Protein AF-0000000072900099 (afdb_homodimer)

Secondary structure (DSSP, 8-state):
--HHHHHHHHHHHHHHHHHHHHHHHHHHHHHHHHHHHHHHHHHHHHHHTS-SSHHHHHHHHHHHHHHHS-HHHHHHHHHHHH-SSHHHHHHHHHHHHHHHHHHHHHHHHHTS-HHHHHHHHHTT--HHHHIIIIIHHHHHHHHHHHHHHHHHHHHHHHGGGGGGT--STHHHHHHHHHHT-HHHHHHHHHHHHHHHHHHHHHHHHHHHHHHH-/--HHHHHHHHHHHHHHHHHHHHHHHHHHHHHHHHHHHHHHHHHHHHHHTS-SSHHHHHHHHHHHHHHHS-HHHHHHHHHHHH-SSHHHHHHHHHHHHHHHHHHHHHHHHHTS-HHHHHHHHHTT--HHHHIIIIIHHHHHHHHHHHHHHHHHHHHHHHGGGGGGT--STHHHHHHHHHHT-HHHHHHHHHHHHHHHHHHHHHHHHHHHHHHH-

Structure (mmCIF, N/CA/C/O backbone):
data_AF-0000000072900099-model_v1
#
loop_
_entity.id
_entity.type
_entity.pdbx_description
1 polymer 'Choline ABC transporter permease'
#
loop_
_atom_site.group_PDB
_atom_site.id
_atom_site.type_symbol
_atom_site.label_atom_id
_atom_site.label_alt_id
_atom_site.label_comp_id
_atom_site.label_asym_id
_atom_site.label_entity_id
_atom_site.label_seq_id
_atom_site.pdbx_PDB_ins_code
_atom_site.Cartn_x
_atom_site.Cartn_y
_atom_site.Cartn_z
_atom_site.occupancy
_atom_site.B_iso_or_equiv
_atom_site.auth_seq_id
_atom_site.auth_comp_id
_atom_site.auth_asym_id
_atom_site.auth_atom_id
_atom_site.pdbx_PDB_model_num
ATOM 1 N N . MET A 1 1 ? -17.188 -33.875 11.633 1 54.88 1 MET A N 1
ATOM 2 C CA . MET A 1 1 ? -15.938 -33.688 12.359 1 54.88 1 MET A CA 1
ATOM 3 C C . MET A 1 1 ? -15.609 -32.188 12.453 1 54.88 1 MET A C 1
ATOM 5 O O . MET A 1 1 ? -15.828 -31.438 11.5 1 54.88 1 MET A O 1
ATOM 9 N N . ASP A 1 2 ? -15.453 -31.594 13.648 1 81.62 2 ASP A N 1
ATOM 10 C CA . ASP A 1 2 ? -15.43 -30.203 14.094 1 81.62 2 ASP A CA 1
ATOM 11 C C . ASP A 1 2 ? -14.273 -29.438 13.461 1 81.62 2 ASP A C 1
ATOM 13 O O . ASP A 1 2 ? -13.109 -29.812 13.609 1 81.62 2 ASP A O 1
ATOM 17 N N . THR A 1 3 ? -14.523 -28.734 12.344 1 89.56 3 THR A N 1
ATOM 18 C CA . THR A 1 3 ? -13.586 -27.922 11.57 1 89.56 3 THR A CA 1
ATOM 19 C C . THR A 1 3 ? -12.5 -27.344 12.469 1 89.56 3 THR A C 1
ATOM 21 O O . THR A 1 3 ? -11.328 -27.312 12.094 1 89.56 3 THR A O 1
ATOM 24 N N . LEU A 1 4 ? -12.82 -27.031 13.586 1 91.44 4 LEU A N 1
ATOM 25 C CA . LEU A 1 4 ? -11.867 -26.469 14.523 1 91.44 4 LEU A CA 1
ATOM 26 C C . LEU A 1 4 ? -10.914 -27.531 15.055 1 91.44 4 LEU A C 1
ATOM 28 O O . LEU A 1 4 ? -9.727 -27.266 15.25 1 91.44 4 LEU A O 1
ATOM 32 N N . LYS A 1 5 ? -11.492 -28.688 15.422 1 90.94 5 LYS A N 1
ATOM 33 C CA . LYS A 1 5 ? -10.656 -29.781 15.898 1 90.94 5 LYS A CA 1
ATOM 34 C C . LYS A 1 5 ? -9.695 -30.25 14.805 1 90.94 5 LYS A C 1
ATOM 36 O O . LYS A 1 5 ? -8.531 -30.531 15.078 1 90.94 5 LYS A O 1
ATOM 41 N N . GLU A 1 6 ? -10.156 -30.266 13.648 1 95.06 6 GLU A N 1
ATOM 42 C CA . GLU A 1 6 ? -9.344 -30.656 12.5 1 95.06 6 GLU A CA 1
ATOM 43 C C . GLU A 1 6 ? -8.227 -29.641 12.25 1 95.06 6 GLU A C 1
ATOM 45 O O . GLU A 1 6 ? -7.102 -30.031 11.93 1 95.06 6 GLU A O 1
ATOM 50 N N . TYR A 1 7 ? -8.602 -28.438 12.328 1 94.81 7 TYR A N 1
ATOM 51 C CA . TYR A 1 7 ? -7.613 -27.391 12.148 1 94.81 7 TYR A CA 1
ATOM 52 C C . TYR A 1 7 ? -6.551 -27.438 13.242 1 94.81 7 TYR A C 1
ATOM 54 O O . TYR A 1 7 ? -5.367 -27.203 12.977 1 94.81 7 TYR A O 1
ATOM 62 N N . GLY A 1 8 ? -6.969 -27.766 14.438 1 94.81 8 GLY A N 1
ATOM 63 C CA . GLY A 1 8 ? -6.023 -27.953 15.531 1 94.81 8 GLY A CA 1
ATOM 64 C C . GLY A 1 8 ? -5 -29.031 15.258 1 94.81 8 GLY A C 1
ATOM 65 O O . GLY A 1 8 ? -3.809 -28.859 15.508 1 94.81 8 GLY A O 1
ATOM 66 N N . VAL A 1 9 ? -5.461 -30.109 14.836 1 94.88 9 VAL A N 1
ATOM 67 C CA . VAL A 1 9 ? -4.586 -31.234 14.484 1 94.88 9 VAL A CA 1
ATOM 68 C C . VAL A 1 9 ? -3.643 -30.812 13.359 1 94.88 9 VAL A C 1
ATOM 70 O O . VAL A 1 9 ? -2.449 -31.125 13.391 1 94.88 9 VAL A O 1
ATOM 73 N N . PHE A 1 10 ? -4.191 -30.125 12.406 1 96 10 PHE A N 1
ATOM 74 C CA . PHE A 1 10 ? -3.402 -29.609 11.297 1 96 10 PHE A CA 1
ATOM 75 C C . PHE A 1 10 ? -2.256 -28.75 11.805 1 96 10 PHE A C 1
ATOM 77 O O . PHE A 1 10 ? -1.109 -28.906 11.391 1 96 10 PHE A O 1
ATOM 84 N N . LEU A 1 11 ? -2.566 -27.891 12.734 1 96 11 LEU A N 1
ATOM 85 C CA . LEU A 1 11 ? -1.563 -26.969 13.266 1 96 11 LEU A CA 1
ATOM 86 C C . LEU A 1 11 ? -0.496 -27.719 14.047 1 96 11 LEU A C 1
ATOM 88 O O . LEU A 1 11 ? 0.685 -27.375 13.992 1 96 11 LEU A O 1
ATOM 92 N N . GLN A 1 12 ? -0.949 -28.703 14.742 1 95.5 12 GLN A N 1
ATOM 93 C CA . GLN A 1 12 ? -0.013 -29.5 15.531 1 95.5 12 GLN A CA 1
ATOM 94 C C . GLN A 1 12 ? 0.975 -30.234 14.633 1 95.5 12 GLN A C 1
ATOM 96 O O . GLN A 1 12 ? 2.141 -30.406 14.992 1 95.5 12 GLN A O 1
ATOM 101 N N . THR A 1 13 ? 0.552 -30.547 13.539 1 94.88 13 THR A N 1
ATOM 102 C CA . THR A 1 13 ? 1.377 -31.328 12.617 1 94.88 13 THR A CA 1
ATOM 103 C C . THR A 1 13 ? 2.254 -30.406 11.773 1 94.88 13 THR A C 1
ATOM 105 O O . THR A 1 13 ? 3.383 -30.766 11.43 1 94.88 13 THR A O 1
ATOM 108 N N . ARG A 1 14 ? 1.835 -29.219 11.453 1 96 14 ARG A N 1
ATOM 109 C CA . ARG A 1 14 ? 2.486 -28.391 10.445 1 96 14 ARG A CA 1
ATOM 110 C C . ARG A 1 14 ? 3.227 -27.219 11.094 1 96 14 ARG A C 1
ATOM 112 O O . ARG A 1 14 ? 3.848 -26.406 10.398 1 96 14 ARG A O 1
ATOM 119 N N . TYR A 1 15 ? 3.293 -27.156 12.422 1 96.06 15 TYR A N 1
ATOM 120 C CA . TYR A 1 15 ? 3.842 -25.969 13.07 1 96.06 15 TYR A CA 1
ATOM 121 C C . TYR A 1 15 ? 5.328 -25.828 12.773 1 96.06 15 TYR A C 1
ATOM 123 O O . TYR A 1 15 ? 5.836 -24.703 12.641 1 96.06 15 TYR A O 1
ATOM 131 N N . PRO A 1 16 ? 6.074 -26.906 12.602 1 97.19 16 PRO A N 1
ATOM 132 C CA . PRO A 1 16 ? 7.473 -26.688 12.219 1 97.19 16 PRO A CA 1
ATOM 133 C C . PRO A 1 16 ? 7.613 -25.984 10.875 1 97.19 16 PRO A C 1
ATOM 135 O O . PRO A 1 16 ? 8.492 -25.125 10.711 1 97.19 16 PRO A O 1
ATOM 138 N N . GLU A 1 17 ? 6.793 -26.328 9.969 1 97.56 17 GLU A N 1
ATOM 139 C CA . GLU A 1 17 ? 6.781 -25.672 8.664 1 97.56 17 GLU A CA 1
ATOM 140 C C . GLU A 1 17 ? 6.395 -24.203 8.789 1 97.56 17 GLU A C 1
ATOM 142 O O . GLU A 1 17 ? 6.996 -23.344 8.156 1 97.56 17 GLU A O 1
ATOM 147 N N . VAL A 1 18 ? 5.406 -23.969 9.617 1 98.25 18 VAL A N 1
ATOM 148 C CA . VAL A 1 18 ? 4.938 -22.609 9.828 1 98.25 18 VAL A CA 1
ATOM 149 C C . VAL A 1 18 ? 6.059 -21.75 10.422 1 98.25 18 VAL A C 1
ATOM 151 O O . VAL A 1 18 ? 6.285 -20.625 9.984 1 98.25 18 VAL A O 1
ATOM 154 N N . LEU A 1 19 ? 6.809 -22.328 11.328 1 98.31 19 LEU A N 1
ATOM 155 C CA . LEU A 1 19 ? 7.906 -21.609 11.969 1 98.31 19 LEU A CA 1
ATOM 156 C C . LEU A 1 19 ? 9.039 -21.359 10.977 1 98.31 19 LEU A C 1
ATOM 158 O O . LEU A 1 19 ? 9.672 -20.297 11.008 1 98.31 19 LEU A O 1
ATOM 162 N N . SER A 1 20 ? 9.281 -22.312 10.18 1 98.31 20 SER A N 1
ATOM 163 C CA . SER A 1 20 ? 10.305 -22.156 9.156 1 98.31 20 SER A CA 1
ATOM 164 C C . SER A 1 20 ? 9.938 -21.047 8.164 1 98.31 20 SER A C 1
ATOM 166 O O . SER A 1 20 ? 10.773 -20.203 7.832 1 98.31 20 SER A O 1
ATOM 168 N N . ARG A 1 21 ? 8.688 -21.016 7.68 1 98.69 21 ARG A N 1
ATOM 169 C CA . ARG A 1 21 ? 8.203 -20 6.762 1 98.69 21 ARG A CA 1
ATOM 170 C C . ARG A 1 21 ? 8.227 -18.609 7.418 1 98.69 21 ARG A C 1
ATOM 172 O O . ARG A 1 21 ? 8.523 -17.609 6.762 1 98.69 21 ARG A O 1
ATOM 179 N N . LEU A 1 22 ? 7.891 -18.625 8.703 1 98.81 22 LEU A N 1
ATOM 180 C CA . LEU A 1 22 ? 7.938 -17.375 9.461 1 98.81 22 LEU A CA 1
ATOM 181 C C . LEU A 1 22 ? 9.359 -16.828 9.516 1 98.81 22 LEU A C 1
ATOM 183 O O . LEU A 1 22 ? 9.57 -15.625 9.359 1 98.81 22 LEU A O 1
ATOM 187 N N . GLY A 1 23 ? 10.289 -17.672 9.742 1 98.69 23 GLY A N 1
ATOM 188 C CA . GLY A 1 23 ? 11.688 -17.266 9.758 1 98.69 23 GLY A CA 1
ATOM 189 C C . GLY A 1 23 ? 12.156 -16.703 8.43 1 98.69 23 GLY A C 1
ATOM 190 O O . GLY A 1 23 ? 12.836 -15.672 8.391 1 98.69 23 GLY A O 1
ATOM 191 N N . GLU A 1 24 ? 11.812 -17.359 7.363 1 98.69 24 GLU A N 1
ATOM 192 C CA . GLU A 1 24 ? 12.133 -16.875 6.023 1 98.69 24 GLU A CA 1
ATOM 193 C C . GLU A 1 24 ? 11.492 -15.516 5.762 1 98.69 24 GLU A C 1
ATOM 195 O O . GLU A 1 24 ? 12.133 -14.617 5.207 1 98.69 24 GLU A O 1
ATOM 200 N N . HIS A 1 25 ? 10.25 -15.453 6.168 1 98.88 25 HIS A N 1
ATOM 201 C CA . HIS A 1 25 ? 9.5 -14.219 5.996 1 98.88 25 HIS A CA 1
ATOM 202 C C . HIS A 1 25 ? 10.172 -13.055 6.715 1 98.88 25 HIS A C 1
ATOM 204 O O . HIS A 1 25 ? 10.391 -12 6.117 1 98.88 25 HIS A O 1
ATOM 210 N N . LEU A 1 26 ? 10.578 -13.273 7.906 1 98.88 26 LEU A N 1
ATOM 211 C CA . LEU A 1 26 ? 11.219 -12.242 8.719 1 98.88 26 LEU A CA 1
ATOM 212 C C . LEU A 1 26 ? 12.57 -11.859 8.133 1 98.88 26 LEU A C 1
ATOM 214 O O . LEU A 1 26 ? 12.938 -10.68 8.133 1 98.88 26 LEU A O 1
ATOM 218 N N . LEU A 1 27 ? 13.242 -12.82 7.664 1 98.88 27 LEU A N 1
ATOM 219 C CA . LEU A 1 27 ? 14.555 -12.555 7.078 1 98.88 27 LEU A CA 1
ATOM 220 C C . LEU A 1 27 ? 14.422 -11.633 5.867 1 98.88 27 LEU A C 1
ATOM 222 O O . LEU A 1 27 ? 15.188 -10.672 5.727 1 98.88 27 LEU A O 1
ATOM 226 N N . ILE A 1 28 ? 13.5 -11.914 4.996 1 98.88 28 ILE A N 1
ATOM 227 C CA . ILE A 1 28 ? 13.273 -11.117 3.797 1 98.88 28 ILE A CA 1
ATOM 228 C C . ILE A 1 28 ? 12.898 -9.688 4.191 1 98.88 28 ILE A C 1
ATOM 230 O O . ILE A 1 28 ? 13.438 -8.727 3.648 1 98.88 28 ILE A O 1
ATOM 234 N N . VAL A 1 29 ? 12.023 -9.562 5.172 1 98.94 29 VAL A N 1
ATOM 235 C CA . VAL A 1 29 ? 11.531 -8.266 5.629 1 98.94 29 VAL A CA 1
ATOM 236 C C . VAL A 1 29 ? 12.695 -7.457 6.207 1 98.94 29 VAL A C 1
ATOM 238 O O . VAL A 1 29 ? 12.898 -6.301 5.836 1 98.94 29 VAL A O 1
ATOM 241 N N . VAL A 1 30 ? 13.477 -8.102 7.055 1 98.88 30 VAL A N 1
ATOM 242 C CA . VAL A 1 30 ? 14.555 -7.41 7.762 1 98.88 30 VAL A CA 1
ATOM 243 C C . VAL A 1 30 ? 15.609 -6.941 6.766 1 98.88 30 VAL A C 1
ATOM 245 O O . VAL A 1 30 ? 16.062 -5.801 6.832 1 98.88 30 VAL A O 1
ATOM 248 N N . LEU A 1 31 ? 15.922 -7.742 5.84 1 98.94 31 LEU A N 1
ATOM 249 C CA . LEU A 1 31 ? 16.938 -7.387 4.859 1 98.94 31 LEU A CA 1
ATOM 250 C C . LEU A 1 31 ? 16.469 -6.23 3.98 1 98.94 31 LEU A C 1
ATOM 252 O O . LEU A 1 31 ? 17.234 -5.293 3.727 1 98.94 31 LEU A O 1
ATOM 256 N N . ALA A 1 32 ? 15.25 -6.289 3.504 1 98.94 32 ALA A N 1
ATOM 257 C CA . ALA A 1 32 ? 14.719 -5.242 2.637 1 98.94 32 ALA A CA 1
ATOM 258 C C . ALA A 1 32 ? 14.609 -3.914 3.379 1 98.94 32 ALA A C 1
ATOM 260 O O . ALA A 1 32 ? 15 -2.869 2.854 1 98.94 32 ALA A O 1
ATOM 261 N N . VAL A 1 33 ? 14.125 -3.965 4.617 1 98.94 33 VAL A N 1
ATOM 262 C CA . VAL A 1 33 ? 13.875 -2.75 5.387 1 98.94 33 VAL A CA 1
ATOM 263 C C . VAL A 1 33 ? 15.211 -2.129 5.812 1 98.94 33 VAL A C 1
ATOM 265 O O . VAL A 1 33 ? 15.375 -0.908 5.758 1 98.94 33 VAL A O 1
ATOM 268 N N . ILE A 1 34 ? 16.172 -2.939 6.23 1 98.88 34 ILE A N 1
ATOM 269 C CA . ILE A 1 34 ? 17.469 -2.43 6.645 1 98.88 34 ILE A CA 1
ATOM 270 C C . ILE A 1 34 ? 18.156 -1.766 5.461 1 98.88 34 ILE A C 1
ATOM 272 O O . ILE A 1 34 ? 18.703 -0.665 5.586 1 98.88 34 ILE A O 1
ATOM 276 N N . ALA A 1 35 ? 18.141 -2.422 4.344 1 98.94 35 ALA A N 1
ATOM 277 C CA . ALA A 1 35 ? 18.719 -1.83 3.145 1 98.94 35 ALA A CA 1
ATOM 278 C C . ALA A 1 35 ? 18.031 -0.518 2.783 1 98.94 35 ALA A C 1
ATOM 280 O O . ALA A 1 35 ? 18.688 0.462 2.432 1 98.94 35 ALA A O 1
ATOM 281 N N . GLY A 1 36 ? 16.688 -0.515 2.848 1 98.88 36 GLY A N 1
ATOM 282 C CA . GLY A 1 36 ? 15.922 0.699 2.6 1 98.88 36 GLY A CA 1
ATOM 283 C C . GLY A 1 36 ? 16.266 1.821 3.562 1 98.88 36 GLY A C 1
ATOM 284 O O . GLY A 1 36 ? 16.391 2.977 3.156 1 98.88 36 GLY A O 1
ATOM 285 N N . CYS A 1 37 ? 16.406 1.471 4.812 1 98.88 37 CYS A N 1
ATOM 286 C CA . CYS A 1 37 ? 16.766 2.455 5.828 1 98.88 37 CYS A CA 1
ATOM 287 C C . CYS A 1 37 ? 18.109 3.08 5.527 1 98.88 37 CYS A C 1
ATOM 289 O O . CYS A 1 37 ? 18.266 4.305 5.559 1 98.88 37 CYS A O 1
ATOM 291 N N . ILE A 1 38 ? 19.062 2.264 5.246 1 98.81 38 ILE A N 1
ATOM 292 C CA . ILE A 1 38 ? 20.406 2.742 4.996 1 98.81 38 ILE A CA 1
ATOM 293 C C . ILE A 1 38 ? 20.406 3.717 3.822 1 98.81 38 ILE A C 1
ATOM 295 O O . ILE A 1 38 ? 20.906 4.84 3.938 1 98.81 38 ILE A O 1
ATOM 299 N N . LEU A 1 39 ? 19.766 3.363 2.785 1 98.88 39 LEU A N 1
ATOM 300 C CA . LEU A 1 39 ? 19.781 4.195 1.586 1 98.88 39 LEU A CA 1
ATOM 301 C C . LEU A 1 39 ? 18.922 5.434 1.771 1 98.88 39 LEU A C 1
ATOM 303 O O . LEU A 1 39 ? 19.359 6.555 1.52 1 98.88 39 LEU A O 1
ATOM 307 N N . SER A 1 40 ? 17.719 5.266 2.193 1 98.94 40 SER A N 1
ATOM 308 C CA . SER A 1 40 ? 16.719 6.34 2.193 1 98.94 40 SER A CA 1
ATOM 309 C C . SER A 1 40 ? 17.047 7.391 3.248 1 98.94 40 SER A C 1
ATOM 311 O O . SER A 1 40 ? 16.891 8.586 3.01 1 98.94 40 SER A O 1
ATOM 313 N N . ILE A 1 41 ? 17.5 6.93 4.422 1 98.69 41 ILE A N 1
ATOM 314 C CA . ILE A 1 41 ? 17.828 7.875 5.48 1 98.69 41 ILE A CA 1
ATOM 315 C C . ILE A 1 41 ? 19.062 8.695 5.082 1 98.69 41 ILE A C 1
ATOM 317 O O . ILE A 1 41 ? 19.078 9.914 5.238 1 98.69 41 ILE A O 1
ATOM 321 N N . THR A 1 42 ? 20.062 8.047 4.477 1 98.81 42 THR A N 1
ATOM 322 C CA . THR A 1 42 ? 21.266 8.742 4.012 1 98.81 42 THR A CA 1
ATOM 323 C C . THR A 1 42 ? 20.906 9.766 2.938 1 98.81 42 THR A C 1
ATOM 325 O O . THR A 1 42 ? 21.312 10.93 3.023 1 98.81 42 THR A O 1
ATOM 328 N N . VAL A 1 43 ? 20.078 9.359 1.977 1 98.81 43 VAL A N 1
ATOM 329 C CA . VAL A 1 43 ? 19.719 10.234 0.867 1 98.81 43 VAL A CA 1
ATOM 330 C C . VAL A 1 43 ? 18.859 11.391 1.382 1 98.81 43 VAL A C 1
ATOM 332 O O . VAL A 1 43 ? 19.016 12.531 0.953 1 98.81 43 VAL A O 1
ATOM 335 N N . ALA A 1 44 ? 17.969 11.062 2.318 1 98.88 44 ALA A N 1
ATOM 336 C CA . ALA A 1 44 ? 17.125 12.102 2.891 1 98.88 44 ALA A CA 1
ATOM 337 C C . ALA A 1 44 ? 17.953 13.164 3.605 1 98.88 44 ALA A C 1
ATOM 339 O O . ALA A 1 44 ? 17.719 14.367 3.441 1 98.88 44 ALA A O 1
ATOM 340 N N . ILE A 1 45 ? 18.906 12.75 4.383 1 98.25 45 ILE A N 1
ATOM 341 C CA . ILE A 1 45 ? 19.781 13.664 5.098 1 98.25 45 ILE A CA 1
ATOM 342 C C . ILE A 1 45 ? 20.516 14.555 4.102 1 98.25 45 ILE A C 1
ATOM 344 O O . ILE A 1 45 ? 20.562 15.781 4.258 1 98.25 45 ILE A O 1
ATOM 348 N N . LEU A 1 46 ? 21.078 13.945 3.029 1 98.12 46 LEU A N 1
ATOM 349 C CA . LEU A 1 46 ? 21.812 14.703 2.027 1 98.12 46 LEU A CA 1
ATOM 350 C C . LEU A 1 46 ? 20.906 15.703 1.323 1 98.12 46 LEU A C 1
ATOM 352 O O . LEU A 1 46 ? 21.328 16.828 1.024 1 98.12 46 LEU A O 1
ATOM 356 N N . LEU A 1 47 ? 19.672 15.352 1.109 1 98.38 47 LEU A N 1
ATOM 357 C CA . LEU A 1 47 ? 18.734 16.219 0.412 1 98.38 47 LEU A CA 1
ATOM 358 C C . LEU A 1 47 ? 18.375 17.438 1.264 1 98.38 47 LEU A C 1
ATOM 360 O O . LEU A 1 47 ? 18.078 18.5 0.73 1 98.38 47 LEU A O 1
ATOM 364 N N . THR A 1 48 ? 18.438 17.25 2.584 1 96.62 48 THR A N 1
ATOM 365 C CA . THR A 1 48 ? 18.109 18.375 3.453 1 96.62 48 THR A CA 1
ATOM 366 C C . THR A 1 48 ? 19.25 19.391 3.486 1 96.62 48 THR A C 1
ATOM 368 O O . THR A 1 48 ? 19.062 20.516 3.969 1 96.62 48 THR A O 1
ATOM 371 N N . ARG A 1 49 ? 20.391 18.984 2.957 1 94.69 49 ARG A N 1
ATOM 372 C CA . ARG A 1 49 ? 21.562 19.859 3.01 1 94.69 49 ARG A CA 1
ATOM 373 C C . ARG A 1 49 ? 21.688 20.688 1.732 1 94.69 49 ARG A C 1
ATOM 375 O O . ARG A 1 49 ? 22.578 21.531 1.617 1 94.69 49 ARG A O 1
ATOM 382 N N . ILE A 1 50 ? 20.828 20.422 0.777 1 95.06 50 ILE A N 1
ATOM 383 C CA . ILE A 1 50 ? 20.875 21.188 -0.459 1 95.06 50 ILE A CA 1
ATOM 384 C C . ILE A 1 50 ? 19.578 21.969 -0.632 1 95.06 50 ILE A C 1
ATOM 386 O O . ILE A 1 50 ? 18.547 21.625 -0.034 1 95.06 50 ILE A O 1
ATOM 390 N N . LYS A 1 51 ? 19.688 23.062 -1.429 1 93.31 51 LYS A N 1
ATOM 391 C CA . LYS A 1 51 ? 18.5 23.875 -1.69 1 93.31 51 LYS A CA 1
ATOM 392 C C . LYS A 1 51 ? 17.438 23.078 -2.416 1 93.31 51 LYS A C 1
ATOM 394 O O . LYS A 1 51 ? 17.734 22.312 -3.34 1 93.31 51 LYS A O 1
ATOM 399 N N . GLU A 1 52 ? 16.172 23.266 -1.886 1 94 52 GLU A N 1
ATOM 400 C CA . GLU A 1 52 ? 15.062 22.594 -2.535 1 94 52 GLU A CA 1
ATOM 401 C C . GLU A 1 52 ? 14.961 22.969 -4.012 1 94 52 GLU A C 1
ATOM 403 O O . GLU A 1 52 ? 15.047 24.156 -4.359 1 94 52 GLU A O 1
ATOM 408 N N . GLY A 1 53 ? 14.969 22.016 -4.914 1 94.56 53 GLY A N 1
ATOM 409 C CA . GLY A 1 53 ? 14.938 22.266 -6.344 1 94.56 53 GLY A CA 1
ATOM 410 C C . GLY A 1 53 ? 14.789 21.016 -7.176 1 94.56 53 GLY A C 1
ATOM 411 O O . GLY A 1 53 ? 14.062 20.094 -6.793 1 94.56 53 GLY A O 1
ATOM 412 N N . VAL A 1 54 ? 15.438 20.953 -8.219 1 96.19 54 VAL A N 1
ATOM 413 C CA . VAL A 1 54 ? 15.281 19.922 -9.234 1 96.19 54 VAL A CA 1
ATOM 414 C C . VAL A 1 54 ? 15.812 18.594 -8.703 1 96.19 54 VAL A C 1
ATOM 416 O O . VAL A 1 54 ? 15.25 17.531 -8.984 1 96.19 54 VAL A O 1
ATOM 419 N N . ILE A 1 55 ? 16.812 18.656 -7.887 1 97.38 55 ILE A N 1
ATOM 420 C CA . ILE A 1 55 ? 17.438 17.438 -7.371 1 97.38 55 ILE A CA 1
ATOM 421 C C . ILE A 1 55 ? 16.469 16.75 -6.414 1 97.38 55 ILE A C 1
ATOM 423 O O . ILE A 1 55 ? 16.312 15.523 -6.457 1 97.38 55 ILE A O 1
ATOM 427 N N . ASN A 1 56 ? 15.789 17.516 -5.551 1 96.88 56 ASN A N 1
ATOM 428 C CA . ASN A 1 56 ? 14.781 16.953 -4.648 1 96.88 56 ASN A CA 1
ATOM 429 C C . ASN A 1 56 ? 13.633 16.312 -5.418 1 96.88 56 ASN A C 1
ATOM 431 O O . ASN A 1 56 ? 13.273 15.164 -5.148 1 96.88 56 ASN A O 1
ATOM 435 N N . SER A 1 57 ? 13.227 17.047 -6.391 1 96.12 57 SER A N 1
ATOM 436 C CA . SER A 1 57 ? 12.094 16.562 -7.172 1 96.12 57 SER A CA 1
ATOM 437 C C . SER A 1 57 ? 12.445 15.297 -7.938 1 96.12 57 SER A C 1
ATOM 439 O O . SER A 1 57 ? 11.641 14.367 -8.016 1 96.12 57 SER A O 1
ATOM 441 N N . LEU A 1 58 ? 13.602 15.258 -8.453 1 97.12 58 LEU A N 1
ATOM 442 C CA . LEU A 1 58 ? 14.055 14.094 -9.211 1 97.12 58 LEU A CA 1
ATOM 443 C C . LEU A 1 58 ? 14.219 12.891 -8.297 1 97.12 58 LEU A C 1
ATOM 445 O O . LEU A 1 58 ? 13.867 11.766 -8.672 1 97.12 58 LEU A O 1
ATOM 449 N N . THR A 1 59 ? 14.75 13.148 -7.09 1 98.12 59 THR A N 1
ATOM 450 C CA . THR A 1 59 ? 14.977 12.055 -6.152 1 98.12 59 THR A CA 1
ATOM 451 C C . THR A 1 59 ? 13.656 11.453 -5.695 1 98.12 59 THR A C 1
ATOM 453 O O . THR A 1 59 ? 13.484 10.227 -5.723 1 98.12 59 THR A O 1
ATOM 456 N N . PHE A 1 60 ? 12.719 12.258 -5.355 1 97.31 60 PHE A N 1
ATOM 457 C CA . PHE A 1 60 ? 11.414 11.773 -4.926 1 97.31 60 PHE A CA 1
ATOM 458 C C . PHE A 1 60 ? 10.664 11.141 -6.094 1 97.31 60 PHE A C 1
ATOM 460 O O . PHE A 1 60 ? 9.953 10.141 -5.914 1 97.31 60 PHE A O 1
ATOM 467 N N . GLY A 1 61 ? 10.844 11.711 -7.277 1 95.38 61 GLY A N 1
ATOM 468 C CA . GLY A 1 61 ? 10.242 11.148 -8.477 1 95.38 61 GLY A CA 1
ATOM 469 C C . GLY A 1 61 ? 10.734 9.75 -8.789 1 95.38 61 GLY A C 1
ATOM 470 O O . GLY A 1 61 ? 9.938 8.859 -9.102 1 95.38 61 GLY A O 1
ATOM 471 N N . LEU A 1 62 ? 11.992 9.555 -8.672 1 96.25 62 LEU A N 1
ATOM 472 C CA . LEU A 1 62 ? 12.586 8.242 -8.914 1 96.25 62 LEU A CA 1
ATOM 473 C C . LEU A 1 62 ? 12.102 7.23 -7.883 1 96.25 62 LEU A C 1
ATOM 475 O O . LEU A 1 62 ? 11.781 6.09 -8.234 1 96.25 62 LEU A O 1
ATOM 479 N N . ALA A 1 63 ? 12.062 7.672 -6.648 1 96.56 63 ALA A N 1
ATOM 480 C CA . ALA A 1 63 ? 11.562 6.797 -5.594 1 96.56 63 ALA A CA 1
ATOM 481 C C . ALA A 1 63 ? 10.102 6.43 -5.84 1 96.56 63 ALA A C 1
ATOM 483 O O . ALA A 1 63 ? 9.688 5.297 -5.582 1 96.56 63 ALA A O 1
ATOM 484 N N . ASN A 1 64 ? 9.375 7.312 -6.426 1 93.56 64 ASN A N 1
ATOM 485 C CA . ASN A 1 64 ? 7.949 7.117 -6.668 1 93.56 64 ASN A CA 1
ATOM 486 C C . ASN A 1 64 ? 7.703 6.121 -7.801 1 93.56 64 ASN A C 1
ATOM 488 O O . ASN A 1 64 ? 6.68 5.434 -7.816 1 93.56 64 ASN A O 1
ATOM 492 N N . ILE A 1 65 ? 8.586 6.055 -8.672 1 91.88 65 ILE A N 1
ATOM 493 C CA . ILE A 1 65 ? 8.461 5.117 -9.781 1 91.88 65 ILE A CA 1
ATOM 494 C C . ILE A 1 65 ? 8.312 3.697 -9.25 1 91.88 65 ILE A C 1
ATOM 496 O O . ILE A 1 65 ? 7.453 2.941 -9.711 1 91.88 65 ILE A O 1
ATOM 500 N N . PHE A 1 66 ? 9.039 3.346 -8.258 1 93.38 66 PHE A N 1
ATOM 501 C CA . PHE A 1 66 ? 9.039 1.987 -7.723 1 93.38 66 PHE A CA 1
ATOM 502 C C . PHE A 1 66 ? 7.738 1.695 -6.988 1 93.38 66 PHE A C 1
ATOM 504 O O . PHE A 1 66 ? 7.297 0.544 -6.922 1 93.38 66 PHE A O 1
ATOM 511 N N . GLN A 1 67 ? 7.129 2.705 -6.539 1 91.38 67 GLN A N 1
ATOM 512 C CA . GLN A 1 67 ? 5.875 2.523 -5.816 1 91.38 67 GLN A CA 1
ATOM 513 C C . GLN A 1 67 ? 4.691 2.459 -6.773 1 91.38 67 GLN A C 1
ATOM 515 O O . GLN A 1 67 ? 3.611 1.991 -6.402 1 91.38 67 GLN A O 1
ATOM 520 N N . THR A 1 68 ? 4.941 2.945 -7.984 1 92.94 68 THR A N 1
ATOM 521 C CA . THR A 1 68 ? 3.863 2.975 -8.969 1 92.94 68 THR A CA 1
ATOM 522 C C . THR A 1 68 ? 3.742 1.631 -9.68 1 92.94 68 THR A C 1
ATOM 524 O O . THR A 1 68 ? 2.65 1.241 -10.094 1 92.94 68 THR A O 1
ATOM 527 N N . VAL A 1 69 ? 4.836 0.928 -9.75 1 97.12 69 VAL A N 1
ATOM 528 C CA . VAL A 1 69 ? 4.832 -0.396 -10.359 1 97.12 69 VAL A CA 1
ATOM 529 C C . VAL A 1 69 ? 4.137 -1.394 -9.438 1 97.12 69 VAL A C 1
ATOM 531 O O . VAL A 1 69 ? 4.504 -1.525 -8.266 1 97.12 69 VAL A O 1
ATOM 534 N N . PRO A 1 70 ? 3.117 -2.09 -9.945 1 97.44 70 PRO A N 1
ATOM 535 C CA . PRO A 1 70 ? 2.539 -3.113 -9.078 1 97.44 70 PRO A CA 1
ATOM 536 C C . PRO A 1 70 ? 3.58 -4.102 -8.555 1 97.44 70 PRO A C 1
ATOM 538 O O . PRO A 1 70 ? 4.5 -4.473 -9.289 1 97.44 70 PRO A O 1
ATOM 541 N N . THR A 1 71 ? 3.404 -4.473 -7.289 1 97.44 71 THR A N 1
ATOM 542 C CA . THR A 1 71 ? 4.422 -5.254 -6.602 1 97.44 71 THR A CA 1
ATOM 543 C C . THR A 1 71 ? 4.648 -6.59 -7.309 1 97.44 71 THR A C 1
ATOM 545 O O . THR A 1 71 ? 5.793 -6.98 -7.555 1 97.44 71 THR A O 1
ATOM 548 N N . ILE A 1 72 ? 3.588 -7.27 -7.688 1 97.44 72 ILE A N 1
ATOM 549 C CA . ILE A 1 72 ? 3.736 -8.562 -8.344 1 97.44 72 ILE A CA 1
ATOM 550 C C . ILE A 1 72 ? 4.43 -8.383 -9.688 1 97.44 72 ILE A C 1
ATOM 552 O O . ILE A 1 72 ? 5.199 -9.25 -10.117 1 97.44 72 ILE A O 1
ATOM 556 N N . ALA A 1 73 ? 4.16 -7.277 -10.367 1 98.12 73 ALA A N 1
ATOM 557 C CA . ALA A 1 73 ? 4.781 -6.98 -11.656 1 98.12 73 ALA A CA 1
ATOM 558 C C . ALA A 1 73 ? 6.277 -6.738 -11.5 1 98.12 73 ALA A C 1
ATOM 560 O O . ALA A 1 73 ? 7.078 -7.23 -12.305 1 98.12 73 ALA A O 1
ATOM 561 N N . LEU A 1 74 ? 6.582 -5.984 -10.492 1 97.94 74 LEU A N 1
ATOM 562 C CA . LEU A 1 74 ? 7.992 -5.723 -10.234 1 97.94 74 LEU A CA 1
ATOM 563 C C . LEU A 1 74 ? 8.734 -7.02 -9.914 1 97.94 74 LEU A C 1
ATOM 565 O O . LEU A 1 74 ? 9.828 -7.254 -10.438 1 97.94 74 LEU A O 1
ATOM 569 N N . LEU A 1 75 ? 8.164 -7.844 -9.094 1 98.25 75 LEU A N 1
ATOM 570 C CA . LEU A 1 75 ? 8.75 -9.133 -8.766 1 98.25 75 LEU A CA 1
ATOM 571 C C . LEU A 1 75 ? 8.945 -9.977 -10.023 1 98.25 75 LEU A C 1
ATOM 573 O O . LEU A 1 75 ? 10.023 -10.531 -10.25 1 98.25 75 LEU A O 1
ATOM 577 N N . ALA A 1 76 ? 7.922 -10.031 -10.828 1 98.06 76 ALA A N 1
ATOM 578 C CA . ALA A 1 76 ? 7.969 -10.82 -12.055 1 98.06 76 ALA A CA 1
ATOM 579 C C . ALA A 1 76 ? 9.039 -10.289 -13.008 1 98.06 76 ALA A C 1
ATOM 581 O O . ALA A 1 76 ? 9.742 -11.07 -13.648 1 98.06 76 ALA A O 1
ATOM 582 N N . MET A 1 77 ? 9.117 -9.008 -13.078 1 96.94 77 MET A N 1
ATOM 583 C CA . MET A 1 77 ? 10.062 -8.367 -14 1 96.94 77 MET A CA 1
ATOM 584 C C . MET A 1 77 ? 11.5 -8.68 -13.602 1 96.94 77 MET A C 1
ATOM 586 O O . MET A 1 77 ? 12.406 -8.617 -14.445 1 96.94 77 MET A O 1
ATOM 590 N N . LEU A 1 78 ? 11.742 -9.016 -12.406 1 97.38 78 LEU A N 1
ATOM 591 C CA . LEU A 1 78 ? 13.094 -9.266 -11.922 1 97.38 78 LEU A CA 1
ATOM 592 C C . LEU A 1 78 ? 13.516 -10.711 -12.203 1 97.38 78 LEU A C 1
ATOM 594 O O . LEU A 1 78 ? 14.703 -11.039 -12.133 1 97.38 78 LEU A O 1
ATOM 598 N N . ILE A 1 79 ? 12.531 -11.523 -12.547 1 95.75 79 ILE A N 1
ATOM 599 C CA . ILE A 1 79 ? 12.828 -12.922 -12.805 1 95.75 79 ILE A CA 1
ATOM 600 C C . ILE A 1 79 ? 13.82 -13.047 -13.961 1 95.75 79 ILE A C 1
ATOM 602 O O . ILE A 1 79 ? 14.867 -13.688 -13.828 1 95.75 79 ILE A O 1
ATOM 606 N N . PRO A 1 80 ? 13.562 -12.438 -15.094 1 93.44 80 PRO A N 1
ATOM 607 C CA . PRO A 1 80 ? 14.5 -12.586 -16.219 1 93.44 80 PRO A CA 1
ATOM 608 C C . PRO A 1 80 ? 15.859 -11.953 -15.93 1 93.44 80 PRO A C 1
ATOM 610 O O . PRO A 1 80 ? 16.859 -12.305 -16.562 1 93.44 80 PRO A O 1
ATOM 613 N N . LEU A 1 81 ? 15.93 -11.078 -14.969 1 94 81 LEU A N 1
ATOM 614 C CA . LEU A 1 81 ? 17.172 -10.352 -14.68 1 94 81 LEU A CA 1
ATOM 615 C C . LEU A 1 81 ? 17.984 -11.078 -13.617 1 94 81 LEU A C 1
ATOM 617 O O . LEU A 1 81 ? 19.219 -11.133 -13.703 1 94 81 LEU A O 1
ATOM 621 N N . PHE A 1 82 ? 17.297 -11.641 -12.594 1 96.81 82 PHE A N 1
ATOM 622 C CA . PHE A 1 82 ? 18.016 -12.102 -11.414 1 96.81 82 PHE A CA 1
ATOM 623 C C . PHE A 1 82 ? 17.609 -13.523 -11.055 1 96.81 82 PHE A C 1
ATOM 625 O O . PHE A 1 82 ? 18.125 -14.094 -10.094 1 96.81 82 PHE A O 1
ATOM 632 N N . GLY A 1 83 ? 16.75 -14.133 -11.828 1 95.88 83 GLY A N 1
ATOM 633 C CA . GLY A 1 83 ? 16.234 -15.445 -11.477 1 95.88 83 GLY A CA 1
ATOM 634 C C . GLY A 1 83 ? 15.156 -15.391 -10.406 1 95.88 83 GLY A C 1
ATOM 635 O O . GLY A 1 83 ? 14.5 -14.359 -10.227 1 95.88 83 GLY A O 1
ATOM 636 N N . VAL A 1 84 ? 14.906 -16.594 -9.789 1 96.44 84 VAL A N 1
ATOM 637 C CA . VAL A 1 84 ? 13.875 -16.703 -8.766 1 96.44 84 VAL A CA 1
ATOM 638 C C . VAL A 1 84 ? 14.531 -16.859 -7.391 1 96.44 84 VAL A C 1
ATOM 640 O O . VAL A 1 84 ? 15.734 -17.109 -7.293 1 96.44 84 VAL A O 1
ATOM 643 N N . GLY A 1 85 ? 13.805 -16.5 -6.383 1 97.81 85 GLY A N 1
ATOM 644 C CA . GLY A 1 85 ? 14.328 -16.734 -5.047 1 97.81 85 GLY A CA 1
ATOM 645 C C . GLY A 1 85 ? 14.352 -15.492 -4.188 1 97.81 85 GLY A C 1
ATOM 646 O O . GLY A 1 85 ? 13.656 -14.516 -4.48 1 97.81 85 GLY A O 1
ATOM 647 N N . MET A 1 86 ? 15.156 -15.57 -3.143 1 97.69 86 MET A N 1
ATOM 648 C CA . MET A 1 86 ? 15.148 -14.547 -2.104 1 97.69 86 MET A CA 1
ATOM 649 C C . MET A 1 86 ? 15.828 -13.266 -2.596 1 97.69 86 MET A C 1
ATOM 651 O O . MET A 1 86 ? 15.391 -12.164 -2.264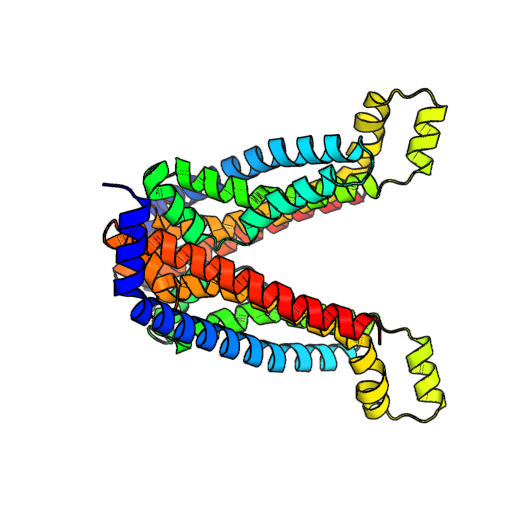 1 97.69 86 MET A O 1
ATOM 655 N N . TYR A 1 87 ? 16.797 -13.391 -3.432 1 97.81 87 TYR A N 1
ATOM 656 C CA . TYR A 1 87 ? 17.578 -12.227 -3.824 1 97.81 87 TYR A CA 1
ATOM 657 C C . TYR A 1 87 ? 16.734 -11.227 -4.59 1 97.81 87 TYR A C 1
ATOM 659 O O . TYR A 1 87 ? 16.656 -10.055 -4.207 1 97.81 87 TYR A O 1
ATOM 667 N N . PRO A 1 88 ? 16.047 -11.672 -5.68 1 98.25 88 PRO A N 1
ATOM 668 C CA . PRO A 1 88 ? 15.211 -10.703 -6.383 1 98.25 88 PRO A CA 1
ATOM 669 C C . PRO A 1 88 ? 14.047 -10.203 -5.531 1 98.25 88 PRO A C 1
ATOM 671 O O . PRO A 1 88 ? 13.609 -9.062 -5.676 1 98.25 88 PRO A O 1
ATOM 674 N N . ALA A 1 89 ? 13.531 -11.062 -4.621 1 98.75 89 ALA A N 1
ATOM 675 C CA . ALA A 1 89 ? 12.445 -10.648 -3.734 1 98.75 89 ALA A CA 1
ATOM 676 C C . ALA A 1 89 ? 12.883 -9.523 -2.809 1 98.75 89 ALA A C 1
ATOM 678 O O . ALA A 1 89 ? 12.211 -8.492 -2.705 1 98.75 89 ALA A O 1
ATOM 679 N N . VAL A 1 90 ? 14.062 -9.703 -2.189 1 98.88 90 VAL A N 1
ATOM 680 C CA . VAL A 1 90 ? 14.602 -8.703 -1.279 1 98.88 90 VAL A CA 1
ATOM 681 C C . VAL A 1 90 ? 14.875 -7.406 -2.041 1 98.88 90 VAL A C 1
ATOM 683 O O . VAL A 1 90 ? 14.602 -6.312 -1.543 1 98.88 90 VAL A O 1
ATOM 686 N N . PHE A 1 91 ? 15.352 -7.527 -3.223 1 98.81 91 PHE A N 1
ATOM 687 C CA . PHE A 1 91 ? 15.68 -6.355 -4.027 1 98.81 91 PHE A CA 1
ATOM 688 C C . PHE A 1 91 ? 14.422 -5.566 -4.371 1 98.81 91 PHE A C 1
ATOM 690 O O . PHE A 1 91 ? 14.406 -4.34 -4.254 1 98.81 91 PHE A O 1
ATOM 697 N N . ALA A 1 92 ? 13.391 -6.277 -4.836 1 98.62 92 ALA A N 1
ATOM 698 C CA . ALA A 1 92 ? 12.133 -5.605 -5.164 1 98.62 92 ALA A CA 1
ATOM 699 C C . ALA A 1 92 ? 11.562 -4.895 -3.943 1 98.62 92 ALA A C 1
ATOM 701 O O . ALA A 1 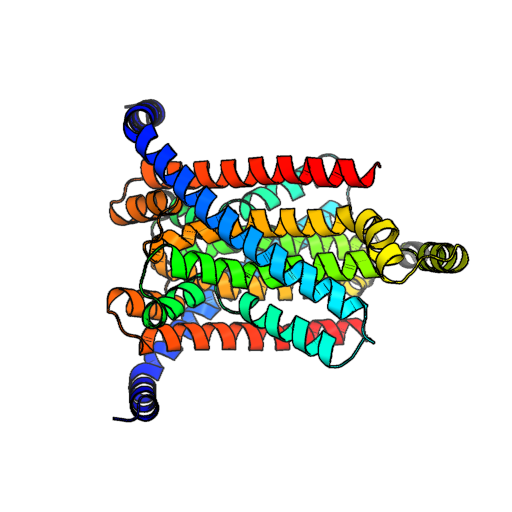92 ? 11.141 -3.738 -4.031 1 98.62 92 ALA A O 1
ATOM 702 N N . LEU A 1 93 ? 11.539 -5.574 -2.809 1 98.88 93 LEU A N 1
ATOM 703 C CA . LEU A 1 93 ? 10.945 -5.031 -1.588 1 98.88 93 LEU A CA 1
ATOM 704 C C . LEU A 1 93 ? 11.797 -3.898 -1.028 1 98.88 93 LEU A C 1
ATOM 706 O O . LEU A 1 93 ? 11.273 -2.949 -0.444 1 98.88 93 LEU A O 1
ATOM 710 N N . PHE A 1 94 ? 13.133 -3.963 -1.277 1 98.88 94 PHE A N 1
ATOM 711 C CA . PHE A 1 94 ? 14.023 -2.852 -0.979 1 98.88 94 PHE A CA 1
ATOM 712 C C . PHE A 1 94 ? 13.641 -1.613 -1.779 1 98.88 94 PHE A C 1
ATOM 714 O O . PHE A 1 94 ? 13.523 -0.519 -1.224 1 98.88 94 PHE A O 1
ATOM 721 N N . LEU A 1 95 ? 13.375 -1.766 -3.025 1 98.69 95 LEU A N 1
ATOM 722 C CA . LEU A 1 95 ? 12.984 -0.642 -3.869 1 98.69 95 LEU A CA 1
ATOM 723 C C . LEU A 1 95 ? 11.688 -0.013 -3.369 1 98.69 95 LEU A C 1
ATOM 725 O O . LEU A 1 95 ? 11.562 1.213 -3.334 1 98.69 95 LEU A O 1
ATOM 729 N N . TYR A 1 96 ? 10.758 -0.875 -2.898 1 98.06 96 TYR A N 1
ATOM 730 C CA . TYR A 1 96 ? 9.469 -0.401 -2.406 1 98.06 96 TYR A CA 1
ATOM 731 C C . TYR A 1 96 ? 9.625 0.341 -1.085 1 98.06 96 TYR A C 1
ATOM 733 O O . TYR A 1 96 ? 8.805 1.197 -0.744 1 98.06 96 TYR A O 1
ATOM 741 N N . SER A 1 97 ? 10.664 0.047 -0.372 1 98.5 97 SER A N 1
ATOM 742 C CA . SER A 1 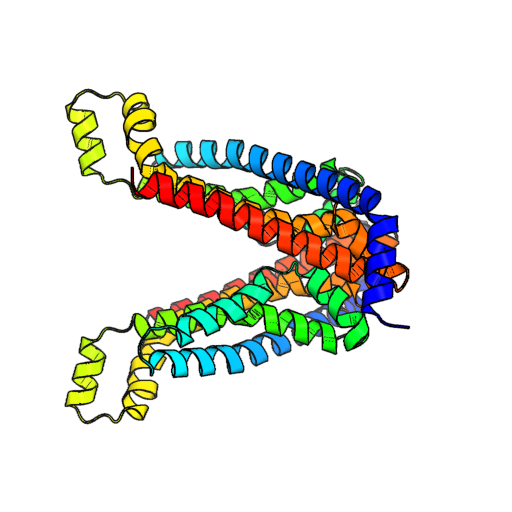97 ? 10.859 0.628 0.953 1 98.5 97 SER A CA 1
ATOM 743 C C . SER A 1 97 ? 11.398 2.053 0.858 1 98.5 97 SER A C 1
ATOM 745 O O . SER A 1 97 ? 11.352 2.805 1.833 1 98.5 97 SER A O 1
ATOM 747 N N . ILE A 1 98 ? 11.836 2.43 -0.281 1 98.69 98 ILE A N 1
ATOM 748 C CA . ILE A 1 98 ? 12.625 3.645 -0.427 1 98.69 98 ILE A CA 1
ATOM 749 C C . ILE A 1 98 ? 11.75 4.867 -0.17 1 98.69 98 ILE A C 1
ATOM 751 O O . ILE A 1 98 ? 12.062 5.695 0.692 1 98.69 98 ILE A O 1
ATOM 755 N N . LEU A 1 99 ? 10.648 4.945 -0.796 1 98.25 99 LEU A N 1
ATOM 756 C CA . LEU A 1 99 ? 9.914 6.207 -0.812 1 98.25 99 LEU A CA 1
ATOM 757 C C . LEU A 1 99 ? 9.383 6.543 0.577 1 98.25 99 LEU A C 1
ATOM 759 O O . LEU A 1 99 ? 9.578 7.656 1.069 1 98.25 99 LEU A O 1
ATOM 763 N N . PRO A 1 100 ? 8.695 5.598 1.257 1 98 100 PRO A N 1
ATOM 764 C CA . PRO A 1 100 ? 8.172 5.992 2.568 1 98 100 PRO A CA 1
ATOM 765 C C . PRO A 1 100 ? 9.273 6.328 3.568 1 98 100 PRO A C 1
ATOM 767 O O . PRO A 1 100 ? 9.133 7.266 4.355 1 98 100 PRO A O 1
ATOM 770 N N . LEU A 1 101 ? 10.352 5.66 3.525 1 98.88 101 LEU A N 1
ATOM 771 C CA . LEU A 1 101 ? 11.477 5.953 4.406 1 98.88 101 LEU A CA 1
ATOM 772 C C . LEU A 1 101 ? 12.086 7.312 4.074 1 98.88 101 LEU A C 1
ATOM 774 O O . LEU A 1 101 ? 12.406 8.086 4.977 1 98.88 101 LEU A O 1
ATOM 778 N N . LEU A 1 102 ? 12.211 7.578 2.791 1 98.81 102 LEU A N 1
ATOM 779 C CA . LEU A 1 102 ? 12.766 8.836 2.307 1 98.81 102 LEU A CA 1
ATOM 780 C C . LEU A 1 102 ? 11.875 10.008 2.709 1 98.81 102 LEU A C 1
ATOM 782 O O . LEU A 1 102 ? 12.359 11.016 3.234 1 98.81 102 LEU A O 1
ATOM 786 N N . ARG A 1 103 ? 10.625 9.828 2.471 1 98.44 103 ARG A N 1
ATOM 787 C CA . ARG A 1 103 ? 9.664 10.898 2.725 1 98.44 103 ARG A CA 1
ATOM 788 C C . ARG A 1 103 ? 9.586 11.219 4.211 1 98.44 103 ARG A C 1
ATOM 790 O O . ARG A 1 103 ? 9.641 12.383 4.605 1 98.44 103 ARG A O 1
ATOM 797 N N . ASN A 1 104 ? 9.492 10.25 5.086 1 98.56 104 ASN A N 1
ATOM 798 C CA . ASN A 1 104 ? 9.352 10.469 6.52 1 98.56 104 ASN A CA 1
ATOM 799 C C . ASN A 1 104 ? 10.625 11.039 7.129 1 98.56 104 ASN A C 1
ATOM 801 O O . ASN A 1 104 ? 10.57 11.93 7.973 1 98.56 104 ASN A O 1
ATOM 805 N N . THR A 1 105 ? 11.719 10.539 6.613 1 98.75 105 THR A N 1
ATOM 806 C CA . THR A 1 105 ? 12.984 11.047 7.121 1 98.75 105 THR A CA 1
ATOM 807 C C . THR A 1 105 ? 13.188 12.5 6.703 1 98.75 105 THR A C 1
ATOM 809 O O . THR A 1 105 ? 13.5 13.359 7.535 1 98.75 105 THR A O 1
ATOM 812 N N . TYR A 1 106 ? 13 12.805 5.43 1 98.69 106 TYR A N 1
ATOM 813 C CA . TYR A 1 106 ? 13.18 14.148 4.895 1 98.69 106 TYR A CA 1
ATOM 814 C C . TYR A 1 106 ? 12.234 15.141 5.574 1 98.69 106 TYR A C 1
ATOM 816 O O . TYR A 1 106 ? 12.664 16.203 6.039 1 98.69 106 TYR A O 1
ATOM 824 N N . SER A 1 107 ? 10.969 14.758 5.645 1 97.88 107 SER A N 1
ATOM 825 C CA . SER A 1 107 ? 9.984 15.633 6.27 1 97.88 107 SER A CA 1
ATOM 826 C C . SER A 1 107 ? 10.281 15.82 7.754 1 97.88 107 SER A C 1
ATOM 828 O O . SER A 1 107 ? 10.094 16.922 8.297 1 97.88 107 SER A O 1
ATOM 830 N N . GLY A 1 108 ? 10.727 14.734 8.406 1 98.12 108 GLY A N 1
ATOM 831 C CA . GLY A 1 108 ? 11.062 14.82 9.812 1 98.12 108 GLY A CA 1
ATOM 832 C C . GLY A 1 108 ? 12.18 15.805 10.109 1 98.12 108 GLY A C 1
ATOM 833 O O . GLY A 1 108 ? 12.078 16.609 11.039 1 98.12 108 GLY A O 1
ATOM 834 N N . ILE A 1 109 ? 13.133 15.836 9.312 1 98 109 ILE A N 1
ATOM 835 C CA . ILE A 1 109 ? 14.258 16.734 9.508 1 98 109 ILE A CA 1
ATOM 836 C C . ILE A 1 109 ? 13.844 18.172 9.195 1 98 109 ILE A C 1
ATOM 838 O O . ILE A 1 109 ? 14.188 19.094 9.93 1 98 109 ILE A O 1
ATOM 842 N N . LYS A 1 110 ? 13.047 18.312 8.164 1 97.25 110 LYS A N 1
ATOM 843 C CA . LYS A 1 110 ? 12.617 19.641 7.746 1 97.25 110 LYS A CA 1
ATOM 844 C C . LYS A 1 110 ? 11.641 20.25 8.75 1 97.25 110 LYS A C 1
ATOM 846 O O . LYS A 1 110 ? 11.516 21.469 8.844 1 97.25 110 LYS A O 1
ATOM 851 N N . GLU A 1 111 ? 11.047 19.375 9.5 1 96.69 111 GLU A N 1
ATOM 852 C CA . GLU A 1 111 ? 10.039 19.828 10.445 1 96.69 111 GLU A CA 1
ATOM 853 C C . GLU A 1 111 ? 10.68 20.328 11.742 1 96.69 111 GLU A C 1
ATOM 855 O O . GLU A 1 111 ? 10.023 20.984 12.547 1 96.69 111 GLU A O 1
ATOM 860 N N . VAL A 1 112 ? 11.945 20.141 11.945 1 97.19 112 VAL A N 1
ATOM 861 C CA . VAL A 1 112 ? 12.625 20.594 13.148 1 97.19 112 VAL A CA 1
ATOM 862 C C . VAL A 1 112 ? 12.609 22.125 13.219 1 97.19 112 VAL A C 1
ATOM 864 O O . VAL A 1 112 ? 12.875 22.797 12.219 1 97.19 112 VAL A O 1
ATOM 867 N N . ASP A 1 113 ? 12.328 22.656 14.344 1 97.19 113 ASP A N 1
ATOM 868 C CA . ASP A 1 113 ? 12.242 24.094 14.57 1 97.19 113 ASP A CA 1
ATOM 869 C C . ASP A 1 113 ? 13.562 24.797 14.211 1 97.19 113 ASP A C 1
ATOM 871 O O . ASP A 1 113 ? 14.602 24.5 14.797 1 97.19 113 ASP A O 1
ATOM 875 N N . GLN A 1 114 ? 13.422 25.734 13.383 1 96.06 114 GLN A N 1
ATOM 876 C CA . GLN A 1 114 ? 14.609 26.438 12.898 1 96.06 114 GLN A CA 1
ATOM 877 C C . GLN A 1 114 ? 15.281 27.219 14.023 1 96.06 114 GLN A C 1
ATOM 879 O O . GLN A 1 114 ? 16.5 27.391 14.016 1 96.06 114 GLN A O 1
ATOM 884 N N . SER A 1 115 ? 14.492 27.594 14.922 1 97.62 115 SER A N 1
ATOM 885 C CA . SER A 1 115 ? 15.055 28.344 16.047 1 97.62 115 SER A CA 1
ATOM 886 C C . SER A 1 115 ? 16.031 27.484 16.844 1 97.62 115 SER A C 1
ATOM 888 O O . SER A 1 115 ? 17.016 27.984 17.375 1 97.62 115 SER A O 1
ATOM 890 N N . LEU A 1 116 ? 15.719 26.172 16.938 1 97.38 116 LEU A N 1
ATOM 891 C CA . LEU A 1 116 ? 16.609 25.25 17.656 1 97.38 116 LEU A CA 1
ATOM 892 C C . LEU A 1 116 ? 17.906 25.062 16.891 1 97.38 116 LEU A C 1
ATOM 894 O O . LEU A 1 116 ? 18.984 25 17.5 1 97.38 116 LEU A O 1
ATOM 898 N N . ILE A 1 117 ? 17.781 25.078 15.625 1 96.19 117 ILE A N 1
ATOM 899 C CA . ILE A 1 117 ? 18.969 24.906 14.773 1 96.19 117 ILE A CA 1
ATOM 900 C C . ILE A 1 117 ? 19.844 26.156 14.852 1 96.19 117 ILE A C 1
ATOM 902 O O . ILE A 1 117 ? 21.062 26.062 14.961 1 96.19 117 ILE A O 1
ATOM 906 N N . GLU A 1 118 ? 19.188 27.297 14.836 1 96.62 118 GLU A N 1
ATOM 907 C CA . GLU A 1 118 ? 19.906 28.562 14.922 1 96.62 118 GLU A CA 1
ATOM 908 C C . GLU A 1 118 ? 20.562 28.734 16.281 1 96.62 118 GLU A C 1
ATOM 910 O O . GLU A 1 118 ? 21.672 29.266 16.391 1 96.62 118 GLU A O 1
ATOM 915 N N . SER A 1 119 ? 19.828 28.297 17.25 1 97.88 119 SER A N 1
ATOM 916 C CA . SER A 1 119 ? 20.406 28.359 18.594 1 97.88 119 SER A CA 1
ATOM 917 C C . SER A 1 119 ? 21.656 27.484 18.688 1 97.88 119 SER A C 1
ATOM 919 O O . SER A 1 119 ? 22.656 27.891 19.266 1 97.88 119 SER A O 1
ATOM 921 N N . ALA A 1 120 ? 21.578 26.312 18.141 1 97.62 120 ALA A N 1
ATOM 922 C CA . ALA A 1 120 ? 22.734 25.422 18.141 1 97.62 120 ALA A CA 1
ATOM 923 C C . ALA A 1 120 ? 23.891 26.047 17.375 1 97.62 120 ALA A C 1
ATOM 925 O O . ALA A 1 120 ? 25.047 25.906 17.781 1 97.62 120 ALA A O 1
ATOM 926 N N . ARG A 1 121 ? 23.578 26.703 16.281 1 96.75 121 ARG A N 1
ATOM 927 C CA . ARG A 1 121 ? 24.594 27.406 15.523 1 96.75 121 ARG A CA 1
ATOM 928 C C . ARG A 1 121 ? 25.234 28.516 16.359 1 96.75 121 ARG A C 1
ATOM 930 O O . ARG A 1 121 ? 26.453 28.688 16.328 1 96.75 121 ARG A O 1
ATOM 937 N N . GLY A 1 122 ? 24.375 29.203 17.078 1 97.62 122 GLY A N 1
ATOM 938 C CA . GLY A 1 122 ? 24.859 30.25 17.969 1 97.62 122 GLY A CA 1
ATOM 939 C C . GLY A 1 122 ? 25.75 29.719 19.078 1 97.62 122 GLY A C 1
ATOM 940 O O . GLY A 1 122 ? 26.641 30.422 19.547 1 97.62 122 GLY A O 1
ATOM 941 N N . MET A 1 123 ? 25.5 28.531 19.438 1 97.94 123 MET A N 1
ATOM 942 C CA . MET A 1 123 ? 26.266 27.875 20.484 1 97.94 123 MET A CA 1
ATOM 943 C C . MET A 1 123 ? 27.594 27.359 19.938 1 97.94 123 MET A C 1
ATOM 945 O O . MET A 1 123 ? 28.422 26.844 20.703 1 97.94 123 MET A O 1
ATOM 949 N N . GLY A 1 124 ? 27.75 27.422 18.594 1 97.5 124 GLY A N 1
ATOM 950 C CA . GLY A 1 124 ? 29.031 27.047 18 1 97.5 124 GLY A CA 1
ATOM 951 C C . GLY A 1 124 ? 29.016 25.656 17.406 1 97.5 124 GLY A C 1
ATOM 952 O O . GLY A 1 124 ? 30.078 25.141 17.016 1 97.5 124 GLY A O 1
ATOM 953 N N . PHE A 1 125 ? 27.859 25.047 17.328 1 97.56 125 PHE A N 1
ATOM 954 C CA . PHE A 1 125 ? 27.781 23.719 16.734 1 97.56 125 PHE A CA 1
ATOM 955 C C . PHE A 1 125 ? 28.172 23.766 15.266 1 97.56 125 PHE A C 1
ATOM 957 O O . PHE A 1 125 ? 27.75 24.656 14.539 1 97.56 125 PHE A O 1
ATOM 964 N N . SER A 1 126 ? 29 22.781 14.922 1 97.44 126 SER A N 1
ATOM 965 C CA . SER A 1 126 ? 29.25 22.578 13.5 1 97.44 126 SER A CA 1
ATOM 966 C C . SER A 1 126 ? 28.047 21.984 12.797 1 97.44 126 SER A C 1
ATOM 968 O O . SER A 1 126 ? 27.078 21.578 13.445 1 97.44 126 SER A O 1
ATOM 970 N N . SER A 1 127 ? 28.094 21.938 11.484 1 95.75 127 SER A N 1
ATOM 971 C CA . SER A 1 127 ? 27 21.375 10.711 1 95.75 127 SER A CA 1
ATOM 972 C C . SER A 1 127 ? 26.75 19.906 11.094 1 95.75 127 SER A C 1
ATOM 974 O O . SER A 1 127 ? 25.594 19.484 11.211 1 95.75 127 SER A O 1
ATOM 976 N N . MET A 1 128 ? 27.797 19.234 11.32 1 96.81 128 MET A N 1
ATOM 977 C CA . MET A 1 128 ? 27.688 17.828 11.672 1 96.81 128 MET A CA 1
ATOM 978 C C . MET A 1 128 ? 27.172 17.672 13.102 1 96.81 128 MET A C 1
ATOM 980 O O . MET A 1 128 ? 26.406 16.75 13.383 1 96.81 128 MET A O 1
ATOM 984 N N . GLN A 1 129 ? 27.531 18.562 13.922 1 97.5 129 GLN A N 1
ATOM 985 C CA . GLN A 1 129 ? 27.031 18.531 15.297 1 97.5 129 GLN A CA 1
ATOM 986 C C . GLN A 1 129 ? 25.547 18.844 15.352 1 97.5 129 GLN A C 1
ATOM 988 O O . GLN A 1 129 ? 24.797 18.188 16.094 1 97.5 129 GLN A O 1
ATOM 993 N N . ARG A 1 130 ? 25.188 19.797 14.57 1 97.81 130 ARG A N 1
ATOM 994 C C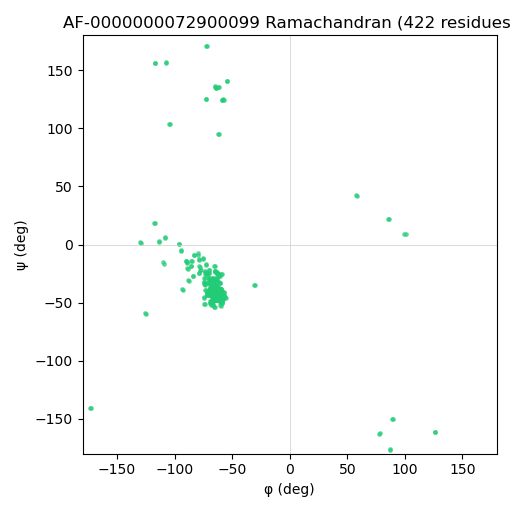A . ARG A 1 130 ? 23.766 20.141 14.516 1 97.81 130 ARG A CA 1
ATOM 995 C C . ARG A 1 130 ? 22.938 18.984 13.984 1 97.81 130 ARG A C 1
ATOM 997 O O . ARG A 1 130 ? 21.844 18.703 14.484 1 97.81 130 ARG A O 1
ATOM 1004 N N . LEU A 1 131 ? 23.484 18.266 13.023 1 97.31 131 LEU A N 1
ATOM 1005 C CA . LEU A 1 131 ? 22.797 17.125 12.445 1 97.31 131 LEU A CA 1
ATOM 1006 C C . LEU A 1 131 ? 22.625 16 13.469 1 97.31 131 LEU A C 1
ATOM 1008 O O . LEU A 1 131 ? 21.516 15.547 13.727 1 97.31 131 LEU A O 1
ATOM 1012 N N . PHE A 1 132 ? 23.656 15.656 14.156 1 97.31 132 PHE A N 1
ATOM 1013 C CA . PHE A 1 132 ? 23.672 14.438 14.961 1 97.31 132 PHE A CA 1
ATOM 1014 C C . PHE A 1 132 ? 23.141 14.719 16.375 1 97.31 132 PHE A C 1
ATOM 1016 O O . PHE A 1 132 ? 22.578 13.836 17.016 1 97.31 132 PHE A O 1
ATOM 1023 N N . LYS A 1 133 ? 23.188 15.977 16.766 1 97.69 133 LYS A N 1
ATOM 1024 C CA . LYS A 1 133 ? 22.844 16.281 18.141 1 97.69 133 LYS A CA 1
ATOM 1025 C C . LYS A 1 133 ? 21.516 17 18.234 1 97.69 133 LYS A C 1
ATOM 1027 O O . LYS A 1 133 ? 20.906 17.078 19.312 1 97.69 133 LYS A O 1
ATOM 1032 N N . VAL A 1 134 ? 21.031 17.547 17.156 1 97.75 134 VAL A N 1
ATOM 1033 C CA . VAL A 1 134 ? 19.812 18.344 17.219 1 97.75 134 VAL A CA 1
ATOM 1034 C C . VAL A 1 134 ? 18.797 17.781 16.219 1 97.75 134 VAL A C 1
ATOM 1036 O O . VAL A 1 134 ? 17.781 17.203 16.609 1 97.75 134 VAL A O 1
ATOM 1039 N N . GLU A 1 135 ? 19.125 17.75 14.961 1 98.19 135 GLU A N 1
ATOM 1040 C CA . GLU A 1 135 ? 18.172 17.438 13.898 1 98.19 135 GLU A CA 1
ATOM 1041 C C . GLU A 1 135 ? 17.734 15.977 13.961 1 98.19 135 GLU A C 1
ATOM 1043 O O . GLU A 1 135 ? 16.531 15.68 13.977 1 98.19 135 GLU A O 1
ATOM 1048 N N . LEU A 1 136 ? 18.688 15.086 14.031 1 98.06 136 LEU A N 1
ATOM 1049 C CA . LEU A 1 136 ? 18.359 13.664 13.969 1 98.06 136 LEU A CA 1
ATOM 1050 C C . LEU A 1 136 ? 17.641 13.211 15.234 1 98.06 136 LEU A C 1
ATOM 1052 O O . LEU A 1 136 ? 16.625 12.516 15.164 1 98.06 136 LEU A O 1
ATOM 1056 N N . PRO A 1 137 ? 18.109 13.641 16.375 1 97.75 137 PRO A N 1
ATOM 1057 C CA . PRO A 1 137 ? 17.375 13.266 17.594 1 97.75 137 PRO A CA 1
ATOM 1058 C C . PRO A 1 137 ? 15.953 13.805 17.609 1 97.75 137 PRO A C 1
ATOM 1060 O O . PRO A 1 137 ? 15.031 13.102 18.031 1 97.75 137 PRO A O 1
ATOM 1063 N N . LEU A 1 138 ? 15.75 14.992 17.109 1 97.69 138 LEU A N 1
ATOM 1064 C CA . LEU A 1 138 ? 14.43 15.609 17.141 1 97.69 138 LEU A CA 1
ATOM 1065 C C . LEU A 1 138 ? 13.539 15.023 16.047 1 97.69 138 LEU A C 1
ATOM 1067 O O . LEU A 1 138 ? 12.312 15.078 16.141 1 97.69 138 LEU A O 1
ATOM 1071 N N . SER A 1 139 ? 14.141 14.438 14.992 1 98.19 139 SER A N 1
ATOM 1072 C CA . SER A 1 139 ? 13.375 13.883 13.875 1 98.19 139 SER A CA 1
ATOM 1073 C C . SER A 1 139 ? 13.156 12.383 14.055 1 98.19 139 SER A C 1
ATOM 1075 O O . SER A 1 139 ? 12.508 11.742 13.227 1 98.19 139 SER A O 1
ATOM 1077 N N . LEU A 1 140 ? 13.648 11.82 15.133 1 98.25 140 LEU A N 1
ATOM 1078 C CA . LEU A 1 140 ? 13.656 10.375 15.336 1 98.25 140 LEU A CA 1
ATOM 1079 C C . LEU A 1 140 ? 12.234 9.812 15.297 1 98.25 140 LEU A C 1
ATOM 1081 O O . LEU A 1 140 ? 11.992 8.773 14.688 1 98.25 140 LEU A O 1
ATOM 1085 N N . PRO A 1 141 ? 11.227 10.523 15.914 1 98.19 141 PRO A N 1
ATOM 1086 C CA . PRO A 1 141 ? 9.859 9.992 15.82 1 98.19 141 PRO A CA 1
ATOM 1087 C C . PRO A 1 141 ? 9.367 9.883 14.375 1 98.19 141 PRO A C 1
ATOM 1089 O O . PRO A 1 141 ? 8.664 8.93 14.031 1 98.19 141 PRO A O 1
ATOM 1092 N N . TYR A 1 142 ? 9.781 10.766 13.547 1 98.19 142 TYR A N 1
ATOM 1093 C CA . TYR A 1 142 ? 9.398 10.75 12.141 1 98.19 142 TYR A CA 1
ATOM 1094 C C . TYR A 1 142 ? 10.086 9.609 11.398 1 98.19 142 TYR A C 1
ATOM 1096 O O . TYR A 1 142 ? 9.461 8.906 10.609 1 98.19 142 TYR A O 1
ATOM 1104 N N . ILE A 1 143 ? 11.344 9.477 11.703 1 98.75 143 ILE A N 1
ATOM 1105 C CA . ILE A 1 143 ? 12.125 8.422 11.07 1 98.75 143 ILE A CA 1
ATOM 1106 C C . ILE A 1 143 ? 11.547 7.055 11.453 1 98.75 143 ILE A C 1
ATOM 1108 O O . ILE A 1 143 ? 11.328 6.207 10.586 1 98.75 143 ILE A O 1
ATOM 1112 N N . LEU A 1 144 ? 11.234 6.91 12.742 1 98.75 144 LEU A N 1
ATOM 1113 C CA . LEU A 1 144 ? 10.695 5.648 13.234 1 98.75 144 LEU A CA 1
ATOM 1114 C C . LEU A 1 144 ? 9.297 5.402 12.688 1 98.75 144 LEU A C 1
ATOM 1116 O O . LEU A 1 144 ? 8.914 4.258 12.445 1 98.75 144 LEU A O 1
ATOM 1120 N N . SER A 1 145 ? 8.531 6.461 12.453 1 98.5 145 SER A N 1
ATOM 1121 C CA . SER A 1 145 ? 7.227 6.32 11.82 1 98.5 145 SER A CA 1
ATOM 1122 C C . SER A 1 145 ? 7.363 5.793 10.391 1 98.5 145 SER A C 1
ATOM 1124 O O . SER A 1 145 ? 6.543 4.992 9.945 1 98.5 145 SER A O 1
ATOM 1126 N N . GLY A 1 146 ? 8.43 6.281 9.719 1 98.62 146 GLY A N 1
ATOM 1127 C CA . GLY A 1 146 ? 8.727 5.762 8.391 1 98.62 146 GLY A CA 1
ATOM 1128 C C . GLY A 1 146 ? 9.117 4.297 8.398 1 98.62 146 GLY A C 1
ATOM 1129 O O . GLY A 1 146 ? 8.672 3.523 7.551 1 98.62 146 GLY A O 1
ATOM 1130 N N . VAL A 1 147 ? 9.844 3.951 9.367 1 98.88 147 VAL A N 1
ATOM 1131 C CA . VAL A 1 147 ? 10.266 2.562 9.508 1 98.88 147 VAL A CA 1
ATOM 1132 C C . VAL A 1 147 ? 9.062 1.681 9.82 1 98.88 147 VAL A C 1
ATOM 1134 O O . VAL A 1 147 ? 8.898 0.606 9.234 1 98.88 147 VAL A O 1
ATOM 1137 N N . ARG A 1 148 ? 8.227 2.133 10.727 1 98.69 148 ARG A N 1
ATOM 1138 C CA . ARG A 1 148 ? 7.023 1.394 11.102 1 98.69 148 ARG A CA 1
ATOM 1139 C C . ARG A 1 148 ? 6.117 1.181 9.891 1 98.69 148 ARG A C 1
ATOM 1141 O O . ARG A 1 148 ? 5.738 0.049 9.586 1 98.69 148 ARG A O 1
ATOM 1148 N N . LEU A 1 149 ? 5.852 2.26 9.195 1 97.44 149 LEU A N 1
ATOM 1149 C CA . LEU A 1 149 ? 4.977 2.203 8.031 1 97.44 149 LEU A CA 1
ATOM 1150 C C . LEU A 1 149 ? 5.543 1.267 6.973 1 97.44 149 LEU A C 1
ATOM 1152 O O . LEU A 1 149 ? 4.84 0.383 6.477 1 97.44 149 LEU A O 1
ATOM 1156 N N . THR A 1 150 ? 6.766 1.447 6.688 1 98.56 150 THR A N 1
ATOM 1157 C CA . THR A 1 150 ? 7.438 0.662 5.656 1 98.56 150 THR A CA 1
ATOM 1158 C C . THR A 1 150 ? 7.461 -0.817 6.035 1 98.56 150 THR A C 1
ATOM 1160 O O . THR A 1 150 ? 7.195 -1.681 5.195 1 98.56 150 THR A O 1
ATOM 1163 N N . THR A 1 151 ? 7.785 -1.064 7.262 1 98.75 151 THR A N 1
ATOM 1164 C CA . THR A 1 151 ? 7.91 -2.451 7.699 1 98.75 151 THR A CA 1
ATOM 1165 C C . THR A 1 151 ? 6.562 -3.168 7.613 1 98.75 151 THR A C 1
ATOM 1167 O O . THR A 1 151 ? 6.492 -4.316 7.176 1 98.75 151 THR A O 1
ATOM 1170 N N . VAL A 1 152 ? 5.559 -2.529 8.016 1 97.62 152 VAL A N 1
ATOM 1171 C CA . VAL A 1 152 ? 4.23 -3.133 7.965 1 97.62 152 VAL A CA 1
ATOM 1172 C C . VAL A 1 152 ? 3.84 -3.4 6.512 1 97.62 152 VAL A C 1
ATOM 1174 O O . VAL A 1 152 ? 3.334 -4.477 6.188 1 97.62 152 VAL A O 1
ATOM 1177 N N . TYR A 1 153 ? 4.125 -2.475 5.594 1 97 153 TYR A N 1
ATOM 1178 C CA . TYR A 1 153 ? 3.861 -2.672 4.176 1 97 153 TYR A CA 1
ATOM 1179 C C . TYR A 1 153 ? 4.668 -3.846 3.629 1 97 153 TYR A C 1
ATOM 1181 O O . TYR A 1 153 ? 4.121 -4.711 2.936 1 97 153 TYR A O 1
ATOM 1189 N N . ILE A 1 154 ? 5.906 -3.865 4 1 98.69 154 ILE A N 1
ATOM 1190 C CA . ILE A 1 154 ? 6.812 -4.871 3.453 1 98.69 154 ILE A CA 1
ATOM 1191 C C . ILE A 1 154 ? 6.414 -6.254 3.965 1 98.69 154 ILE A C 1
ATOM 1193 O O . ILE A 1 154 ? 6.52 -7.246 3.24 1 98.69 154 ILE A O 1
ATOM 1197 N N . ILE A 1 155 ? 5.973 -6.324 5.207 1 98.69 155 ILE A N 1
ATOM 1198 C CA . ILE A 1 155 ? 5.477 -7.594 5.723 1 98.69 155 ILE A CA 1
ATOM 1199 C C . ILE A 1 155 ? 4.336 -8.102 4.84 1 98.69 155 ILE A C 1
ATOM 1201 O O . ILE A 1 155 ? 4.324 -9.266 4.438 1 98.69 155 ILE A O 1
ATOM 1205 N N . SER A 1 156 ? 3.471 -7.297 4.488 1 98.06 156 SER A N 1
ATOM 1206 C CA . SER A 1 156 ? 2.344 -7.672 3.639 1 98.06 156 SER A CA 1
ATOM 1207 C C . SER A 1 156 ? 2.812 -8.062 2.242 1 98.06 156 SER A C 1
ATOM 1209 O O . SER A 1 156 ? 2.41 -9.109 1.716 1 98.06 156 SER A O 1
ATOM 1211 N N . TRP A 1 157 ? 3.697 -7.262 1.67 1 98.31 157 TRP A N 1
ATOM 1212 C CA . TRP A 1 157 ? 4.129 -7.469 0.291 1 98.31 157 TRP A CA 1
ATOM 1213 C C . TRP A 1 157 ? 5.055 -8.672 0.185 1 98.31 157 TRP A C 1
ATOM 1215 O O . TRP A 1 157 ? 5.164 -9.289 -0.879 1 98.31 157 TRP A O 1
ATOM 1225 N N . THR A 1 158 ? 5.691 -9.023 1.293 1 98.81 158 THR A N 1
ATOM 1226 C CA . THR A 1 158 ? 6.566 -10.195 1.312 1 98.81 158 THR A CA 1
ATOM 1227 C C . THR A 1 158 ? 5.777 -11.469 1.025 1 98.81 158 THR A C 1
ATOM 1229 O O . THR A 1 158 ? 6.332 -12.453 0.54 1 98.81 158 THR A O 1
ATOM 1232 N N . THR A 1 159 ? 4.484 -11.469 1.3 1 98.81 159 THR A N 1
ATOM 1233 C CA . THR A 1 159 ? 3.678 -12.633 0.974 1 98.81 159 THR A CA 1
ATOM 1234 C C . THR A 1 159 ? 3.725 -12.93 -0.524 1 98.81 159 THR A C 1
ATOM 1236 O O . THR A 1 159 ? 3.611 -14.078 -0.941 1 98.81 159 THR A O 1
ATOM 1239 N N . LEU A 1 160 ? 3.988 -11.914 -1.338 1 98.5 160 LEU A N 1
ATOM 1240 C CA . LEU A 1 160 ? 4.031 -12.062 -2.789 1 98.5 160 LEU A CA 1
ATOM 1241 C C . LEU A 1 160 ? 5.34 -12.703 -3.234 1 98.5 160 LEU A C 1
ATOM 1243 O O . LEU A 1 160 ? 5.441 -13.203 -4.355 1 98.5 160 LEU A O 1
ATOM 1247 N N . ALA A 1 161 ? 6.336 -12.648 -2.352 1 98.31 161 ALA A N 1
ATOM 1248 C CA . ALA A 1 161 ? 7.656 -13.195 -2.668 1 98.31 161 ALA A CA 1
ATOM 1249 C C . ALA A 1 161 ? 7.574 -14.695 -2.938 1 98.31 161 ALA A C 1
ATOM 1251 O O . ALA A 1 161 ? 8.398 -15.242 -3.672 1 98.31 161 ALA A O 1
ATOM 1252 N N . ALA A 1 162 ? 6.586 -15.352 -2.389 1 98.44 162 ALA A N 1
ATOM 1253 C CA . ALA A 1 162 ? 6.383 -16.781 -2.607 1 98.44 162 ALA A CA 1
ATOM 1254 C C . ALA A 1 162 ? 6.148 -17.094 -4.082 1 98.44 162 ALA A C 1
ATOM 1256 O O . ALA A 1 162 ? 6.512 -18.156 -4.57 1 98.44 162 ALA A O 1
ATOM 1257 N N . LEU A 1 163 ? 5.621 -16.141 -4.809 1 97.31 163 LEU A N 1
ATOM 1258 C CA . LEU A 1 163 ? 5.254 -16.344 -6.207 1 97.31 163 LEU A CA 1
ATOM 1259 C C . LEU A 1 163 ? 6.496 -16.422 -7.086 1 97.31 163 LEU A C 1
ATOM 1261 O O . LEU A 1 163 ? 6.422 -16.891 -8.227 1 97.31 163 LEU A O 1
ATOM 1265 N N . ILE A 1 164 ? 7.586 -15.961 -6.531 1 97.5 164 ILE A N 1
ATOM 1266 C CA . ILE A 1 164 ? 8.82 -16.078 -7.301 1 97.5 164 ILE A CA 1
ATOM 1267 C C . ILE A 1 164 ? 9.812 -16.969 -6.559 1 97.5 164 ILE A C 1
ATOM 1269 O O . ILE A 1 164 ? 11.023 -16.859 -6.754 1 97.5 164 ILE A O 1
ATOM 1273 N N . GLY A 1 165 ? 9.328 -17.734 -5.656 1 97.56 165 GLY A N 1
ATOM 1274 C CA . GLY A 1 165 ? 10.117 -18.797 -5.055 1 97.56 165 GLY A CA 1
ATOM 1275 C C . GLY A 1 165 ? 10.961 -18.328 -3.883 1 97.56 165 GLY A C 1
ATOM 1276 O O . GLY A 1 165 ? 11.953 -18.969 -3.529 1 97.56 165 GLY A O 1
ATOM 1277 N N . ALA A 1 166 ? 10.609 -17.266 -3.279 1 98.31 166 ALA A N 1
ATOM 1278 C CA . ALA A 1 166 ? 11.438 -16.734 -2.201 1 98.31 166 ALA A CA 1
ATOM 1279 C C . ALA A 1 166 ? 11.031 -17.312 -0.853 1 98.31 166 ALA A C 1
ATOM 1281 O O . ALA A 1 166 ? 11.742 -17.156 0.142 1 98.31 166 ALA A O 1
ATOM 1282 N N . GLY A 1 167 ? 9.875 -17.938 -0.802 1 98.31 167 GLY A N 1
ATOM 1283 C CA . GLY A 1 167 ? 9.406 -18.516 0.448 1 98.31 167 GLY A CA 1
ATOM 1284 C C . GLY A 1 167 ? 8.602 -17.547 1.29 1 98.31 167 GLY A C 1
ATOM 1285 O O . GLY A 1 167 ? 7.812 -16.766 0.758 1 98.31 167 GLY A O 1
ATOM 1286 N N . GLY A 1 168 ? 8.68 -17.734 2.604 1 98.81 168 GLY A N 1
ATOM 1287 C CA . GLY A 1 168 ? 7.914 -16.906 3.52 1 98.81 168 GLY A CA 1
ATOM 1288 C C . GLY A 1 168 ? 6.516 -17.453 3.775 1 98.81 168 GLY A C 1
ATOM 1289 O O . GLY A 1 168 ? 6.164 -18.531 3.297 1 98.81 168 GLY A O 1
ATOM 1290 N N . LEU A 1 169 ? 5.777 -16.719 4.512 1 98.88 169 LEU A N 1
ATOM 1291 C CA . LEU A 1 169 ? 4.434 -17.125 4.902 1 98.88 169 LEU A CA 1
ATOM 1292 C C . LEU A 1 169 ? 3.518 -17.219 3.688 1 98.88 169 LEU A C 1
ATOM 1294 O O . LEU A 1 169 ? 2.523 -17.953 3.711 1 98.88 169 LEU A O 1
ATOM 1298 N N . GLY A 1 170 ? 3.924 -16.5 2.646 1 98.75 170 GLY A N 1
ATOM 1299 C CA . GLY A 1 170 ? 3.16 -16.562 1.41 1 98.75 170 GLY A CA 1
ATOM 1300 C C . GLY A 1 170 ? 3.16 -17.953 0.79 1 98.75 170 GLY A C 1
ATOM 1301 O O . GLY A 1 170 ? 2.258 -18.297 0.024 1 98.75 170 GLY A O 1
ATOM 1302 N N . ASP A 1 171 ? 4.141 -18.766 1.08 1 98.62 171 ASP A N 1
ATOM 1303 C CA . ASP A 1 171 ? 4.223 -20.125 0.563 1 98.62 171 ASP A CA 1
ATOM 1304 C C . ASP A 1 171 ? 3.037 -20.969 1.039 1 98.62 171 ASP A C 1
ATOM 1306 O O . ASP A 1 171 ? 2.561 -21.844 0.315 1 98.62 171 ASP A O 1
ATOM 1310 N N . LEU A 1 172 ? 2.646 -20.719 2.275 1 98.62 172 LEU A N 1
ATOM 1311 C CA . LEU A 1 172 ? 1.491 -21.438 2.801 1 98.62 172 LEU A CA 1
ATOM 1312 C C . LEU A 1 172 ? 0.229 -21.078 2.023 1 98.62 172 LEU A C 1
ATOM 1314 O O . LEU A 1 172 ? -0.562 -21.953 1.673 1 98.62 172 LEU A O 1
ATOM 1318 N N . ILE A 1 173 ? 0.124 -19.797 1.699 1 98.56 173 ILE A N 1
ATOM 1319 C CA . ILE A 1 173 ? -1.059 -19.297 1.006 1 98.56 173 ILE A CA 1
ATOM 1320 C C . ILE A 1 173 ? -1.091 -19.859 -0.419 1 98.56 173 ILE A C 1
ATOM 1322 O O . ILE A 1 173 ? -2.096 -20.422 -0.849 1 98.56 173 ILE A O 1
ATOM 1326 N N . VAL A 1 174 ? 0.008 -19.75 -1.086 1 97.5 174 VAL A N 1
ATOM 1327 C CA . VAL A 1 174 ? 0.103 -20.172 -2.477 1 97.5 174 VAL A CA 1
ATOM 1328 C C . VAL A 1 174 ? -0.057 -21.688 -2.562 1 97.5 174 VAL A C 1
ATOM 1330 O O . VAL A 1 174 ? -0.733 -22.203 -3.459 1 97.5 174 VAL A O 1
ATOM 1333 N N . SER A 1 175 ? 0.542 -22.438 -1.668 1 97.62 175 SER A N 1
ATOM 1334 C CA . SER A 1 175 ? 0.376 -23.891 -1.617 1 97.62 175 SER A CA 1
ATOM 1335 C C . SER A 1 175 ? -1.079 -24.266 -1.367 1 97.62 175 SER A C 1
ATOM 1337 O O . SER A 1 175 ? -1.59 -25.219 -1.967 1 97.62 175 SER A O 1
ATOM 1339 N N . GLY A 1 176 ? -1.69 -23.547 -0.408 1 97.81 176 GLY A N 1
ATOM 1340 C CA . GLY A 1 176 ? -3.098 -23.797 -0.141 1 97.81 176 GLY A CA 1
ATOM 1341 C C . GLY A 1 176 ? -3.986 -23.578 -1.349 1 97.81 176 GLY A C 1
ATOM 1342 O O . GLY A 1 176 ? -4.898 -24.359 -1.615 1 97.81 176 GLY A O 1
ATOM 1343 N N . MET A 1 177 ? -3.695 -22.531 -2.111 1 96.19 177 MET A N 1
ATOM 1344 C CA . MET A 1 177 ? -4.457 -22.234 -3.32 1 96.19 177 MET A CA 1
ATOM 1345 C C . MET A 1 177 ? -4.273 -23.328 -4.363 1 96.19 177 MET A C 1
ATOM 1347 O O . MET A 1 177 ? -5.238 -23.766 -4.996 1 96.19 177 MET A O 1
ATOM 1351 N N . SER A 1 178 ? -3.072 -23.781 -4.512 1 95.25 178 SER A N 1
ATOM 1352 C CA . SER A 1 178 ? -2.742 -24.75 -5.547 1 95.25 178 SER A CA 1
ATOM 1353 C C . SER A 1 178 ? -3.291 -26.141 -5.199 1 95.25 178 SER A C 1
ATOM 1355 O O . SER A 1 178 ? -3.602 -26.922 -6.094 1 95.25 178 SER A O 1
ATOM 1357 N N . THR A 1 179 ? -3.496 -26.406 -3.938 1 96.25 179 THR A N 1
ATOM 1358 C CA . THR A 1 179 ? -3.918 -27.734 -3.527 1 96.25 179 THR A CA 1
ATOM 1359 C C . THR A 1 179 ? -5.336 -27.703 -2.959 1 96.25 179 THR A C 1
ATOM 1361 O O . THR A 1 179 ? -5.812 -28.703 -2.406 1 96.25 179 THR A O 1
ATOM 1364 N N . ASN A 1 180 ? -5.934 -26.578 -2.975 1 95.56 180 ASN A N 1
ATOM 1365 C CA . ASN A 1 180 ? -7.273 -26.391 -2.428 1 95.56 180 ASN A CA 1
ATOM 1366 C C . ASN A 1 180 ? -7.336 -26.781 -0.955 1 95.56 180 ASN A C 1
ATOM 1368 O O . ASN A 1 180 ? -8.234 -27.516 -0.546 1 95.56 180 ASN A O 1
ATOM 1372 N N . ASN A 1 181 ? -6.332 -26.391 -0.217 1 97.12 181 ASN A N 1
ATOM 1373 C CA . ASN A 1 181 ? -6.238 -26.625 1.221 1 97.12 181 ASN A CA 1
ATOM 1374 C C . ASN A 1 181 ? -6.516 -25.359 2.014 1 97.12 181 ASN A C 1
ATOM 1376 O O . ASN A 1 181 ? -5.617 -24.531 2.217 1 97.12 181 ASN A O 1
ATOM 1380 N N . ASN A 1 182 ? -7.723 -25.344 2.564 1 96.62 182 ASN A N 1
ATOM 1381 C CA . ASN A 1 182 ? -8.164 -24.141 3.262 1 96.62 182 ASN A CA 1
ATOM 1382 C C . ASN A 1 182 ? -7.367 -23.906 4.539 1 96.62 182 ASN A C 1
ATOM 1384 O O . ASN A 1 182 ? -7.137 -22.766 4.93 1 96.62 182 ASN A O 1
ATOM 1388 N N . PHE A 1 183 ? -6.93 -24.922 5.098 1 97.56 183 PHE A N 1
ATOM 1389 C CA . PHE A 1 183 ? -6.164 -24.781 6.332 1 97.56 183 PHE A CA 1
ATOM 1390 C C . PHE A 1 183 ? -4.84 -24.078 6.074 1 97.56 183 PHE A C 1
ATOM 1392 O O . PHE A 1 183 ? -4.402 -23.25 6.875 1 97.56 183 PHE A O 1
ATOM 1399 N N . LEU A 1 184 ? -4.23 -24.391 4.938 1 98 184 LEU A N 1
ATOM 1400 C CA . LEU A 1 184 ? -2.984 -23.734 4.562 1 98 184 LEU A CA 1
ATOM 1401 C C . LEU A 1 184 ? -3.213 -22.266 4.285 1 98 184 LEU A C 1
ATOM 1403 O O . LEU A 1 184 ? -2.455 -21.406 4.754 1 98 184 LEU A O 1
ATOM 1407 N N . ILE A 1 185 ? -4.25 -21.938 3.57 1 98.06 185 ILE A N 1
ATOM 1408 C CA . ILE A 1 185 ? -4.578 -20.562 3.24 1 98.06 185 ILE A CA 1
ATOM 1409 C C . ILE A 1 185 ? -4.809 -19.766 4.523 1 98.06 185 ILE A C 1
ATOM 1411 O O . ILE A 1 185 ? -4.211 -18.703 4.719 1 98.06 185 ILE A O 1
ATOM 1415 N N . PHE A 1 186 ? -5.609 -20.344 5.41 1 97.62 186 PHE A N 1
ATOM 1416 C CA . PHE A 1 186 ? -5.965 -19.672 6.652 1 97.62 186 PHE A CA 1
ATOM 1417 C C . PHE A 1 186 ? -4.742 -19.484 7.543 1 97.62 186 PHE A C 1
ATOM 1419 O O . PHE A 1 186 ? -4.559 -18.438 8.156 1 97.62 186 PHE A O 1
ATOM 1426 N N . THR A 1 187 ? -3.924 -20.484 7.59 1 98.25 187 THR A N 1
ATOM 1427 C CA . THR A 1 187 ? -2.74 -20.438 8.438 1 98.25 187 THR A CA 1
ATOM 1428 C C . THR A 1 187 ? -1.766 -19.375 7.938 1 98.25 187 THR A C 1
ATOM 1430 O O . THR A 1 187 ? -1.224 -18.594 8.727 1 98.25 187 THR A O 1
ATOM 1433 N N . GLY A 1 188 ? -1.508 -19.359 6.598 1 98.38 188 GLY A N 1
ATOM 1434 C CA . GLY A 1 188 ? -0.651 -18.328 6.031 1 98.38 188 GLY A CA 1
ATOM 1435 C C . GLY A 1 188 ? -1.181 -16.922 6.258 1 98.38 188 GLY A C 1
ATOM 1436 O O . GLY A 1 188 ? -0.42 -16.016 6.602 1 98.38 188 GLY A O 1
ATOM 1437 N N . THR A 1 189 ? -2.467 -16.766 6.113 1 98.06 189 THR A N 1
ATOM 1438 C CA . THR A 1 189 ? -3.125 -15.477 6.27 1 98.06 189 THR A CA 1
ATOM 1439 C C . THR A 1 189 ? -3.049 -15.008 7.719 1 98.06 189 THR A C 1
ATOM 1441 O O . THR A 1 189 ? -2.58 -13.898 7.992 1 98.06 189 THR A O 1
ATOM 1444 N N . ILE A 1 190 ? -3.432 -15.82 8.609 1 97.75 190 ILE A N 1
ATOM 1445 C CA . ILE A 1 190 ? -3.482 -15.469 10.023 1 97.75 190 ILE A CA 1
ATOM 1446 C C . ILE A 1 190 ? -2.07 -15.188 10.531 1 97.75 190 ILE A C 1
ATOM 1448 O O . ILE A 1 190 ? -1.849 -14.211 11.25 1 97.75 190 ILE A O 1
ATOM 1452 N N . SER A 1 191 ? -1.139 -16.016 10.156 1 98.5 191 SER A N 1
ATOM 1453 C CA . SER A 1 191 ? 0.243 -15.812 10.578 1 98.5 191 SER A CA 1
ATOM 1454 C C . SER A 1 191 ? 0.788 -14.484 10.07 1 98.5 191 SER A C 1
ATOM 1456 O O . SER A 1 191 ? 1.483 -13.773 10.797 1 98.5 191 SER A O 1
ATOM 1458 N N . SER A 1 192 ? 0.471 -14.156 8.844 1 98.5 192 SER A N 1
ATOM 1459 C CA . SER A 1 192 ? 0.942 -12.898 8.266 1 98.5 192 SER A CA 1
ATOM 1460 C C . SER A 1 192 ? 0.308 -11.703 8.961 1 98.5 192 SER A C 1
ATOM 1462 O O . SER A 1 192 ? 0.979 -10.695 9.211 1 98.5 192 SER A O 1
ATOM 1464 N N . VAL A 1 193 ? -0.973 -11.812 9.258 1 98.25 193 VAL A N 1
ATOM 1465 C CA . VAL A 1 193 ? -1.69 -10.734 9.938 1 98.25 193 VAL A CA 1
ATOM 1466 C C . VAL A 1 193 ? -1.13 -10.547 11.344 1 98.25 193 VAL A C 1
ATOM 1468 O O . VAL A 1 193 ? -0.877 -9.414 11.773 1 98.25 193 VAL A O 1
ATOM 1471 N N . ILE A 1 194 ? -0.94 -11.609 12.023 1 98.31 194 ILE A N 1
ATOM 1472 C CA . ILE A 1 194 ? -0.399 -11.555 13.375 1 98.31 194 ILE A CA 1
ATOM 1473 C C . ILE A 1 194 ? 0.986 -10.914 13.352 1 98.31 194 ILE A C 1
ATOM 1475 O O . ILE A 1 194 ? 1.29 -10.055 14.18 1 98.31 194 ILE A O 1
ATOM 1479 N N . LEU A 1 195 ? 1.777 -11.352 12.406 1 98.62 195 LEU A N 1
ATOM 1480 C CA . LEU A 1 195 ? 3.115 -10.773 12.289 1 98.62 195 LEU A CA 1
ATOM 1481 C C . LEU A 1 195 ? 3.045 -9.273 12.07 1 98.62 195 LEU A C 1
ATOM 1483 O O . LEU A 1 195 ? 3.758 -8.508 12.727 1 98.62 195 LEU A O 1
ATOM 1487 N N . ALA A 1 196 ? 2.205 -8.867 11.133 1 98.25 196 ALA A N 1
ATOM 1488 C CA . ALA A 1 196 ? 2.062 -7.445 10.82 1 98.25 196 ALA A CA 1
ATOM 1489 C C . ALA A 1 196 ? 1.612 -6.656 12.047 1 98.25 196 ALA A C 1
ATOM 1491 O O . ALA A 1 196 ? 2.16 -5.59 12.344 1 98.25 196 ALA A O 1
ATOM 1492 N N . LEU A 1 197 ? 0.646 -7.148 12.805 1 97.31 197 LEU A N 1
ATOM 1493 C CA . LEU A 1 197 ? 0.087 -6.457 13.961 1 97.31 197 LEU A CA 1
ATOM 1494 C C . LEU A 1 197 ? 1.103 -6.387 15.102 1 97.31 197 LEU A C 1
ATOM 1496 O O . LEU A 1 197 ? 1.213 -5.363 15.773 1 97.31 197 LEU A O 1
ATOM 1500 N N . VAL A 1 198 ? 1.814 -7.434 15.289 1 98.38 198 VAL A N 1
ATOM 1501 C CA . VAL A 1 198 ? 2.805 -7.484 16.359 1 98.38 198 VAL A CA 1
ATOM 1502 C C . VAL A 1 198 ? 3.928 -6.492 16.078 1 98.38 198 VAL A C 1
ATOM 1504 O O . VAL A 1 198 ? 4.324 -5.719 16.953 1 98.38 198 VAL A O 1
ATOM 1507 N N . VAL A 1 199 ? 4.43 -6.516 14.867 1 98.44 199 VAL A N 1
ATOM 1508 C CA . VAL A 1 199 ? 5.52 -5.625 14.5 1 98.44 199 VAL A CA 1
ATOM 1509 C C . VAL A 1 199 ? 5.039 -4.176 14.523 1 98.44 199 VAL A C 1
ATOM 1511 O O . VAL A 1 199 ? 5.754 -3.283 14.977 1 98.44 199 VAL A O 1
ATOM 1514 N N . ASP A 1 200 ? 3.824 -3.969 14.008 1 97.5 200 ASP A N 1
ATOM 1515 C CA . ASP A 1 200 ? 3.236 -2.635 14.062 1 97.5 200 ASP A CA 1
ATOM 1516 C C . ASP A 1 200 ? 3.154 -2.125 15.5 1 97.5 200 ASP A C 1
ATOM 1518 O O . ASP A 1 200 ? 3.498 -0.974 15.773 1 97.5 200 ASP A O 1
ATOM 1522 N N . PHE A 1 201 ? 2.721 -2.949 16.391 1 97.62 201 PHE A N 1
ATOM 1523 C CA . PHE A 1 201 ? 2.562 -2.6 17.797 1 97.62 201 PHE A CA 1
ATOM 1524 C C . PHE A 1 201 ? 3.912 -2.285 18.438 1 97.62 201 PHE A C 1
ATOM 1526 O O . PHE A 1 201 ? 4.055 -1.281 19.141 1 97.62 201 PHE A O 1
ATOM 1533 N N . LEU A 1 202 ? 4.867 -3.068 18.141 1 98.38 202 LEU A N 1
ATOM 1534 C CA . LEU A 1 202 ? 6.191 -2.9 18.734 1 98.38 202 LEU A CA 1
ATOM 1535 C C . LEU A 1 202 ? 6.852 -1.618 18.234 1 98.38 202 LEU A C 1
ATOM 1537 O O . LEU A 1 202 ? 7.414 -0.854 19.016 1 98.38 202 LEU A O 1
ATOM 1541 N N . LEU A 1 203 ? 6.742 -1.372 16.953 1 98.38 203 LEU A N 1
ATOM 1542 C CA . LEU A 1 203 ? 7.387 -0.194 16.391 1 98.38 203 LEU A CA 1
ATOM 1543 C C . LEU A 1 203 ? 6.633 1.075 16.766 1 98.38 203 LEU A C 1
ATOM 1545 O O . LEU A 1 203 ? 7.238 2.133 16.953 1 98.38 203 LEU A O 1
ATOM 1549 N N . ASN A 1 204 ? 5.305 0.9 16.844 1 97.5 204 ASN A N 1
ATOM 1550 C CA . ASN A 1 204 ? 4.535 2.043 17.328 1 97.5 204 ASN A CA 1
ATOM 1551 C C . ASN A 1 204 ? 4.918 2.424 18.75 1 97.5 204 ASN A C 1
ATOM 1553 O O . ASN A 1 204 ? 4.922 3.604 19.109 1 97.5 204 ASN A O 1
ATOM 1557 N N . PHE A 1 205 ? 5.156 1.444 19.547 1 97.88 205 PHE A N 1
ATOM 1558 C CA . PHE A 1 205 ? 5.617 1.674 20.922 1 97.88 205 PHE A CA 1
ATOM 1559 C C . PHE A 1 205 ? 6.93 2.445 20.922 1 97.88 205 PHE A C 1
ATOM 1561 O O . PHE A 1 205 ? 7.117 3.359 21.734 1 97.88 205 PHE A O 1
ATOM 1568 N N . LEU A 1 206 ? 7.781 2.156 20.016 1 97.81 206 LEU A N 1
ATOM 1569 C CA . LEU A 1 206 ? 9.062 2.846 19.906 1 97.81 206 LEU A CA 1
ATOM 1570 C C . LEU A 1 206 ? 8.867 4.285 19.453 1 97.81 206 LEU A C 1
ATOM 1572 O O . LEU A 1 206 ? 9.539 5.195 19.938 1 97.81 206 LEU A O 1
ATOM 1576 N N . VAL A 1 207 ? 8 4.449 18.531 1 98.19 207 VAL A N 1
ATOM 1577 C CA . VAL A 1 207 ? 7.699 5.793 18.047 1 98.19 207 VAL A CA 1
ATOM 1578 C C . VAL A 1 207 ? 7.195 6.656 19.188 1 98.19 207 VAL A C 1
ATOM 1580 O O . VAL A 1 207 ? 7.684 7.77 19.406 1 98.19 207 VAL A O 1
ATOM 1583 N N . LYS A 1 208 ? 6.312 6.137 20.031 1 97.19 208 LYS A N 1
ATOM 1584 C CA . LYS A 1 208 ? 5.707 6.879 21.125 1 97.19 208 LYS A CA 1
ATOM 1585 C C . LYS A 1 208 ? 6.734 7.184 22.219 1 97.19 208 LYS A C 1
ATOM 1587 O O . LYS A 1 208 ? 6.699 8.25 22.828 1 97.19 208 LYS A O 1
ATOM 1592 N N . LYS A 1 209 ? 7.543 6.332 22.438 1 96.69 209 LYS A N 1
ATOM 1593 C CA . LYS A 1 209 ? 8.586 6.531 23.438 1 96.69 209 LYS A CA 1
ATOM 1594 C C . LYS A 1 209 ? 9.516 7.676 23.047 1 96.69 209 LYS A C 1
ATOM 1596 O O . LYS A 1 209 ? 9.961 8.438 23.906 1 96.69 209 LYS A O 1
ATOM 1601 N N . THR A 1 210 ? 9.805 7.781 21.766 1 95 210 THR A N 1
AT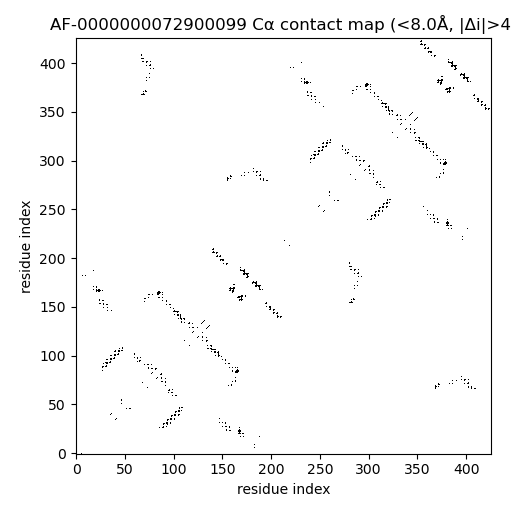OM 1602 C CA . THR A 1 210 ? 10.727 8.812 21.297 1 95 210 THR A CA 1
ATOM 1603 C C . THR A 1 210 ? 10.023 10.164 21.219 1 95 210 THR A C 1
ATOM 1605 O O . THR A 1 210 ? 10.672 11.211 21.188 1 95 210 THR A O 1
ATOM 1608 N N . GLN A 1 211 ? 8.727 10.156 21.078 1 91.62 211 GLN A N 1
ATOM 1609 C CA . GLN A 1 211 ? 7.965 11.398 21.094 1 91.62 211 GLN A CA 1
ATOM 1610 C C . GLN A 1 211 ? 7.906 12 22.484 1 91.62 211 GLN A C 1
ATOM 1612 O O . GLN A 1 211 ? 7.781 13.219 22.641 1 91.62 211 GLN A O 1
ATOM 1617 N N . ARG A 1 212 ? 8.008 11.273 23.594 1 85.44 212 ARG A N 1
ATOM 1618 C CA . ARG A 1 212 ? 7.91 11.711 24.984 1 85.44 212 ARG A CA 1
ATOM 1619 C C . ARG A 1 212 ? 9.273 12.133 25.531 1 85.44 212 ARG A C 1
ATOM 1621 O O . ARG A 1 212 ? 9.359 12.797 26.562 1 85.44 212 ARG A O 1
ATOM 1628 N N . ALA A 1 213 ? 10.25 11.789 24.891 1 72.25 213 ALA A N 1
ATOM 1629 C CA . ALA A 1 213 ? 11.578 12.164 25.359 1 72.25 213 ALA A CA 1
ATOM 1630 C C . ALA A 1 213 ? 11.969 13.547 24.859 1 72.25 213 ALA A C 1
ATOM 1632 O O . ALA A 1 213 ? 11.477 14 23.812 1 72.25 213 ALA A O 1
ATOM 1633 N N . MET B 1 1 ? 18.547 -11.406 -33.562 1 55.47 1 MET B N 1
ATOM 1634 C CA . MET B 1 1 ? 17.266 -10.773 -33.844 1 55.47 1 MET B CA 1
ATOM 1635 C C . MET B 1 1 ? 16.891 -9.773 -32.781 1 55.47 1 MET B C 1
ATOM 1637 O O . MET B 1 1 ? 17.125 -10.016 -31.578 1 55.47 1 MET B O 1
ATOM 1641 N N . ASP B 1 2 ? 16.688 -8.461 -33.062 1 81.69 2 ASP B N 1
ATOM 1642 C CA . ASP B 1 2 ? 16.594 -7.242 -32.281 1 81.69 2 ASP B CA 1
ATOM 1643 C C . ASP B 1 2 ? 15.422 -7.305 -31.297 1 81.69 2 ASP B C 1
ATOM 1645 O O . ASP B 1 2 ? 14.273 -7.477 -31.719 1 81.69 2 ASP B O 1
ATOM 1649 N N . THR B 1 3 ? 15.664 -7.703 -30.047 1 89.62 3 THR B N 1
ATOM 1650 C CA . THR B 1 3 ? 14.703 -7.844 -28.953 1 89.62 3 THR B CA 1
ATOM 1651 C C . THR B 1 3 ? 13.57 -6.836 -29.094 1 89.62 3 THR B C 1
ATOM 1653 O O . THR B 1 3 ? 12.406 -7.164 -28.875 1 89.62 3 THR B O 1
ATOM 1656 N N . LEU B 1 4 ? 13.852 -5.758 -29.547 1 91.44 4 LEU B N 1
ATOM 1657 C CA . LEU B 1 4 ? 12.852 -4.715 -29.719 1 91.44 4 LEU B CA 1
ATOM 1658 C C . LEU B 1 4 ? 11.938 -5.023 -30.906 1 91.44 4 LEU B C 1
ATOM 1660 O O . LEU B 1 4 ? 10.734 -4.777 -30.844 1 91.44 4 LEU B O 1
ATOM 1664 N N . LYS B 1 5 ? 12.562 -5.426 -32.031 1 90.62 5 LYS B N 1
ATOM 1665 C CA . LYS B 1 5 ? 11.773 -5.801 -33.188 1 90.62 5 LYS B CA 1
ATOM 1666 C C . LYS B 1 5 ? 10.867 -6.988 -32.875 1 90.62 5 LYS B C 1
ATOM 1668 O O . LYS B 1 5 ? 9.703 -7.012 -33.312 1 90.62 5 LYS B O 1
ATOM 1673 N N . GLU B 1 6 ? 11.344 -7.871 -32.156 1 95.06 6 GLU B N 1
ATOM 1674 C CA . GLU B 1 6 ? 10.578 -9.047 -31.75 1 95.06 6 GLU B CA 1
ATOM 1675 C C . GLU B 1 6 ? 9.422 -8.656 -30.828 1 95.06 6 GLU B C 1
ATOM 1677 O O . GLU B 1 6 ? 8.328 -9.211 -30.938 1 95.06 6 GLU B O 1
ATOM 1682 N N . TYR B 1 7 ? 9.734 -7.828 -29.938 1 94.88 7 TYR B N 1
ATOM 1683 C CA . TYR B 1 7 ? 8.703 -7.355 -29.031 1 94.88 7 TYR B CA 1
ATOM 1684 C C . TYR B 1 7 ? 7.613 -6.598 -29.781 1 94.88 7 TYR B C 1
ATOM 1686 O O . TYR B 1 7 ? 6.43 -6.715 -29.453 1 94.88 7 TYR B O 1
ATOM 1694 N N . GLY B 1 8 ? 8.008 -5.855 -30.797 1 94.69 8 GLY B N 1
ATOM 1695 C CA . GLY B 1 8 ? 7.039 -5.172 -31.641 1 94.69 8 GLY B CA 1
ATOM 1696 C C . GLY B 1 8 ? 6.082 -6.117 -32.344 1 94.69 8 GLY B C 1
ATOM 1697 O O . GLY B 1 8 ? 4.875 -5.871 -32.375 1 94.69 8 GLY B O 1
ATOM 1698 N N . VAL B 1 9 ? 6.605 -7.105 -32.875 1 94.94 9 VAL B N 1
ATOM 1699 C CA . VAL B 1 9 ? 5.797 -8.125 -33.562 1 94.94 9 VAL B CA 1
ATOM 1700 C C . VAL B 1 9 ? 4.863 -8.781 -32.531 1 94.94 9 VAL B C 1
ATOM 1702 O O . VAL B 1 9 ? 3.686 -9.008 -32.812 1 94.94 9 VAL B O 1
ATOM 1705 N N . PHE B 1 10 ? 5.41 -9.07 -31.406 1 96.06 10 PHE B N 1
ATOM 1706 C CA . PHE B 1 10 ? 4.629 -9.648 -30.312 1 96.06 10 PHE B CA 1
ATOM 1707 C C . PHE B 1 10 ? 3.426 -8.766 -29.984 1 96.06 10 PHE B C 1
ATOM 1709 O O . PHE B 1 10 ? 2.301 -9.258 -29.875 1 96.06 10 PHE B O 1
ATOM 1716 N N . LEU B 1 11 ? 3.668 -7.484 -29.891 1 96 11 LEU B N 1
ATOM 1717 C CA . LEU B 1 11 ? 2.605 -6.551 -29.547 1 96 11 LEU B CA 1
ATOM 1718 C C . LEU B 1 11 ? 1.556 -6.477 -30.641 1 96 11 LEU B C 1
ATOM 1720 O O . LEU B 1 11 ? 0.361 -6.355 -30.359 1 96 11 LEU B O 1
ATOM 1724 N N . GLN B 1 12 ? 2.027 -6.535 -31.844 1 95.44 12 GLN B N 1
ATOM 1725 C CA . GLN B 1 12 ? 1.111 -6.469 -32.969 1 95.44 12 GLN B CA 1
ATOM 1726 C C . GLN B 1 12 ? 0.187 -7.684 -33 1 95.44 12 GLN B C 1
ATOM 1728 O O . GLN B 1 12 ? -0.978 -7.574 -33.375 1 95.44 12 GLN B O 1
ATOM 1733 N N . THR B 1 13 ? 0.659 -8.711 -32.531 1 94.88 13 THR B N 1
ATOM 1734 C CA . THR B 1 13 ? -0.102 -9.953 -32.594 1 94.88 13 THR B CA 1
ATOM 1735 C C . THR B 1 13 ? -1.004 -10.078 -31.359 1 94.88 13 THR B C 1
ATOM 1737 O O . THR B 1 13 ? -2.1 -10.633 -31.438 1 94.88 13 THR B O 1
ATOM 1740 N N . ARG B 1 14 ? -0.631 -9.539 -30.219 1 96 14 ARG B N 1
ATOM 1741 C CA . ARG B 1 14 ? -1.302 -9.82 -28.969 1 96 14 ARG B CA 1
ATOM 1742 C C . ARG B 1 14 ? -2.117 -8.617 -28.484 1 96 14 ARG B C 1
ATOM 1744 O O . ARG B 1 14 ? -2.768 -8.68 -27.453 1 96 14 ARG B O 1
ATOM 1751 N N . TYR B 1 15 ? -2.217 -7.559 -29.281 1 96.06 15 TYR B N 1
ATOM 1752 C CA . TYR B 1 15 ? -2.844 -6.336 -28.797 1 96.06 15 TYR B CA 1
ATOM 1753 C C . TYR B 1 15 ? -4.328 -6.555 -28.531 1 96.06 15 TYR B C 1
ATOM 1755 O O . TYR B 1 15 ? -4.887 -5.973 -27.594 1 96.06 15 TYR B O 1
ATOM 1763 N N . PRO B 1 16 ? -5.012 -7.406 -29.281 1 97.19 16 PRO B N 1
ATOM 1764 C CA . PRO B 1 16 ? -6.41 -7.633 -28.891 1 97.19 16 PRO B CA 1
ATOM 1765 C C . PRO B 1 16 ? -6.551 -8.234 -27.5 1 97.19 16 PRO B C 1
ATOM 1767 O O . PRO B 1 16 ? -7.461 -7.867 -26.75 1 97.19 16 PRO B O 1
ATOM 1770 N N . GLU B 1 17 ? -5.691 -9.117 -27.172 1 97.62 17 GLU B N 1
ATOM 1771 C CA . GLU B 1 17 ? -5.68 -9.703 -25.844 1 97.62 17 GLU B CA 1
ATOM 1772 C C . GLU B 1 17 ? -5.367 -8.656 -24.781 1 97.62 17 GLU B C 1
ATOM 1774 O O . GLU B 1 17 ? -6 -8.633 -23.719 1 97.62 17 GLU B O 1
ATOM 1779 N N . VAL B 1 18 ? -4.414 -7.82 -25.094 1 98.25 18 VAL B N 1
ATOM 1780 C CA . VAL B 1 18 ? -4.02 -6.77 -24.156 1 98.25 18 VAL B CA 1
ATOM 1781 C C . VAL B 1 18 ? -5.199 -5.832 -23.906 1 98.25 18 VAL B C 1
ATOM 1783 O O . VAL B 1 18 ? -5.473 -5.469 -22.766 1 98.25 18 VAL B O 1
ATOM 1786 N N . LEU B 1 19 ? -5.945 -5.527 -24.938 1 98.31 19 LEU B N 1
ATOM 1787 C CA . LEU B 1 19 ? -7.094 -4.633 -24.812 1 98.31 19 LEU B CA 1
ATOM 1788 C C . LEU B 1 19 ? -8.211 -5.297 -24.016 1 98.31 19 LEU B C 1
ATOM 1790 O O . LEU B 1 19 ? -8.898 -4.633 -23.234 1 98.31 19 LEU B O 1
ATOM 1794 N N . SER B 1 20 ? -8.383 -6.535 -24.25 1 98.31 20 SER B N 1
ATOM 1795 C CA . SER B 1 20 ? -9.398 -7.277 -23.5 1 98.31 20 SER B CA 1
ATOM 1796 C C . SER B 1 20 ? -9.062 -7.328 -22.016 1 98.31 20 SER B C 1
ATOM 1798 O O . SER B 1 20 ? -9.93 -7.094 -21.172 1 98.31 20 SER B O 1
ATOM 1800 N N . ARG B 1 21 ? -7.801 -7.621 -21.656 1 98.75 21 ARG B N 1
ATOM 1801 C CA . ARG B 1 21 ? -7.344 -7.656 -20.266 1 98.75 21 ARG B CA 1
ATOM 1802 C C . ARG B 1 21 ? -7.449 -6.281 -19.625 1 98.75 21 ARG B C 1
ATOM 1804 O O . ARG B 1 21 ? -7.781 -6.168 -18.438 1 98.75 21 ARG B O 1
ATOM 1811 N N . LEU B 1 22 ? -7.141 -5.273 -20.438 1 98.81 22 LEU B N 1
ATOM 1812 C CA . LEU B 1 22 ? -7.27 -3.9 -19.953 1 98.81 22 LEU B CA 1
ATOM 1813 C C . LEU B 1 22 ? -8.719 -3.582 -19.594 1 98.81 22 LEU B C 1
ATOM 1815 O O . LEU B 1 22 ? -8.984 -2.953 -18.578 1 98.81 22 LEU B O 1
ATOM 1819 N N . GLY B 1 23 ? -9.609 -3.986 -20.422 1 98.69 23 GLY B N 1
ATOM 1820 C CA . GLY B 1 23 ? -11.023 -3.789 -20.141 1 98.69 23 GLY B CA 1
ATOM 1821 C C . GLY B 1 23 ? -11.484 -4.48 -18.875 1 98.69 23 GLY B C 1
ATOM 1822 O O . GLY B 1 23 ? -12.211 -3.891 -18.062 1 98.69 23 GLY B O 1
ATOM 1823 N N . GLU B 1 24 ? -11.094 -5.711 -18.703 1 98.69 24 GLU B N 1
ATOM 1824 C CA . GLU B 1 24 ? -11.406 -6.453 -17.484 1 98.69 24 GLU B CA 1
ATOM 1825 C C . GLU B 1 24 ? -10.82 -5.762 -16.25 1 98.69 24 GLU B C 1
ATOM 1827 O O . GLU B 1 24 ? -11.492 -5.652 -15.219 1 98.69 24 GLU B O 1
ATOM 1832 N N . HIS B 1 25 ? -9.602 -5.352 -16.422 1 98.88 25 HIS B N 1
ATOM 1833 C CA . HIS B 1 25 ? -8.898 -4.66 -15.352 1 98.88 25 HIS B CA 1
ATOM 1834 C C . HIS B 1 25 ? -9.656 -3.404 -14.922 1 98.88 25 HIS B C 1
ATOM 1836 O O . HIS B 1 25 ? -9.914 -3.207 -13.734 1 98.88 25 HIS B O 1
ATOM 1842 N N . LEU B 1 26 ? -10.07 -2.639 -15.852 1 98.88 26 LEU B N 1
ATOM 1843 C CA . LEU B 1 26 ? -10.781 -1.392 -15.594 1 98.88 26 LEU B CA 1
ATOM 1844 C C . LEU B 1 26 ? -12.141 -1.665 -14.945 1 98.88 26 LEU B C 1
ATOM 1846 O O . LEU B 1 26 ? -12.555 -0.939 -14.047 1 98.88 26 LEU B O 1
ATOM 1850 N N . LEU B 1 27 ? -12.75 -2.668 -15.414 1 98.88 27 LEU B N 1
ATOM 1851 C CA . LEU B 1 27 ? -14.055 -3.016 -14.867 1 98.88 27 LEU B CA 1
ATOM 1852 C C . LEU B 1 27 ? -13.945 -3.369 -13.383 1 98.88 27 LEU B C 1
ATOM 1854 O O . LEU B 1 27 ? -14.75 -2.906 -12.57 1 98.88 27 LEU B O 1
ATOM 1858 N N . ILE B 1 28 ? -12.992 -4.172 -13.023 1 98.88 28 ILE B N 1
ATOM 1859 C CA . ILE B 1 28 ? -12.773 -4.582 -11.641 1 98.88 28 ILE B CA 1
ATOM 1860 C C . ILE B 1 28 ? -12.477 -3.355 -10.781 1 98.88 28 ILE B C 1
ATOM 1862 O O . ILE B 1 28 ? -13.055 -3.195 -9.703 1 98.88 28 ILE B O 1
ATOM 1866 N N . VAL B 1 29 ? -11.641 -2.479 -11.289 1 98.94 29 VAL B N 1
ATOM 1867 C CA . VAL B 1 29 ? -11.227 -1.283 -10.562 1 98.94 29 VAL B CA 1
ATOM 1868 C C . VAL B 1 29 ? -12.438 -0.379 -10.328 1 98.94 29 VAL B C 1
ATOM 1870 O O . VAL B 1 29 ? -12.688 0.054 -9.203 1 98.94 29 VAL B O 1
ATOM 1873 N N . VAL B 1 30 ? -13.203 -0.166 -11.383 1 98.88 30 VAL B N 1
ATOM 1874 C CA . VAL B 1 30 ? -14.328 0.762 -11.32 1 98.88 30 VAL B CA 1
ATOM 1875 C C . VAL B 1 30 ? -15.383 0.236 -10.352 1 98.88 30 VAL B C 1
ATOM 1877 O O . VAL B 1 30 ? -15.898 0.985 -9.516 1 98.88 30 VAL B O 1
ATOM 1880 N N . LEU B 1 31 ? -15.633 -1.004 -10.391 1 98.94 31 LEU B N 1
ATOM 1881 C CA . LEU B 1 31 ? -16.641 -1.588 -9.516 1 98.94 31 LEU B CA 1
ATOM 1882 C C . LEU B 1 31 ? -16.219 -1.515 -8.055 1 98.94 31 LEU B C 1
ATOM 1884 O O . LEU B 1 31 ? -17.016 -1.152 -7.188 1 98.94 31 LEU B O 1
ATOM 1888 N N . ALA B 1 32 ? -14.977 -1.855 -7.773 1 98.94 32 ALA B N 1
ATOM 1889 C CA . ALA B 1 32 ? -14.477 -1.842 -6.402 1 98.94 32 ALA B CA 1
ATOM 1890 C C . ALA B 1 32 ? -14.453 -0.423 -5.84 1 98.94 32 ALA B C 1
ATOM 1892 O O . ALA B 1 32 ? -14.883 -0.189 -4.707 1 98.94 32 ALA B O 1
ATOM 1893 N N . VAL B 1 33 ? -13.992 0.527 -6.652 1 98.94 33 VAL B N 1
ATOM 1894 C CA . VAL B 1 33 ? -13.82 1.901 -6.191 1 98.94 33 VAL B CA 1
ATOM 1895 C C . VAL B 1 33 ? -15.188 2.559 -6.012 1 98.94 33 VAL B C 1
ATOM 1897 O O . VAL B 1 33 ? -15.414 3.277 -5.035 1 98.94 33 VAL B O 1
ATOM 1900 N N . ILE B 1 34 ? -16.109 2.322 -6.934 1 98.88 34 ILE B N 1
ATOM 1901 C CA . ILE B 1 34 ? -17.453 2.904 -6.828 1 98.88 34 ILE B CA 1
ATOM 1902 C C . ILE B 1 34 ? -18.156 2.371 -5.582 1 98.88 34 ILE B C 1
ATOM 1904 O O . ILE B 1 34 ? -18.75 3.139 -4.824 1 98.88 34 ILE B O 1
ATOM 1908 N N . ALA B 1 35 ? -18.062 1.087 -5.379 1 98.94 35 ALA B N 1
ATOM 1909 C CA . ALA B 1 35 ? -18.656 0.504 -4.176 1 98.94 35 ALA B CA 1
ATOM 1910 C C . ALA B 1 35 ? -18.016 1.089 -2.916 1 98.94 35 ALA B C 1
ATOM 1912 O O . ALA B 1 35 ? -18.719 1.403 -1.951 1 98.94 35 ALA B O 1
ATOM 1913 N N . GLY B 1 36 ? -16.688 1.202 -2.922 1 98.88 36 GLY 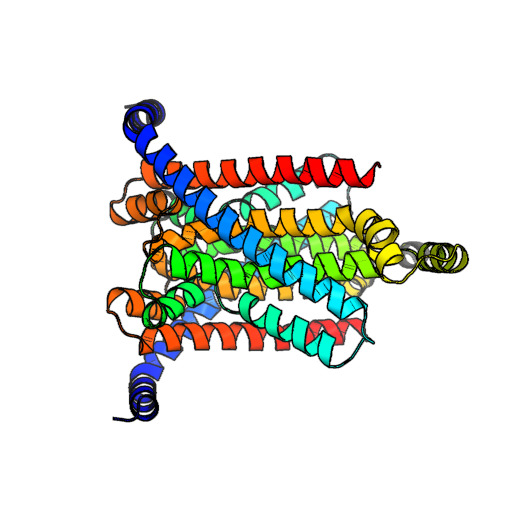B N 1
ATOM 1914 C CA . GLY B 1 36 ? -15.977 1.813 -1.809 1 98.88 36 GLY B CA 1
ATOM 1915 C C . GLY B 1 36 ? -16.391 3.252 -1.559 1 98.88 36 GLY B C 1
ATOM 1916 O O . GLY B 1 36 ? -16.562 3.662 -0.41 1 98.88 36 GLY B O 1
ATOM 1917 N N . CYS B 1 37 ? -16.531 3.988 -2.623 1 98.88 37 CYS B N 1
ATOM 1918 C CA . CYS B 1 37 ? -16.969 5.379 -2.512 1 98.88 37 CYS B CA 1
ATOM 1919 C C . CYS B 1 37 ? -18.344 5.48 -1.872 1 98.88 37 CYS B C 1
ATOM 1921 O O . CYS B 1 37 ? -18.547 6.266 -0.948 1 98.88 37 CYS B O 1
ATOM 1923 N N . ILE B 1 38 ? -19.234 4.695 -2.346 1 98.81 38 ILE B N 1
ATOM 1924 C CA . ILE B 1 38 ? -20.609 4.742 -1.852 1 98.81 38 ILE B CA 1
ATOM 1925 C C . ILE B 1 38 ? -20.625 4.445 -0.353 1 98.81 38 ILE B C 1
ATOM 1927 O O . ILE B 1 38 ? -21.188 5.223 0.432 1 98.81 38 ILE B O 1
ATOM 1931 N N . LEU B 1 39 ? -19.938 3.457 0.043 1 98.88 39 LEU B N 1
ATOM 1932 C CA . LEU B 1 39 ? -19.969 3.055 1.444 1 98.88 39 LEU B CA 1
ATOM 1933 C C . LEU B 1 39 ? -19.172 4.02 2.307 1 98.88 39 LEU B C 1
ATOM 1935 O O . LEU B 1 39 ? -19.656 4.516 3.322 1 98.88 39 LEU B O 1
ATOM 1939 N N . SER B 1 40 ? -17.969 4.297 1.939 1 98.94 40 SER B N 1
ATOM 1940 C CA . SER B 1 40 ? -17.031 5.023 2.793 1 98.94 40 SER B CA 1
ATOM 1941 C C . SER B 1 40 ? -17.438 6.488 2.932 1 98.94 40 SER B C 1
ATOM 1943 O O . SER B 1 40 ? -17.328 7.066 4.016 1 98.94 40 SER B O 1
ATOM 1945 N N . ILE B 1 41 ? -17.891 7.086 1.817 1 98.69 41 ILE B N 1
ATOM 1946 C CA . ILE B 1 41 ? -18.281 8.492 1.869 1 98.69 41 ILE B CA 1
ATOM 1947 C C . ILE B 1 41 ? -19.547 8.641 2.727 1 98.69 41 ILE B C 1
ATOM 1949 O O . ILE B 1 41 ? -19.625 9.531 3.572 1 98.69 41 ILE B O 1
ATOM 1953 N N . THR B 1 42 ? -20.5 7.715 2.592 1 98.81 42 THR B N 1
ATOM 1954 C CA . THR B 1 42 ? -21.719 7.734 3.393 1 98.81 42 THR B CA 1
ATOM 1955 C C . THR B 1 42 ? -21.406 7.566 4.875 1 98.81 42 THR B C 1
ATOM 1957 O O . THR B 1 42 ? -21.859 8.352 5.707 1 98.81 42 THR B O 1
ATOM 1960 N N . VAL B 1 43 ? -20.531 6.609 5.188 1 98.81 43 VAL B N 1
ATOM 1961 C CA . VAL B 1 43 ? -20.188 6.32 6.574 1 98.81 43 VAL B CA 1
ATOM 1962 C C . VAL B 1 43 ? -19.391 7.488 7.164 1 98.81 43 VAL B C 1
ATOM 1964 O O . VAL B 1 43 ? -19.609 7.871 8.32 1 98.81 43 VAL B O 1
ATOM 1967 N N . ALA B 1 44 ? -18.516 8.047 6.344 1 98.88 44 ALA B N 1
ATOM 1968 C CA . ALA B 1 44 ? -17.719 9.188 6.809 1 98.88 44 ALA B CA 1
ATOM 1969 C C . ALA B 1 44 ? -18.625 10.367 7.152 1 98.88 44 ALA B C 1
ATOM 1971 O O . ALA B 1 44 ? -18.438 11.008 8.195 1 98.88 44 ALA B O 1
ATOM 1972 N N . ILE B 1 45 ? -19.578 10.664 6.328 1 98.25 45 ILE B N 1
ATOM 1973 C CA . ILE B 1 45 ? -20.516 11.758 6.562 1 98.25 45 ILE B CA 1
ATOM 1974 C C . ILE B 1 45 ? -21.266 11.516 7.863 1 98.25 45 ILE B C 1
ATOM 1976 O O . ILE B 1 45 ? -21.359 12.406 8.711 1 98.25 45 ILE B O 1
ATOM 1980 N N . LEU B 1 46 ? -21.766 10.273 8.055 1 98.12 46 LEU B N 1
ATOM 1981 C CA . LEU B 1 46 ? -22.531 9.945 9.258 1 98.12 46 LEU B CA 1
ATOM 1982 C C . LEU B 1 46 ? -21.656 10.078 10.5 1 98.12 46 LEU B C 1
ATOM 1984 O O . LEU B 1 46 ? -22.125 10.531 11.547 1 98.12 46 LEU B O 1
ATOM 1988 N N . LEU B 1 47 ? -20.406 9.742 10.391 1 98.38 47 LEU B N 1
ATOM 1989 C CA . LEU B 1 47 ? -19.484 9.789 11.531 1 98.38 47 LEU B CA 1
ATOM 1990 C C . LEU B 1 47 ? -19.203 11.234 11.938 1 98.38 47 LEU B C 1
ATOM 1992 O O . LEU B 1 47 ? -18.953 11.508 13.117 1 98.38 47 LEU B O 1
ATOM 1996 N N . THR B 1 48 ? -19.281 12.141 10.961 1 96.56 48 THR B N 1
ATOM 1997 C CA . THR B 1 48 ? -19.016 13.539 11.289 1 96.56 48 THR B CA 1
ATOM 1998 C C . THR B 1 48 ? -20.203 14.148 12.031 1 96.56 48 THR B C 1
ATOM 2000 O O . THR B 1 48 ? -20.094 15.234 12.594 1 96.56 48 THR B O 1
ATOM 2003 N N . ARG B 1 49 ? -21.344 13.43 12.031 1 94.62 49 ARG B N 1
ATOM 2004 C CA . ARG B 1 49 ? -22.547 13.969 12.648 1 94.62 49 ARG B CA 1
ATOM 2005 C C . ARG B 1 49 ? -22.688 13.484 14.086 1 94.62 49 ARG B C 1
ATOM 2007 O O . ARG B 1 49 ? -23.609 13.891 14.789 1 94.62 49 ARG B O 1
ATOM 2014 N N . ILE B 1 50 ? -21.797 12.625 14.5 1 95 50 ILE B N 1
ATOM 2015 C CA . ILE B 1 50 ? -21.844 12.148 15.883 1 95 50 ILE B CA 1
ATOM 2016 C C . ILE B 1 50 ? -20.578 12.562 16.625 1 95 50 ILE B C 1
ATOM 2018 O O . ILE B 1 50 ? -19.562 12.859 16 1 95 50 ILE B O 1
ATOM 2022 N N . LYS B 1 51 ? -20.734 12.633 17.969 1 93.25 51 LYS B N 1
ATOM 2023 C CA . LYS B 1 51 ? -19.578 13 18.797 1 93.25 51 LYS B CA 1
ATOM 2024 C C . LYS B 1 51 ? -18.453 11.977 18.656 1 93.25 51 LYS B C 1
ATOM 2026 O O . LYS B 1 51 ? -18.703 10.773 18.641 1 93.25 51 LYS B O 1
ATOM 2031 N N . GLU B 1 52 ? -17.219 12.578 18.516 1 93.94 52 GLU B N 1
ATOM 2032 C CA . GLU B 1 52 ? -16.062 11.695 18.422 1 93.94 52 GLU B CA 1
ATOM 2033 C C . GLU B 1 52 ? -15.945 10.797 19.656 1 93.94 52 GLU B C 1
ATOM 2035 O O . GLU B 1 52 ? -16.094 11.273 20.781 1 93.94 52 GLU B O 1
ATOM 2040 N N . GLY B 1 53 ? -15.898 9.484 19.469 1 94.5 53 GLY B N 1
ATOM 2041 C CA . GLY B 1 53 ? -15.844 8.539 20.578 1 94.5 53 GLY B CA 1
ATOM 2042 C C . GLY B 1 53 ? -15.617 7.109 20.125 1 94.5 53 GLY B C 1
ATOM 2043 O O . GLY B 1 53 ? -14.859 6.859 19.188 1 94.5 53 GLY B O 1
ATOM 2044 N N . VAL B 1 54 ? -16.234 6.238 20.719 1 96.19 54 VAL B N 1
ATOM 2045 C CA . VAL B 1 54 ? -16 4.805 20.562 1 96.19 54 VAL B CA 1
ATOM 2046 C C . VAL B 1 54 ? -16.484 4.355 19.188 1 96.19 54 VAL B C 1
ATOM 2048 O O . VAL B 1 54 ? -15.867 3.49 18.562 1 96.19 54 VAL B O 1
ATOM 2051 N N . ILE B 1 55 ? -17.5 4.984 18.703 1 97.44 55 ILE B N 1
ATOM 2052 C CA . ILE B 1 55 ? -18.062 4.59 17.422 1 97.44 55 ILE B CA 1
ATOM 2053 C C . ILE B 1 55 ? -17.094 4.938 16.297 1 97.44 55 ILE B C 1
ATOM 2055 O O . ILE B 1 55 ? -16.891 4.141 15.383 1 97.44 55 ILE B O 1
ATOM 2059 N N . ASN B 1 56 ? -16.469 6.117 16.359 1 96.81 56 ASN B N 1
ATOM 2060 C CA . ASN B 1 56 ? -15.461 6.516 15.391 1 96.81 56 ASN B CA 1
ATOM 2061 C C . ASN B 1 56 ? -14.266 5.57 15.398 1 96.81 56 ASN B C 1
ATOM 2063 O O . ASN B 1 56 ? -13.852 5.074 14.344 1 96.81 56 ASN B O 1
ATOM 2067 N N . SER B 1 57 ? -13.875 5.305 16.594 1 96.06 57 SER B N 1
ATOM 2068 C CA . SER B 1 57 ? -12.695 4.449 16.734 1 96.06 57 SER B CA 1
ATOM 2069 C C . SER B 1 57 ? -12.977 3.037 16.234 1 96.06 57 SER B C 1
ATOM 2071 O O . SER B 1 57 ? -12.125 2.43 15.578 1 96.06 57 SER B O 1
ATOM 2073 N N . LEU B 1 58 ? -14.117 2.559 16.5 1 97.06 58 LEU B N 1
ATOM 2074 C CA . LEU B 1 58 ? -14.492 1.219 16.062 1 97.06 58 LEU B CA 1
ATOM 2075 C C . LEU B 1 58 ? -14.625 1.155 14.547 1 97.06 58 LEU B C 1
ATOM 2077 O O . LEU B 1 58 ? -14.211 0.176 13.922 1 97.06 58 LEU B O 1
ATOM 2081 N N . THR B 1 59 ? -15.195 2.225 13.977 1 98.12 59 THR B N 1
ATOM 2082 C CA . THR B 1 59 ? -15.391 2.256 12.531 1 98.12 59 THR B CA 1
ATOM 2083 C C . THR B 1 59 ? -14.047 2.289 11.805 1 98.12 59 THR B C 1
ATOM 2085 O O . THR B 1 59 ? -13.82 1.503 10.883 1 98.12 59 THR B O 1
ATOM 2088 N N . PHE B 1 60 ? -13.164 3.105 12.234 1 97.38 60 PHE B N 1
ATOM 2089 C CA . PHE B 1 60 ? -11.844 3.193 11.625 1 97.38 60 PHE B CA 1
ATOM 2090 C C . PHE B 1 60 ? -11.039 1.927 11.883 1 97.38 60 PHE B C 1
ATOM 2092 O O . PHE B 1 60 ? -10.289 1.471 11.023 1 97.38 60 PHE B O 1
ATOM 2099 N N . GLY B 1 61 ? -11.219 1.364 13.07 1 95.44 61 GLY B N 1
ATOM 2100 C CA . GLY B 1 61 ? -10.57 0.109 13.406 1 95.44 61 GLY B CA 1
ATOM 2101 C C . GLY B 1 61 ? -10.992 -1.04 12.508 1 95.44 61 GLY B C 1
ATOM 2102 O O . GLY B 1 61 ? -10.148 -1.807 12.031 1 95.44 61 GLY B O 1
ATOM 2103 N N . LEU B 1 62 ? -12.242 -1.132 12.258 1 96.31 62 LEU B N 1
ATOM 2104 C CA . LEU B 1 62 ? -12.773 -2.172 11.375 1 96.31 62 LEU B CA 1
ATOM 2105 C C . LEU B 1 62 ? -12.25 -1.996 9.953 1 96.31 62 LEU B C 1
ATOM 2107 O O . LEU B 1 62 ? -11.875 -2.971 9.305 1 96.31 62 LEU B O 1
ATOM 2111 N N . ALA B 1 63 ? -12.273 -0.756 9.523 1 96.62 63 ALA B N 1
ATOM 2112 C CA . ALA B 1 63 ? -11.742 -0.471 8.188 1 96.62 63 ALA B CA 1
ATOM 2113 C C . ALA B 1 63 ? -10.266 -0.827 8.094 1 96.62 63 ALA B C 1
ATOM 2115 O O . ALA B 1 63 ? -9.805 -1.321 7.066 1 96.62 63 ALA B O 1
ATOM 2116 N N . ASN B 1 64 ? -9.57 -0.685 9.156 1 93.62 64 ASN B N 1
ATOM 2117 C CA . ASN B 1 64 ? -8.133 -0.929 9.195 1 93.62 64 ASN B CA 1
ATOM 2118 C C . ASN B 1 64 ? -7.812 -2.42 9.148 1 93.62 64 ASN B C 1
ATOM 2120 O O . ASN B 1 64 ? -6.758 -2.82 8.664 1 93.62 64 ASN B O 1
ATOM 2124 N N . ILE B 1 65 ? -8.664 -3.191 9.617 1 92.06 65 ILE B N 1
ATOM 2125 C CA . ILE B 1 65 ? -8.477 -4.637 9.602 1 92.06 65 ILE B CA 1
ATOM 2126 C C . ILE B 1 65 ? -8.266 -5.113 8.164 1 92.06 65 ILE B C 1
ATOM 2128 O O . ILE B 1 65 ? -7.363 -5.91 7.902 1 92.06 65 ILE B O 1
ATOM 2132 N N . PHE B 1 66 ? -9 -4.598 7.258 1 93.56 66 PHE B N 1
ATOM 2133 C CA . PHE B 1 66 ? -8.945 -5.043 5.871 1 93.56 66 PHE B CA 1
ATOM 2134 C C . PHE B 1 66 ? -7.645 -4.59 5.215 1 93.56 66 PHE B C 1
ATOM 2136 O O . PHE B 1 66 ? -7.148 -5.25 4.297 1 93.56 66 PHE B O 1
ATOM 2143 N N . GLN B 1 67 ? -7.098 -3.568 5.73 1 91.38 67 GLN B N 1
ATOM 2144 C CA . GLN B 1 67 ? -5.855 -3.057 5.164 1 91.38 67 GLN B CA 1
ATOM 2145 C C . GLN B 1 67 ? -4.645 -3.785 5.746 1 91.38 67 GLN B C 1
ATOM 2147 O O . GLN B 1 67 ? -3.557 -3.75 5.164 1 91.38 67 GLN B O 1
ATOM 2152 N N . THR B 1 68 ? -4.887 -4.418 6.879 1 93.06 68 THR B N 1
ATOM 2153 C CA . THR B 1 68 ? -3.785 -5.102 7.547 1 93.06 68 THR B CA 1
ATOM 2154 C C . THR B 1 68 ? -3.578 -6.496 6.957 1 93.06 68 THR B C 1
ATOM 2156 O O . THR B 1 68 ? -2.459 -7.012 6.945 1 93.06 68 THR B O 1
ATOM 2159 N N . VAL B 1 69 ? -4.633 -7.051 6.441 1 97.25 69 VAL B N 1
ATOM 2160 C CA . VAL B 1 69 ? -4.547 -8.359 5.805 1 97.25 69 VAL B CA 1
ATOM 2161 C C . VAL B 1 69 ? -3.828 -8.242 4.461 1 97.25 69 VAL B C 1
ATOM 2163 O O . VAL B 1 69 ? -4.223 -7.438 3.611 1 97.25 69 VAL B O 1
ATOM 2166 N N . PRO B 1 70 ? -2.766 -9.016 4.266 1 97.5 70 PRO B N 1
ATOM 2167 C CA . PRO B 1 70 ? -2.162 -8.953 2.934 1 97.5 70 PRO B CA 1
ATOM 2168 C C . PRO B 1 70 ? -3.166 -9.234 1.817 1 97.5 70 PRO B C 1
ATOM 2170 O O . PRO B 1 70 ? -4.047 -10.078 1.972 1 97.5 70 PRO B O 1
ATOM 2173 N N . THR B 1 71 ? -3.014 -8.477 0.73 1 97.44 71 THR B N 1
ATOM 2174 C CA . THR B 1 71 ? -4.012 -8.492 -0.333 1 97.44 71 THR B CA 1
ATOM 2175 C C . THR B 1 71 ? -4.152 -9.891 -0.923 1 97.44 71 THR B C 1
ATOM 2177 O O . THR B 1 71 ? -5.27 -10.391 -1.096 1 97.44 71 THR B O 1
ATOM 2180 N N . ILE B 1 72 ? -3.047 -10.555 -1.184 1 97.5 72 ILE B N 1
ATOM 2181 C CA . ILE B 1 72 ? -3.115 -11.891 -1.772 1 97.5 72 ILE B CA 1
ATOM 2182 C C . ILE B 1 72 ? -3.783 -12.852 -0.795 1 97.5 72 ILE B C 1
ATOM 2184 O O . ILE B 1 72 ? -4.5 -13.766 -1.209 1 97.5 72 ILE B O 1
ATOM 2188 N N . ALA B 1 73 ? -3.547 -12.664 0.501 1 98.19 73 ALA B N 1
ATOM 2189 C CA . ALA B 1 73 ? -4.148 -13.508 1.532 1 98.19 73 ALA B CA 1
ATOM 2190 C C . ALA B 1 73 ? -5.66 -13.312 1.588 1 98.19 73 ALA B C 1
ATOM 2192 O O . ALA B 1 73 ? -6.418 -14.281 1.702 1 98.19 73 ALA B O 1
ATOM 2193 N N . LEU B 1 74 ? -6.023 -12.07 1.522 1 98 74 LEU B N 1
ATOM 2194 C CA . LEU B 1 74 ? -7.453 -11.773 1.524 1 98 74 LEU B CA 1
ATOM 2195 C C . LEU B 1 74 ? -8.141 -12.383 0.307 1 98 74 LEU B C 1
ATOM 2197 O O . LEU B 1 74 ? -9.203 -12.992 0.43 1 98 74 LEU B O 1
ATOM 2201 N N . LEU B 1 75 ? -7.551 -12.234 -0.837 1 98.31 75 LEU B N 1
ATOM 2202 C CA . LEU B 1 75 ? -8.086 -12.836 -2.055 1 98.31 75 LEU B CA 1
ATOM 2203 C C . LEU B 1 75 ? -8.203 -14.344 -1.912 1 98.31 75 LEU B C 1
ATOM 2205 O O . LEU B 1 75 ? -9.242 -14.93 -2.227 1 98.31 75 LEU B O 1
ATOM 2209 N N . ALA B 1 76 ? -7.156 -14.945 -1.417 1 98.06 76 ALA B N 1
ATOM 2210 C CA . ALA B 1 76 ? -7.129 -16.391 -1.254 1 98.06 76 ALA B CA 1
ATOM 2211 C C . ALA B 1 76 ? -8.195 -16.844 -0.263 1 98.06 76 ALA B C 1
ATOM 2213 O O . ALA B 1 76 ? -8.844 -17.875 -0.47 1 98.06 76 ALA B O 1
ATOM 2214 N N . MET B 1 77 ? -8.352 -16.109 0.776 1 96.94 77 MET B N 1
ATOM 2215 C CA . MET B 1 77 ? -9.297 -16.453 1.828 1 96.94 77 MET B CA 1
ATOM 2216 C C . MET B 1 77 ? -10.727 -16.422 1.308 1 96.94 77 MET B C 1
ATOM 2218 O O . MET B 1 77 ? -11.617 -17.078 1.858 1 96.94 77 MET B O 1
ATOM 2222 N N . LEU B 1 78 ? -10.984 -15.711 0.286 1 97.38 78 LEU B N 1
ATOM 2223 C CA . LEU B 1 78 ? -12.336 -15.57 -0.243 1 97.38 78 LEU B CA 1
ATOM 2224 C C . LEU B 1 78 ? -12.672 -16.719 -1.187 1 97.38 78 LEU B C 1
ATOM 2226 O O . LEU B 1 78 ? -13.844 -16.938 -1.516 1 97.38 78 LEU B O 1
ATOM 2230 N N . ILE B 1 79 ? -11.648 -17.438 -1.576 1 95.88 79 ILE B N 1
ATOM 2231 C CA . ILE B 1 79 ? -11.867 -18.547 -2.508 1 95.88 79 ILE B CA 1
ATOM 2232 C C . ILE B 1 79 ? -12.82 -19.562 -1.889 1 95.88 79 ILE B C 1
ATOM 2234 O O . ILE B 1 79 ? -13.836 -19.922 -2.496 1 95.88 79 ILE B O 1
ATOM 2238 N N . PRO B 1 80 ? -12.57 -20.047 -0.691 1 93.44 80 PRO B N 1
ATOM 2239 C CA . PRO B 1 80 ? -13.477 -21.047 -0.117 1 93.44 80 PRO B CA 1
ATOM 2240 C C . PRO B 1 80 ? -14.875 -20.5 0.154 1 93.44 80 PRO B C 1
ATOM 2242 O O . PRO B 1 80 ? -15.836 -21.266 0.258 1 93.44 80 PRO B O 1
ATOM 2245 N N . LEU B 1 81 ? -15.016 -19.203 0.215 1 94.06 81 LEU B N 1
ATOM 2246 C CA . LEU B 1 81 ? -16.297 -18.594 0.558 1 94.06 81 LEU B CA 1
ATOM 2247 C C . LEU B 1 81 ? -17.094 -18.266 -0.699 1 94.06 81 LEU B C 1
ATOM 2249 O O . LEU B 1 81 ? -18.312 -18.438 -0.718 1 94.06 81 LEU B O 1
ATOM 2253 N N . PHE B 1 82 ? -16.391 -17.797 -1.759 1 96.88 82 PHE B N 1
ATOM 2254 C CA . PHE B 1 82 ? -17.109 -17.219 -2.883 1 96.88 82 PHE B CA 1
ATOM 2255 C C . PHE B 1 82 ? -16.656 -17.828 -4.199 1 96.88 82 PHE B C 1
ATOM 2257 O O . PHE B 1 82 ? -17.156 -17.469 -5.266 1 96.88 82 PHE B O 1
ATOM 2264 N N . GLY B 1 83 ? -15.734 -18.766 -4.168 1 95.88 83 GLY B N 1
ATOM 2265 C CA . GLY B 1 83 ? -15.156 -19.297 -5.387 1 95.88 83 GLY B CA 1
ATOM 2266 C C . GLY B 1 83 ? -14.109 -18.391 -5.996 1 95.88 83 GLY B C 1
ATOM 2267 O O . GLY B 1 83 ? -13.508 -17.562 -5.301 1 95.88 83 GLY B O 1
ATOM 2268 N N . VAL B 1 84 ? -13.812 -18.656 -7.32 1 96.5 84 VAL B N 1
ATOM 2269 C CA . VAL B 1 84 ? -12.805 -17.875 -8.031 1 96.5 84 VAL B CA 1
ATOM 2270 C C . VAL B 1 84 ? -13.484 -16.938 -9.031 1 96.5 84 VAL B C 1
ATOM 2272 O O . VAL B 1 84 ? -14.68 -17.094 -9.32 1 96.5 84 VAL B O 1
ATOM 2275 N N . GLY B 1 85 ? -12.805 -15.898 -9.375 1 97.81 85 GLY B N 1
ATOM 2276 C CA . GLY B 1 85 ? -13.352 -15.047 -10.414 1 97.81 85 GLY B CA 1
ATOM 2277 C C . GLY B 1 85 ? -13.461 -13.586 -10 1 97.81 85 GLY B C 1
ATOM 2278 O O . GLY B 1 85 ? -12.797 -13.164 -9.047 1 97.81 85 GLY B O 1
ATOM 2279 N N . MET B 1 86 ? -14.281 -12.875 -10.734 1 97.75 86 MET B N 1
ATOM 2280 C CA . MET B 1 86 ? -14.352 -11.422 -10.602 1 97.75 86 MET B CA 1
ATOM 2281 C C . MET B 1 86 ? -15.078 -11.031 -9.32 1 97.75 86 MET B C 1
ATOM 2283 O O . MET B 1 86 ? -14.711 -10.055 -8.672 1 97.75 86 MET B O 1
ATOM 2287 N N . TYR B 1 87 ? -16.016 -11.805 -8.906 1 97.88 87 TYR B N 1
ATOM 2288 C CA . TYR B 1 87 ? -16.859 -11.406 -7.777 1 97.88 87 TYR B CA 1
ATOM 2289 C C . TYR B 1 87 ? -16.031 -11.32 -6.496 1 97.88 87 TYR B C 1
ATOM 2291 O O . TYR B 1 87 ? -16.016 -10.273 -5.836 1 97.88 87 TYR B O 1
ATOM 2299 N N . PRO B 1 88 ? -15.305 -12.414 -6.141 1 98.31 88 PRO B N 1
ATOM 2300 C CA . PRO B 1 88 ? -14.5 -12.297 -4.922 1 98.31 88 PRO B CA 1
ATOM 2301 C C . PRO B 1 88 ? -13.375 -11.266 -5.055 1 98.31 88 PRO B C 1
ATOM 2303 O O . PRO B 1 88 ? -13 -10.633 -4.066 1 98.31 88 PRO B O 1
ATOM 2306 N N . ALA B 1 89 ? -12.844 -11.078 -6.273 1 98.75 89 ALA B N 1
ATOM 2307 C CA . ALA B 1 89 ? -11.797 -10.086 -6.496 1 98.75 89 ALA B CA 1
ATOM 2308 C C . ALA B 1 89 ? -12.312 -8.68 -6.219 1 98.75 89 ALA B C 1
ATOM 2310 O O . ALA B 1 89 ? -11.695 -7.914 -5.477 1 98.75 89 ALA B O 1
ATOM 2311 N N . VAL B 1 90 ? -13.5 -8.367 -6.785 1 98.88 90 VAL B N 1
ATOM 2312 C CA . VAL B 1 90 ? -14.102 -7.059 -6.598 1 98.88 90 VAL B CA 1
ATOM 2313 C C . VAL B 1 90 ? -14.422 -6.844 -5.117 1 98.88 90 VAL B C 1
ATOM 2315 O O . VAL B 1 90 ? -14.211 -5.754 -4.582 1 98.88 90 VAL B O 1
ATOM 2318 N N . PHE B 1 91 ? -14.867 -7.852 -4.48 1 98.81 91 PHE B N 1
ATOM 2319 C CA . PHE B 1 91 ? -15.234 -7.746 -3.074 1 98.81 91 PHE B CA 1
ATOM 2320 C C . PHE B 1 91 ? -14.016 -7.457 -2.215 1 98.81 91 PHE B C 1
ATOM 2322 O O . PHE B 1 91 ? -14.055 -6.59 -1.34 1 98.81 91 PHE B O 1
ATOM 2329 N N . ALA B 1 92 ? -12.938 -8.219 -2.445 1 98.69 92 ALA B N 1
ATOM 2330 C CA . ALA B 1 92 ? -11.711 -7.988 -1.691 1 98.69 92 ALA B CA 1
ATOM 2331 C C . ALA B 1 92 ? -11.195 -6.566 -1.901 1 98.69 92 ALA B C 1
ATOM 2333 O O . ALA B 1 92 ? -10.828 -5.883 -0.941 1 98.69 92 ALA B O 1
ATOM 2334 N N . LEU B 1 93 ? -11.164 -6.117 -3.137 1 98.88 93 LEU B N 1
ATOM 2335 C CA . LEU B 1 93 ? -10.625 -4.801 -3.477 1 98.88 93 LEU B CA 1
ATOM 2336 C C . LEU B 1 93 ? -11.547 -3.693 -2.973 1 98.88 93 LEU B C 1
ATOM 2338 O O . LEU B 1 93 ? -11.078 -2.617 -2.594 1 98.88 93 LEU B O 1
ATOM 2342 N N . PHE B 1 94 ? -12.867 -3.992 -2.9 1 98.88 94 PHE B N 1
ATOM 2343 C CA . PHE B 1 94 ? -13.828 -3.104 -2.252 1 98.88 94 PHE B CA 1
ATOM 2344 C C . PHE B 1 94 ? -13.484 -2.922 -0.778 1 98.88 94 PHE B C 1
ATOM 2346 O O . PHE B 1 94 ? -13.438 -1.795 -0.281 1 98.88 94 PHE B O 1
ATOM 2353 N N . LEU B 1 95 ? -13.188 -3.971 -0.106 1 98.69 95 LEU B N 1
ATOM 2354 C CA . LEU B 1 95 ? -12.836 -3.896 1.308 1 98.69 95 LEU B CA 1
ATOM 2355 C C . LEU B 1 95 ? -11.586 -3.049 1.514 1 98.69 95 LEU B C 1
ATOM 2357 O O . LEU B 1 95 ? -11.523 -2.242 2.445 1 98.69 95 LEU B O 1
ATOM 2361 N N . TYR B 1 96 ? -10.625 -3.184 0.574 1 98.06 96 TYR B N 1
ATOM 2362 C CA . TYR B 1 96 ? -9.367 -2.441 0.665 1 98.06 96 TYR B CA 1
ATOM 2363 C C . TYR B 1 96 ? -9.594 -0.958 0.401 1 98.06 96 TYR B C 1
ATOM 2365 O O . TYR B 1 96 ? -8.82 -0.115 0.869 1 98.06 96 TYR B O 1
ATOM 2373 N N . SER B 1 97 ? -10.625 -0.642 -0.305 1 98.56 97 SER B N 1
ATOM 2374 C CA . SER B 1 97 ? -10.875 0.74 -0.7 1 98.56 97 SER B CA 1
ATOM 2375 C C . SER B 1 97 ? -11.484 1.542 0.447 1 98.56 97 SER B C 1
ATOM 2377 O O . SER B 1 97 ? -11.5 2.773 0.411 1 98.56 97 SER B O 1
ATOM 2379 N N . ILE B 1 98 ? -11.914 0.875 1.449 1 98.69 98 ILE B N 1
ATOM 2380 C CA . ILE B 1 98 ? -12.758 1.49 2.465 1 98.69 98 ILE B CA 1
ATOM 2381 C C . ILE B 1 98 ? -11.945 2.502 3.27 1 98.69 98 ILE B C 1
ATOM 2383 O O . ILE B 1 98 ? -12.32 3.674 3.361 1 98.69 98 ILE B O 1
ATOM 2387 N N . LEU B 1 99 ? -10.828 2.123 3.746 1 98.25 99 LEU B N 1
ATOM 2388 C CA . LEU B 1 99 ? -10.156 2.939 4.75 1 98.25 99 LEU B CA 1
ATOM 2389 C C . LEU B 1 99 ? -9.664 4.25 4.145 1 98.25 99 LEU B C 1
ATOM 2391 O O . LEU B 1 99 ? -9.93 5.324 4.691 1 98.25 99 LEU B O 1
ATOM 2395 N N . PRO B 1 100 ? -8.961 4.219 3.002 1 98.06 100 PRO B N 1
ATOM 2396 C CA . PRO B 1 100 ? -8.484 5.508 2.486 1 98.06 100 PRO B CA 1
ATOM 2397 C C . PRO B 1 100 ? -9.625 6.441 2.09 1 98.06 100 PRO B C 1
ATOM 2399 O O . PRO B 1 100 ? -9.547 7.648 2.324 1 98.06 100 PRO B O 1
ATOM 2402 N N . LEU B 1 101 ? -10.664 5.938 1.583 1 98.88 101 LEU B N 1
ATOM 2403 C CA . LEU B 1 101 ? -11.82 6.75 1.227 1 98.88 101 LEU B CA 1
ATOM 2404 C C . LEU B 1 101 ? -12.484 7.32 2.473 1 98.88 101 LEU B C 1
ATOM 2406 O O . LEU B 1 101 ? -12.867 8.492 2.498 1 98.88 101 LEU B O 1
ATOM 2410 N N . LEU B 1 102 ? -12.602 6.488 3.48 1 98.88 102 LEU B N 1
ATOM 2411 C CA . LEU B 1 102 ? -13.203 6.879 4.75 1 98.88 102 LEU B CA 1
ATOM 2412 C C . LEU B 1 102 ? -12.375 7.973 5.426 1 98.88 102 LEU B C 1
ATOM 2414 O O . LEU B 1 102 ? -12.93 8.992 5.855 1 98.88 102 LEU B O 1
ATOM 2418 N N . ARG B 1 103 ? -11.109 7.73 5.469 1 98.44 103 ARG B N 1
ATOM 2419 C CA . ARG B 1 103 ? -10.211 8.648 6.156 1 98.44 103 ARG B CA 1
ATOM 2420 C C . ARG B 1 103 ? -10.18 10.008 5.465 1 98.44 103 ARG B C 1
ATOM 2422 O O . ARG B 1 103 ? -10.305 11.047 6.121 1 98.44 103 ARG B O 1
ATOM 2429 N N . ASN B 1 104 ? -10.062 10.078 4.16 1 98.56 104 ASN B N 1
ATOM 2430 C CA . ASN B 1 104 ? -9.969 11.336 3.424 1 98.56 104 ASN B CA 1
ATOM 2431 C C . ASN B 1 104 ? -11.289 12.102 3.455 1 98.56 104 ASN B C 1
ATOM 2433 O O . ASN B 1 104 ? -11.297 13.32 3.617 1 98.56 104 ASN B O 1
ATOM 2437 N N . THR B 1 105 ? -12.336 11.344 3.367 1 98.75 105 THR B N 1
ATOM 2438 C CA . THR B 1 105 ? -13.641 12 3.414 1 98.75 105 THR B CA 1
ATOM 2439 C C . THR B 1 105 ? -13.906 12.578 4.801 1 98.75 105 THR B C 1
ATOM 2441 O O . THR B 1 105 ? -14.273 13.75 4.93 1 98.75 105 THR B O 1
ATOM 2444 N N . TYR B 1 106 ? -13.695 11.797 5.844 1 98.69 106 TYR B N 1
ATOM 2445 C CA . TYR B 1 106 ? -13.93 12.219 7.223 1 98.69 106 TYR B CA 1
ATOM 2446 C C . TYR B 1 106 ? -13.055 13.414 7.578 1 98.69 106 TYR B C 1
ATOM 2448 O O . TYR B 1 106 ? -13.547 14.422 8.094 1 98.69 106 TYR B O 1
ATOM 2456 N N . SER B 1 107 ? -11.773 13.289 7.273 1 97.88 107 SER B N 1
ATOM 2457 C CA . SER B 1 107 ? -10.844 14.367 7.578 1 97.88 107 SER B CA 1
ATOM 2458 C C . SER B 1 107 ? -11.18 15.625 6.781 1 97.88 107 SER B C 1
ATOM 2460 O O . SER B 1 107 ? -11.055 16.75 7.289 1 97.88 107 SER B O 1
ATOM 2462 N N . GLY B 1 108 ? -11.586 15.422 5.516 1 98.12 108 GLY B N 1
ATOM 2463 C CA . GLY B 1 108 ? -11.953 16.547 4.68 1 98.12 108 GLY B CA 1
ATOM 2464 C C . GLY B 1 108 ? -13.125 17.344 5.234 1 98.12 108 GLY B C 1
ATOM 2465 O O . GLY B 1 108 ? -13.086 18.578 5.262 1 98.12 108 GLY B O 1
ATOM 2466 N N . ILE B 1 109 ? -14.062 16.703 5.742 1 98 109 ILE B N 1
ATOM 2467 C CA . ILE B 1 109 ? -15.242 17.375 6.281 1 98 109 ILE B CA 1
ATOM 2468 C C . ILE B 1 109 ? -14.883 18.062 7.602 1 98 109 ILE B C 1
ATOM 2470 O O . ILE B 1 109 ? -15.289 19.203 7.848 1 98 109 ILE B O 1
ATOM 2474 N N . LYS B 1 110 ? -14.078 17.391 8.383 1 97.25 110 LYS B N 1
ATOM 2475 C CA . LYS B 1 110 ? -13.703 17.922 9.688 1 97.25 110 LYS B CA 1
ATOM 2476 C C . LYS B 1 110 ? -12.781 19.125 9.539 1 97.25 110 LYS B C 1
ATOM 2478 O O . LYS B 1 110 ? -12.711 19.984 10.43 1 97.25 110 LYS B O 1
ATOM 2483 N N . GLU B 1 111 ? -12.164 19.188 8.406 1 96.62 111 GLU B N 1
ATOM 2484 C CA . GLU B 1 111 ? -11.195 20.266 8.188 1 96.62 111 GLU B CA 1
ATOM 2485 C C . GLU B 1 111 ? -11.883 21.547 7.746 1 96.62 111 GLU B C 1
ATOM 2487 O O . GLU B 1 111 ? -11.281 22.625 7.762 1 96.62 111 GLU B O 1
ATOM 2492 N N . VAL B 1 112 ? -13.141 21.531 7.449 1 97.19 112 VAL B N 1
ATOM 2493 C CA . VAL B 1 112 ? -13.867 22.719 7.023 1 97.19 112 VAL B CA 1
ATOM 2494 C C . VAL B 1 112 ? -13.922 23.734 8.164 1 97.19 112 VAL B C 1
ATOM 2496 O O . VAL B 1 112 ? -14.203 23.375 9.312 1 97.19 112 VAL B O 1
ATOM 2499 N N . ASP B 1 113 ? -13.695 24.969 7.867 1 97.25 113 ASP B N 1
ATOM 2500 C CA . ASP B 1 113 ? -13.688 26.047 8.844 1 97.25 113 ASP B CA 1
ATOM 2501 C C . ASP B 1 113 ? -15.031 26.141 9.57 1 97.25 113 ASP B C 1
ATOM 2503 O O . ASP B 1 113 ? -16.062 26.375 8.945 1 97.25 113 ASP B O 1
ATOM 2507 N N . GLN B 1 114 ? -14.938 26.078 10.828 1 96.06 114 GLN B N 1
ATOM 2508 C CA . GLN B 1 114 ? -16.141 26.094 11.656 1 96.06 114 GLN B CA 1
ATOM 2509 C C . GLN B 1 114 ? -16.875 27.438 11.531 1 96.06 114 GLN B C 1
ATOM 2511 O O . GLN B 1 114 ? -18.109 27.484 11.641 1 96.06 114 GLN B O 1
ATOM 2516 N N . SER B 1 115 ? -16.125 28.406 11.273 1 97.62 115 SER B N 1
ATOM 2517 C CA . SER B 1 115 ? -16.75 29.719 11.125 1 97.62 115 SER B CA 1
ATOM 2518 C C . SER B 1 115 ? -17.703 29.75 9.93 1 97.62 115 SER B C 1
ATOM 2520 O O . SER B 1 115 ? -18.734 30.422 9.961 1 97.62 115 SER B O 1
ATOM 2522 N N . LEU B 1 116 ? -17.328 29.016 8.867 1 97.44 116 LEU B N 1
ATOM 2523 C CA . LEU B 1 116 ? -18.188 28.953 7.68 1 97.44 116 LEU B CA 1
ATOM 2524 C C . LEU B 1 116 ? -19.469 28.172 7.977 1 97.44 116 LEU B C 1
ATOM 2526 O O . LEU B 1 116 ? -20.547 28.562 7.516 1 97.44 116 LEU B O 1
ATOM 2530 N N . ILE B 1 117 ? -19.312 27.203 8.805 1 96.25 117 ILE B N 1
ATOM 2531 C CA . ILE B 1 117 ? -20.469 26.391 9.18 1 96.25 117 ILE B CA 1
ATOM 2532 C C . ILE B 1 117 ? -21.391 27.203 10.078 1 96.25 117 ILE B C 1
ATOM 2534 O O . ILE B 1 117 ? -22.625 27.156 9.906 1 96.25 117 ILE B O 1
ATOM 2538 N N . GLU B 1 118 ? -20.797 27.922 10.977 1 96.69 118 GLU B N 1
ATOM 2539 C CA . GLU B 1 118 ? -21.562 28.766 11.891 1 96.69 118 GLU B CA 1
ATOM 2540 C C . GLU B 1 118 ? -22.266 29.906 11.148 1 96.69 118 GLU B C 1
ATOM 2542 O O . GLU B 1 118 ? -23.391 30.266 11.477 1 96.69 118 GLU B O 1
ATOM 2547 N N . SER B 1 119 ? -21.531 30.406 10.234 1 97.94 119 SER B N 1
ATOM 2548 C CA . SER B 1 119 ? -22.141 31.453 9.414 1 97.94 119 SER B CA 1
ATOM 2549 C C . SER B 1 119 ? -23.344 30.922 8.648 1 97.94 119 SER B C 1
ATOM 2551 O O . SER B 1 119 ? -24.375 31.594 8.578 1 97.94 119 SER B O 1
ATOM 2553 N N . ALA B 1 120 ? -23.203 29.781 8.07 1 97.62 120 ALA B N 1
ATOM 2554 C CA . ALA B 1 120 ? -24.312 29.172 7.352 1 97.62 120 ALA B CA 1
ATOM 2555 C C . ALA B 1 120 ? -25.5 28.906 8.281 1 97.62 120 ALA B C 1
ATOM 2557 O O . ALA B 1 120 ? -26.656 29.094 7.898 1 97.62 120 ALA B O 1
ATOM 2558 N N . ARG B 1 121 ? -25.188 28.484 9.492 1 96.75 121 ARG B N 1
ATOM 2559 C CA . ARG B 1 121 ? -26.219 28.297 10.5 1 96.75 121 ARG B CA 1
ATOM 2560 C C . ARG B 1 121 ? -26.938 29.609 10.812 1 96.75 121 ARG B C 1
ATOM 2562 O O . ARG B 1 121 ? -28.156 29.641 10.938 1 96.75 121 ARG B O 1
ATOM 2569 N N . GLY B 1 122 ? -26.125 30.625 10.914 1 97.62 122 GLY B N 1
ATOM 2570 C CA . GLY B 1 122 ? -26.672 31.953 11.156 1 97.62 122 GLY B CA 1
ATOM 2571 C C . GLY B 1 122 ? -27.562 32.438 10.023 1 97.62 122 GLY B C 1
ATOM 2572 O O . GLY B 1 122 ? -28.5 33.219 10.25 1 97.62 122 GLY B O 1
ATOM 2573 N N . MET B 1 123 ? -27.266 31.984 8.875 1 98 123 MET B N 1
ATOM 2574 C CA . MET B 1 123 ? -28.031 32.344 7.691 1 98 123 MET B CA 1
ATOM 2575 C C . MET B 1 123 ? -29.312 31.531 7.594 1 98 123 MET B C 1
ATOM 2577 O O . MET B 1 123 ? -30.125 31.766 6.699 1 98 123 MET B O 1
ATOM 2581 N N . GLY B 1 124 ? -29.438 30.531 8.5 1 97.56 124 GLY B N 1
ATOM 2582 C CA . GLY B 1 124 ? -30.672 29.766 8.555 1 97.56 124 GLY B CA 1
ATOM 2583 C C . GLY B 1 124 ? -30.594 28.438 7.844 1 97.56 124 GLY B C 1
ATOM 2584 O O . GLY B 1 124 ? -31.594 27.75 7.664 1 97.56 124 GLY B O 1
ATOM 2585 N N . PHE B 1 125 ? -29.391 28.062 7.445 1 97.56 125 PHE B N 1
ATOM 2586 C CA . PHE B 1 125 ? -29.234 26.766 6.789 1 97.56 125 PHE B CA 1
ATOM 2587 C C . PHE B 1 125 ? -29.594 25.625 7.746 1 97.56 125 PHE B C 1
ATOM 2589 O O . PHE B 1 125 ? -29.203 25.656 8.914 1 97.56 125 PHE B O 1
ATOM 2596 N N . SER B 1 126 ? -30.359 24.703 7.191 1 97.5 126 SER B N 1
ATOM 2597 C CA . SER B 1 126 ? -30.594 23.469 7.922 1 97.5 126 SER B CA 1
ATOM 2598 C C . SER B 1 126 ? -29.328 22.594 7.93 1 97.5 126 SER B C 1
ATOM 2600 O O . SER B 1 126 ? -28.359 22.906 7.238 1 97.5 126 SER B O 1
ATOM 2602 N N . SER B 1 127 ? -29.359 21.547 8.719 1 95.88 127 SER B N 1
ATOM 2603 C CA . SER B 1 127 ? -28.219 20.656 8.797 1 95.88 127 SER B CA 1
ATOM 2604 C C . SER B 1 127 ? -27.906 20.031 7.43 1 95.88 127 SER B C 1
ATOM 2606 O O . SER B 1 127 ? -26.75 19.906 7.051 1 95.88 127 SER B O 1
ATOM 2608 N N . MET B 1 128 ? -28.938 19.734 6.746 1 96.81 128 MET B N 1
ATOM 2609 C CA . MET B 1 128 ? -28.766 19.125 5.43 1 96.81 128 MET B CA 1
ATOM 2610 C C . MET B 1 128 ? -28.266 20.156 4.418 1 96.81 128 MET B C 1
ATOM 2612 O O . MET B 1 128 ? -27.453 19.828 3.547 1 96.81 128 MET B O 1
ATOM 2616 N N . GLN B 1 129 ? -28.672 21.344 4.578 1 97.56 129 GLN B N 1
ATOM 2617 C CA . GLN B 1 129 ? -28.219 22.406 3.697 1 97.56 129 GLN B CA 1
ATOM 2618 C C . GLN B 1 129 ? -26.734 22.719 3.941 1 97.56 129 GLN B C 1
ATOM 2620 O O . GLN B 1 129 ? -25.969 22.906 2.994 1 97.56 129 GLN B O 1
ATOM 2625 N N . ARG B 1 130 ? -26.406 22.734 5.188 1 97.88 130 ARG B N 1
ATOM 2626 C CA . ARG B 1 130 ? -25 22.969 5.523 1 97.88 130 ARG B CA 1
ATOM 2627 C C . ARG B 1 130 ? -24.109 21.859 4.977 1 97.88 130 ARG B C 1
ATOM 2629 O O . ARG B 1 130 ? -23.016 22.125 4.48 1 97.88 130 ARG B O 1
ATOM 2636 N N . LEU B 1 131 ? -24.609 20.641 5.016 1 97.31 131 LEU B N 1
ATOM 2637 C CA . LEU B 1 131 ? -23.859 19.5 4.516 1 97.31 131 LEU B CA 1
ATOM 2638 C C . LEU B 1 131 ? -23.656 19.609 3.006 1 97.31 131 LEU B C 1
ATOM 2640 O O . LEU B 1 131 ? -22.516 19.562 2.521 1 97.31 131 LEU B O 1
ATOM 2644 N N . PHE B 1 132 ? -24.688 19.875 2.273 1 97.31 132 PHE B N 1
ATOM 2645 C CA . PHE B 1 132 ? -24.641 19.734 0.823 1 97.31 132 PHE B CA 1
ATOM 2646 C C . PHE B 1 132 ? -24.172 21.016 0.167 1 97.31 132 PHE B C 1
ATOM 2648 O O . PHE B 1 132 ? -23.562 20.984 -0.91 1 97.31 132 PHE B O 1
ATOM 2655 N N . LYS B 1 133 ? -24.281 22.109 0.896 1 97.75 133 LYS B N 1
ATOM 2656 C CA . LYS B 1 133 ? -23.984 23.375 0.255 1 97.75 133 LYS B CA 1
ATOM 2657 C C . LYS B 1 133 ? -22.688 23.984 0.793 1 97.75 133 LYS B C 1
ATOM 2659 O O . LYS B 1 133 ? -22.109 24.891 0.184 1 97.75 133 LYS B O 1
ATOM 2664 N N . VAL B 1 134 ? -22.203 23.5 1.914 1 97.75 134 VAL B N 1
ATOM 2665 C CA . VAL B 1 134 ? -21.031 24.109 2.523 1 97.75 134 VAL B CA 1
ATOM 2666 C C . VAL B 1 134 ? -19.969 23.031 2.752 1 97.75 134 VAL B C 1
ATOM 2668 O O . VAL B 1 134 ? -18.938 23.016 2.074 1 97.75 134 VAL B O 1
ATOM 2671 N N . GLU B 1 135 ? -20.266 22.031 3.5 1 98.19 135 GLU B N 1
ATOM 2672 C CA . GLU B 1 135 ? -19.281 21.047 3.951 1 98.19 135 GLU B CA 1
ATOM 2673 C C . GLU B 1 135 ? -18.766 20.203 2.789 1 98.19 135 GLU B C 1
ATOM 2675 O O . GLU B 1 135 ? -17.562 20.094 2.58 1 98.19 135 GLU B O 1
ATOM 2680 N N . LEU B 1 136 ? -19.672 19.641 2.035 1 98.06 136 LEU B N 1
ATOM 2681 C CA . LEU B 1 136 ? -19.281 18.703 0.983 1 98.06 136 LEU B CA 1
ATOM 2682 C C . LEU B 1 136 ? -18.578 19.438 -0.149 1 98.06 136 LEU B C 1
ATOM 2684 O O . LEU B 1 136 ? -17.516 19 -0.613 1 98.06 136 LEU B O 1
ATOM 2688 N N . PRO B 1 137 ? -19.094 20.562 -0.552 1 97.75 137 PRO B N 1
ATOM 2689 C CA . PRO B 1 137 ? -18.359 21.312 -1.588 1 97.75 137 PRO B CA 1
ATOM 2690 C C . PRO B 1 137 ? -16.969 21.719 -1.145 1 97.75 137 PRO B C 1
ATOM 2692 O O . PRO B 1 137 ? -16.016 21.656 -1.93 1 97.75 137 PRO B O 1
ATOM 2695 N N . LEU B 1 138 ? -16.812 22.109 0.095 1 97.69 138 LEU B N 1
ATOM 2696 C CA . LEU B 1 138 ? -15.523 22.578 0.595 1 97.69 138 LEU B CA 1
ATOM 2697 C C . LEU B 1 138 ? -14.586 21.406 0.854 1 97.69 138 LEU B C 1
ATOM 2699 O O . LEU B 1 138 ? -13.359 21.562 0.866 1 97.69 138 LEU B O 1
ATOM 2703 N N . SER B 1 139 ? -15.133 20.188 1.044 1 98.19 139 SER B N 1
ATOM 2704 C CA . SER B 1 139 ? -14.328 19.016 1.336 1 98.19 139 SER B CA 1
ATOM 2705 C C . SER B 1 139 ? -14.039 18.219 0.069 1 98.19 139 SER B C 1
ATOM 2707 O O . SER B 1 139 ? -13.336 17.203 0.115 1 98.19 139 SER B O 1
ATOM 2709 N N . LEU B 1 140 ? -14.516 18.672 -1.061 1 98.25 140 LEU B N 1
ATOM 2710 C CA . LEU B 1 140 ? -14.461 17.922 -2.311 1 98.25 140 LEU B CA 1
ATOM 2711 C C . LEU B 1 140 ? -13.016 17.594 -2.686 1 98.25 140 LEU B C 1
ATOM 2713 O O . LEU B 1 140 ? -12.711 16.469 -3.1 1 98.25 140 LEU B O 1
ATOM 2717 N N . PRO B 1 141 ? -12.047 18.562 -2.502 1 98.19 141 PRO B N 1
ATOM 2718 C CA . PRO B 1 141 ? -10.664 18.219 -2.82 1 98.19 141 PRO B CA 1
ATOM 2719 C C . PRO B 1 141 ? -10.133 17.062 -1.981 1 98.19 141 PRO B C 1
ATOM 2721 O O . PRO B 1 141 ? -9.375 16.219 -2.486 1 98.19 141 PRO B O 1
ATOM 2724 N N . TYR B 1 142 ? -10.57 16.953 -0.793 1 98.19 142 TYR B N 1
ATOM 2725 C CA . TYR B 1 142 ? -10.156 15.875 0.093 1 98.19 142 TYR B CA 1
ATOM 2726 C C . TYR B 1 142 ? -10.773 14.547 -0.335 1 98.19 142 TYR B C 1
ATOM 2728 O O . TYR B 1 142 ? -10.094 13.523 -0.367 1 98.19 142 TYR B O 1
ATOM 2736 N N . ILE B 1 143 ? -12.023 14.641 -0.657 1 98.75 143 ILE B N 1
ATOM 2737 C CA . ILE B 1 143 ? -12.742 13.445 -1.091 1 98.75 143 ILE B CA 1
ATOM 2738 C C . ILE B 1 143 ? -12.109 12.906 -2.373 1 98.75 143 ILE B C 1
ATOM 2740 O O . ILE B 1 143 ? -11.828 11.711 -2.477 1 98.75 143 ILE B O 1
ATOM 2744 N N . LEU B 1 144 ? -11.82 13.82 -3.299 1 98.75 144 LEU B N 1
ATOM 2745 C CA . LEU B 1 144 ? -11.234 13.43 -4.574 1 98.75 144 LEU B CA 1
ATOM 2746 C C . LEU B 1 144 ? -9.812 12.914 -4.387 1 98.75 144 LEU B C 1
ATOM 2748 O O . LEU B 1 144 ? -9.367 12.023 -5.109 1 98.75 144 LEU B O 1
ATOM 2752 N N . SER B 1 145 ? -9.086 13.445 -3.406 1 98.5 145 SER B N 1
ATOM 2753 C CA . SER B 1 145 ? -7.766 12.922 -3.084 1 98.5 145 SER B CA 1
ATOM 2754 C C . SER B 1 145 ? -7.844 11.484 -2.59 1 98.5 145 SER B C 1
ATOM 2756 O O . SER B 1 145 ? -6.977 10.664 -2.904 1 98.5 145 SER B O 1
ATOM 2758 N N . GLY B 1 146 ? -8.922 11.219 -1.815 1 98.62 146 GLY B N 1
ATOM 2759 C CA . GLY B 1 146 ? -9.164 9.852 -1.388 1 98.62 146 GLY B CA 1
ATOM 2760 C C . GLY B 1 146 ? -9.484 8.914 -2.537 1 98.62 146 GLY B C 1
ATOM 2761 O O . GLY B 1 146 ? -8.984 7.789 -2.586 1 98.62 146 GLY B O 1
ATOM 2762 N N . VAL B 1 147 ? -10.211 9.414 -3.428 1 98.88 147 VAL B N 1
ATOM 2763 C CA . VAL B 1 147 ? -10.57 8.625 -4.602 1 98.88 147 VAL B CA 1
ATOM 2764 C C . VAL B 1 147 ? -9.328 8.367 -5.453 1 98.88 147 VAL B C 1
ATOM 2766 O O . VAL B 1 147 ? -9.109 7.242 -5.91 1 98.88 147 VAL B O 1
ATOM 2769 N N . ARG B 1 148 ? -8.539 9.391 -5.668 1 98.69 148 ARG B N 1
ATOM 2770 C CA . ARG B 1 148 ? -7.312 9.273 -6.445 1 98.69 148 ARG B CA 1
ATOM 2771 C C . ARG B 1 148 ? -6.371 8.25 -5.824 1 98.69 148 ARG B C 1
ATOM 2773 O O . ARG B 1 148 ? -5.926 7.316 -6.5 1 98.69 148 ARG B O 1
ATOM 2780 N N . LEU B 1 149 ? -6.148 8.398 -4.547 1 97.44 149 LEU B N 1
ATOM 2781 C CA . LEU B 1 149 ? -5.246 7.504 -3.832 1 97.44 149 LEU B CA 1
ATOM 2782 C C . LEU B 1 149 ? -5.742 6.062 -3.896 1 97.44 149 LEU B C 1
ATOM 2784 O O . LEU B 1 149 ? -4.984 5.156 -4.25 1 97.44 149 LEU B O 1
ATOM 2788 N N . THR B 1 150 ? -6.961 5.898 -3.605 1 98.62 150 THR B N 1
ATOM 2789 C CA . THR B 1 150 ? -7.566 4.57 -3.578 1 98.62 150 THR B CA 1
ATOM 2790 C C . THR B 1 150 ? -7.523 3.928 -4.961 1 98.62 150 THR B C 1
ATOM 2792 O O . THR B 1 150 ? -7.199 2.744 -5.094 1 98.62 150 THR B O 1
ATOM 2795 N N . THR B 1 151 ? -7.867 4.707 -5.938 1 98.75 151 THR B N 1
ATOM 2796 C CA . THR B 1 151 ? -7.934 4.164 -7.289 1 98.75 151 THR B CA 1
ATOM 2797 C C . THR B 1 151 ? -6.555 3.711 -7.762 1 98.75 151 THR B C 1
ATOM 2799 O O . THR B 1 151 ? -6.418 2.648 -8.367 1 98.75 151 THR B O 1
ATOM 2802 N N . VAL B 1 152 ? -5.582 4.477 -7.496 1 97.56 152 VAL B N 1
ATOM 2803 C CA . VAL B 1 152 ? -4.227 4.117 -7.898 1 97.56 152 VAL B CA 1
ATOM 2804 C C . VAL B 1 152 ? -3.793 2.844 -7.176 1 97.56 152 VAL B C 1
ATOM 2806 O O . VAL B 1 152 ? -3.227 1.937 -7.793 1 97.56 152 VAL B O 1
ATOM 2809 N N . TYR B 1 153 ? -4.105 2.703 -5.883 1 97 153 TYR B N 1
ATOM 2810 C CA . TYR B 1 153 ? -3.803 1.491 -5.129 1 97 153 TYR B CA 1
ATOM 2811 C C . TYR B 1 153 ? -4.535 0.288 -5.711 1 97 153 TYR B C 1
ATOM 2813 O O . TYR B 1 153 ? -3.934 -0.767 -5.93 1 97 153 TYR B O 1
ATOM 2821 N N . ILE B 1 154 ? -5.777 0.509 -5.992 1 98.69 154 ILE B N 1
ATOM 2822 C CA . ILE B 1 154 ? -6.617 -0.594 -6.445 1 98.69 154 ILE B CA 1
ATOM 2823 C C . ILE B 1 154 ? -6.164 -1.051 -7.832 1 98.69 154 ILE B C 1
ATOM 2825 O O . ILE B 1 154 ? -6.199 -2.244 -8.141 1 98.69 154 ILE B O 1
ATOM 2829 N N . ILE B 1 155 ? -5.746 -0.114 -8.656 1 98.69 155 ILE B N 1
ATOM 2830 C CA . ILE B 1 155 ? -5.199 -0.493 -9.961 1 98.69 155 ILE B CA 1
ATOM 2831 C C . ILE B 1 155 ? -4.016 -1.439 -9.766 1 98.69 155 ILE B C 1
ATOM 2833 O O . ILE B 1 155 ? -3.938 -2.484 -10.414 1 98.69 155 ILE B O 1
ATOM 2837 N N . SER B 1 156 ? -3.186 -1.163 -8.898 1 98.06 156 SER B N 1
ATOM 2838 C CA . SER B 1 156 ? -2.023 -2.004 -8.625 1 98.06 156 SER B CA 1
ATOM 2839 C C . SER B 1 156 ? -2.439 -3.355 -8.055 1 98.06 156 SER B C 1
ATOM 2841 O O . SER B 1 156 ? -1.978 -4.398 -8.516 1 98.06 156 SER B O 1
ATOM 2843 N N . TRP B 1 157 ? -3.357 -3.332 -7.094 1 98.31 157 TRP B N 1
ATOM 2844 C CA . TRP B 1 157 ? -3.744 -4.551 -6.391 1 98.31 157 TRP B CA 1
ATOM 2845 C C . TRP B 1 157 ? -4.609 -5.438 -7.277 1 98.31 157 TRP B C 1
ATOM 2847 O O . TRP B 1 157 ? -4.672 -6.652 -7.078 1 98.31 157 TRP B O 1
ATOM 2857 N N . THR B 1 158 ? -5.246 -4.836 -8.273 1 98.81 158 THR B N 1
ATOM 2858 C CA . THR B 1 158 ? -6.062 -5.598 -9.211 1 98.81 158 THR B CA 1
ATOM 2859 C C . THR B 1 158 ? -5.203 -6.59 -9.992 1 98.81 158 THR B C 1
ATOM 2861 O O . THR B 1 158 ? -5.703 -7.613 -10.461 1 98.81 158 THR B O 1
ATOM 2864 N N . THR B 1 159 ? -3.922 -6.309 -10.133 1 98.81 159 THR B N 1
ATOM 2865 C CA . THR B 1 159 ? -3.051 -7.262 -10.805 1 98.81 159 THR B CA 1
ATOM 2866 C C . THR B 1 159 ? -3.055 -8.602 -10.086 1 98.81 159 THR B C 1
ATOM 2868 O O . THR B 1 159 ? -2.865 -9.648 -10.703 1 98.81 159 THR B O 1
ATOM 2871 N N . LEU B 1 160 ? -3.359 -8.609 -8.797 1 98.56 160 LEU B N 1
ATOM 2872 C CA . LEU B 1 160 ? -3.363 -9.828 -7.988 1 98.56 160 LEU B CA 1
ATOM 2873 C C . LEU B 1 160 ? -4.633 -10.641 -8.234 1 98.56 160 LEU B C 1
ATOM 2875 O O . LEU B 1 160 ? -4.688 -11.828 -7.914 1 98.56 160 LEU B O 1
ATOM 2879 N N . ALA B 1 161 ? -5.645 -9.977 -8.789 1 98.38 161 ALA B N 1
ATOM 2880 C CA . ALA B 1 161 ? -6.926 -10.625 -9.047 1 98.38 161 ALA B CA 1
ATOM 2881 C C . ALA B 1 161 ? -6.77 -11.781 -10.031 1 98.38 161 ALA B C 1
ATOM 2883 O O . ALA B 1 161 ? -7.551 -12.734 -10.008 1 98.38 161 ALA B O 1
ATOM 2884 N N . ALA B 1 162 ? -5.754 -11.719 -10.859 1 98.44 162 ALA B N 1
ATOM 2885 C CA . ALA B 1 162 ? -5.477 -12.781 -11.828 1 98.44 162 ALA B CA 1
ATOM 2886 C C . ALA B 1 162 ? -5.191 -14.102 -11.117 1 98.44 162 ALA B C 1
ATOM 2888 O O . ALA B 1 162 ? -5.484 -15.18 -11.648 1 98.44 162 ALA B O 1
ATOM 2889 N N . LEU B 1 163 ? -4.699 -14.039 -9.914 1 97.31 163 LEU B N 1
ATOM 2890 C CA . LEU B 1 163 ? -4.293 -15.227 -9.164 1 97.31 163 LEU B CA 1
ATOM 2891 C C . LEU B 1 163 ? -5.512 -16.016 -8.703 1 97.31 163 LEU B C 1
ATOM 2893 O O . LEU B 1 163 ? -5.387 -17.188 -8.336 1 97.31 163 LEU B O 1
ATOM 2897 N N . ILE B 1 164 ? -6.633 -15.352 -8.727 1 97.5 164 ILE B N 1
ATOM 2898 C CA . ILE B 1 164 ? -7.844 -16.078 -8.359 1 97.5 164 ILE B CA 1
ATOM 2899 C C . ILE B 1 164 ? -8.805 -16.125 -9.547 1 97.5 164 ILE B C 1
ATOM 2901 O O . ILE B 1 164 ? -10.016 -16.266 -9.375 1 97.5 164 ILE B O 1
ATOM 2905 N N . GLY B 1 165 ? -8.297 -15.883 -10.695 1 97.56 165 GLY B N 1
ATOM 2906 C CA . GLY B 1 165 ? -9.047 -16.125 -11.914 1 97.56 165 GLY B CA 1
ATOM 2907 C C . GLY B 1 165 ? -9.938 -14.969 -12.312 1 97.56 165 GLY B C 1
ATOM 2908 O O . GLY B 1 165 ? -10.906 -15.148 -13.055 1 97.56 165 GLY B O 1
ATOM 2909 N N . ALA B 1 166 ? -9.656 -13.812 -11.867 1 98.38 166 ALA B N 1
ATOM 2910 C CA . ALA B 1 166 ? -10.539 -12.68 -12.156 1 98.38 166 ALA B CA 1
ATOM 2911 C C . ALA B 1 166 ? -10.133 -11.984 -13.445 1 98.38 166 ALA B C 1
ATOM 2913 O O . ALA B 1 166 ? -10.875 -11.156 -13.977 1 98.38 166 ALA B O 1
ATOM 2914 N N . GLY B 1 167 ? -8.953 -12.273 -13.93 1 98.31 167 GLY B N 1
ATOM 2915 C CA . GLY B 1 167 ? -8.492 -11.656 -15.164 1 98.31 167 GLY B CA 1
ATOM 2916 C C . GLY B 1 167 ? -7.746 -10.352 -14.93 1 98.31 167 GLY B C 1
ATOM 2917 O O . GLY B 1 167 ? -6.988 -10.234 -13.961 1 98.31 167 GLY B O 1
ATOM 2918 N N . GLY B 1 168 ? -7.844 -9.461 -15.914 1 98.81 168 GLY B N 1
ATOM 2919 C CA . GLY B 1 168 ? -7.133 -8.195 -15.836 1 98.81 168 GLY B CA 1
ATOM 2920 C C . GLY B 1 168 ? -5.719 -8.266 -16.375 1 98.81 168 GLY B C 1
ATOM 2921 O O . GLY B 1 168 ? -5.305 -9.305 -16.906 1 98.81 168 GLY B O 1
ATOM 2922 N N . LEU B 1 169 ? -5.031 -7.199 -16.266 1 98.88 169 LEU B N 1
ATOM 2923 C CA . LEU B 1 169 ? -3.68 -7.09 -16.797 1 98.88 169 LEU B CA 1
ATOM 2924 C C . LEU B 1 169 ? -2.734 -8.047 -16.078 1 98.88 169 LEU B C 1
ATOM 2926 O O . LEU B 1 169 ? -1.704 -8.438 -16.641 1 98.88 169 LEU B O 1
ATOM 2930 N N . GLY B 1 170 ? -3.15 -8.422 -14.859 1 98.75 170 GLY B N 1
ATOM 2931 C CA . GLY B 1 170 ? -2.359 -9.391 -14.117 1 98.75 170 GLY B CA 1
ATOM 2932 C C . GLY B 1 170 ? -2.277 -10.742 -14.797 1 98.75 170 GLY B C 1
ATOM 2933 O O . GLY B 1 170 ? -1.34 -11.508 -14.555 1 98.75 170 GLY B O 1
ATOM 2934 N N . ASP B 1 171 ? -3.223 -11.07 -15.625 1 98.62 171 ASP B N 1
ATOM 2935 C CA . ASP B 1 171 ? -3.223 -12.336 -16.359 1 98.62 171 ASP B CA 1
ATOM 2936 C C . ASP B 1 171 ? -2.008 -12.438 -17.281 1 98.62 171 ASP B C 1
ATOM 2938 O O . ASP B 1 171 ? -1.469 -13.531 -17.484 1 98.62 171 ASP B O 1
ATOM 2942 N N . LEU B 1 172 ? -1.657 -11.312 -17.859 1 98.62 172 LEU B N 1
ATOM 2943 C CA . LEU B 1 172 ? -0.479 -11.305 -18.719 1 98.62 172 LEU B CA 1
ATOM 2944 C C . LEU B 1 172 ? 0.781 -11.609 -17.922 1 98.62 172 LEU B C 1
ATOM 2946 O O . LEU B 1 172 ? 1.624 -12.398 -18.359 1 98.62 172 LEU B O 1
ATOM 2950 N N . ILE B 1 173 ? 0.832 -11.047 -16.734 1 98.56 173 ILE B N 1
ATOM 2951 C CA . ILE B 1 173 ? 2.002 -11.203 -15.875 1 98.56 173 ILE B CA 1
ATOM 2952 C C . ILE B 1 173 ? 2.094 -12.656 -15.391 1 98.56 173 ILE B C 1
ATOM 2954 O O . ILE B 1 173 ? 3.137 -13.297 -15.539 1 98.56 173 ILE B O 1
ATOM 2958 N N . VAL B 1 174 ? 1.011 -13.156 -14.914 1 97.5 174 VAL B N 1
ATOM 2959 C CA . VAL B 1 174 ? 0.969 -14.508 -14.359 1 97.5 174 VAL B CA 1
ATOM 2960 C C . VAL B 1 174 ? 1.206 -15.523 -15.477 1 97.5 174 VAL B C 1
ATOM 2962 O O . VAL B 1 174 ? 1.928 -16.5 -15.281 1 97.5 174 VAL B O 1
ATOM 2965 N N . SER B 1 175 ? 0.616 -15.336 -16.641 1 97.62 175 SER B N 1
ATOM 2966 C CA . SER B 1 175 ? 0.854 -16.203 -17.797 1 97.62 175 SER B CA 1
ATOM 2967 C C . SER B 1 175 ? 2.32 -16.188 -18.203 1 97.62 175 SER B C 1
ATOM 2969 O O . SER B 1 175 ? 2.893 -17.219 -18.547 1 97.62 175 SER B O 1
ATOM 2971 N N . GLY B 1 176 ? 2.883 -14.953 -18.25 1 97.75 176 GLY B N 1
ATOM 2972 C CA . GLY B 1 176 ? 4.293 -14.836 -18.578 1 97.75 176 GLY B CA 1
ATOM 2973 C C . GLY B 1 176 ? 5.199 -15.578 -17.609 1 97.75 176 GLY B C 1
ATOM 2974 O O . GLY B 1 176 ? 6.152 -16.234 -18.031 1 97.75 176 GLY B O 1
ATOM 2975 N N . MET B 1 177 ? 4.867 -15.523 -16.328 1 96.25 177 MET B N 1
ATOM 2976 C CA . MET B 1 177 ? 5.645 -16.234 -15.32 1 96.25 177 MET B CA 1
ATOM 2977 C C . MET B 1 177 ? 5.539 -17.734 -15.508 1 96.25 177 MET B C 1
ATOM 2979 O O . MET B 1 177 ? 6.543 -18.453 -15.414 1 96.25 177 MET B O 1
ATOM 2983 N N . SER B 1 178 ? 4.371 -18.203 -15.797 1 95.25 178 SER B N 1
ATOM 2984 C CA . SER B 1 178 ? 4.117 -19.625 -15.898 1 95.25 178 SER B CA 1
ATOM 2985 C C . SER B 1 178 ? 4.723 -20.203 -17.172 1 95.25 178 SER B C 1
ATOM 2987 O O . SER B 1 178 ? 5.09 -21.391 -17.219 1 95.25 178 SER B O 1
ATOM 2989 N N . THR B 1 179 ? 4.902 -19.391 -18.172 1 96.25 179 THR B N 1
ATOM 2990 C CA . THR B 1 179 ? 5.375 -19.891 -19.453 1 96.25 179 THR B CA 1
ATOM 2991 C C . THR B 1 179 ? 6.777 -19.359 -19.766 1 96.25 179 THR B C 1
ATOM 2993 O O . THR B 1 179 ? 7.285 -19.547 -20.875 1 96.25 179 THR B O 1
ATOM 2996 N N . ASN B 1 180 ? 7.32 -18.625 -18.859 1 95.56 180 ASN B N 1
ATOM 2997 C CA . ASN B 1 180 ? 8.641 -18.031 -19.031 1 95.56 180 ASN B CA 1
ATOM 2998 C C . ASN B 1 180 ? 8.688 -17.141 -20.266 1 95.56 180 ASN B C 1
ATOM 3000 O O . ASN B 1 180 ? 9.609 -17.234 -21.078 1 95.56 180 ASN B O 1
ATOM 3004 N N . ASN B 1 181 ? 7.652 -16.375 -20.469 1 97.12 181 ASN B N 1
ATOM 3005 C CA . ASN B 1 181 ? 7.539 -15.406 -21.562 1 97.12 181 ASN B CA 1
ATOM 3006 C C . ASN B 1 181 ? 7.734 -13.977 -21.062 1 97.12 181 ASN B C 1
ATOM 3008 O O . ASN B 1 181 ? 6.793 -13.344 -20.594 1 97.12 181 ASN B O 1
ATOM 3012 N N . ASN B 1 182 ? 8.93 -13.492 -21.375 1 96.56 182 ASN B N 1
ATOM 3013 C CA . ASN B 1 182 ? 9.297 -12.172 -20.875 1 96.56 182 ASN B CA 1
ATOM 3014 C C . ASN B 1 182 ? 8.461 -11.07 -21.516 1 96.56 182 ASN B C 1
ATOM 3016 O O . ASN B 1 182 ? 8.164 -10.055 -20.891 1 96.56 182 ASN B O 1
ATOM 3020 N N . PHE B 1 183 ? 8.055 -11.305 -22.672 1 97.56 183 PHE B N 1
ATOM 3021 C CA . PHE B 1 183 ? 7.258 -10.297 -23.375 1 97.56 183 PHE B CA 1
ATOM 3022 C C . PHE B 1 183 ? 5.902 -10.117 -22.688 1 97.56 183 PHE B C 1
ATOM 3024 O O . PHE B 1 183 ? 5.41 -9 -22.562 1 97.56 183 PHE B O 1
ATOM 3031 N N . LEU B 1 184 ? 5.34 -11.227 -22.234 1 98 184 LEU B N 1
ATOM 3032 C CA . LEU B 1 184 ? 4.07 -11.164 -21.516 1 98 184 LEU B CA 1
ATOM 3033 C C . LEU B 1 184 ? 4.23 -10.43 -20.188 1 98 184 LEU B C 1
ATOM 3035 O O . LEU B 1 184 ? 3.418 -9.57 -19.844 1 98 184 LEU B O 1
ATOM 3039 N N . ILE B 1 185 ? 5.262 -10.734 -19.469 1 98.06 185 ILE B N 1
ATOM 3040 C CA . ILE B 1 185 ? 5.523 -10.102 -18.188 1 98.06 185 ILE B CA 1
ATOM 3041 C C . ILE B 1 185 ? 5.688 -8.594 -18.375 1 98.06 185 ILE B C 1
ATOM 3043 O O . ILE B 1 185 ? 5.027 -7.801 -17.688 1 98.06 185 ILE B O 1
ATOM 3047 N N . PHE B 1 186 ? 6.496 -8.234 -19.359 1 97.56 186 PHE B N 1
ATOM 3048 C CA . PHE B 1 186 ? 6.789 -6.824 -19.609 1 97.56 186 PHE B CA 1
ATOM 3049 C C . PHE B 1 186 ? 5.535 -6.086 -20.078 1 97.56 186 PHE B C 1
ATOM 3051 O O . PHE B 1 186 ? 5.285 -4.957 -19.656 1 97.56 186 PHE B O 1
ATOM 3058 N N . THR B 1 187 ? 4.77 -6.73 -20.891 1 98.19 187 THR B N 1
ATOM 3059 C CA . THR B 1 187 ? 3.566 -6.098 -21.422 1 98.19 187 THR B CA 1
ATOM 3060 C C . THR B 1 187 ? 2.553 -5.863 -20.297 1 98.19 187 THR B C 1
ATOM 3062 O O . THR B 1 187 ? 1.954 -4.785 -20.219 1 98.19 187 THR B O 1
ATOM 3065 N N . GLY B 1 188 ? 2.326 -6.902 -19.453 1 98.38 188 GLY B N 1
ATOM 3066 C CA . GLY B 1 188 ? 1.436 -6.73 -18.328 1 98.38 188 GLY B CA 1
ATOM 3067 C C . GLY B 1 188 ? 1.889 -5.641 -17.375 1 98.38 188 GLY B C 1
ATOM 3068 O O . GLY B 1 188 ? 1.077 -4.836 -16.906 1 98.38 188 GLY B O 1
ATOM 3069 N N . THR B 1 189 ? 3.16 -5.586 -17.125 1 98.06 189 THR B N 1
ATOM 3070 C CA . THR B 1 189 ? 3.75 -4.617 -16.203 1 98.06 189 THR B CA 1
ATOM 3071 C C . THR B 1 189 ? 3.617 -3.201 -16.75 1 98.06 189 THR B C 1
ATOM 3073 O O . THR B 1 189 ? 3.092 -2.314 -16.078 1 98.06 189 THR B O 1
ATOM 3076 N N . ILE B 1 190 ? 4.027 -3.01 -17.938 1 97.75 190 ILE B N 1
ATOM 3077 C CA . ILE B 1 190 ? 4.027 -1.689 -18.562 1 97.75 190 ILE B CA 1
ATOM 3078 C C . ILE B 1 190 ? 2.592 -1.186 -18.688 1 97.75 190 ILE B C 1
ATOM 3080 O O . ILE B 1 190 ? 2.307 -0.022 -18.406 1 97.75 190 ILE B O 1
ATOM 3084 N N . SER B 1 191 ? 1.707 -2.055 -19.125 1 98.5 191 SER B N 1
ATOM 3085 C CA . SER B 1 191 ? 0.307 -1.667 -19.266 1 98.5 191 SER B CA 1
ATOM 3086 C C . SER B 1 191 ? -0.289 -1.245 -17.938 1 98.5 191 SER B C 1
ATOM 3088 O O . SER B 1 191 ? -1.035 -0.267 -17.859 1 98.5 191 SER B O 1
ATOM 3090 N N . SER B 1 192 ? 0.037 -1.972 -16.891 1 98.44 192 SER B N 1
ATOM 3091 C CA . SER B 1 192 ? -0.481 -1.647 -15.562 1 98.44 192 SER B CA 1
ATOM 3092 C C . SER B 1 192 ? 0.078 -0.321 -15.062 1 98.44 192 SER B C 1
ATOM 3094 O O . SER B 1 192 ? -0.646 0.476 -14.461 1 98.44 192 SER B O 1
ATOM 3096 N N . VAL B 1 193 ? 1.359 -0.099 -15.305 1 98.25 193 VAL B N 1
ATOM 3097 C CA . VAL B 1 193 ? 2.008 1.14 -14.883 1 98.25 193 VAL B CA 1
ATOM 3098 C C . VAL B 1 193 ? 1.404 2.32 -15.641 1 98.25 193 VAL B C 1
ATOM 3100 O O . VAL B 1 193 ? 1.09 3.354 -15.047 1 98.25 193 VAL B O 1
ATOM 3103 N N . ILE B 1 194 ? 1.247 2.166 -16.906 1 98.31 194 ILE B N 1
ATOM 3104 C CA . ILE B 1 194 ? 0.673 3.221 -17.734 1 98.31 194 ILE B CA 1
ATOM 3105 C C . ILE B 1 194 ? -0.741 3.539 -17.25 1 98.31 194 ILE B C 1
ATOM 3107 O O . ILE B 1 194 ? -1.108 4.711 -17.125 1 98.31 194 ILE B O 1
ATOM 3111 N N . LEU B 1 195 ? -1.489 2.496 -17 1 98.62 195 LEU B N 1
ATOM 3112 C CA . LEU B 1 195 ? -2.85 2.699 -16.516 1 98.62 195 LEU B CA 1
ATOM 3113 C C . LEU B 1 195 ? -2.848 3.484 -15.211 1 98.62 195 LEU B C 1
ATOM 3115 O O . LEU B 1 195 ? -3.615 4.434 -15.055 1 98.62 195 LEU B O 1
ATOM 3119 N N . ALA B 1 196 ? -2.006 3.059 -14.289 1 98.25 196 ALA B N 1
ATOM 3120 C CA . ALA B 1 196 ? -1.925 3.721 -12.992 1 98.25 196 ALA B CA 1
ATOM 3121 C C . ALA B 1 196 ? -1.543 5.191 -13.148 1 98.25 196 ALA B C 1
ATOM 3123 O O . ALA B 1 196 ? -2.146 6.062 -12.523 1 98.25 196 ALA B O 1
ATOM 3124 N N . LEU B 1 197 ? -0.567 5.512 -13.992 1 97.31 197 LEU B N 1
ATOM 3125 C CA . LEU B 1 197 ? -0.07 6.871 -14.172 1 97.31 197 LEU B CA 1
ATOM 3126 C C . LEU B 1 197 ? -1.116 7.742 -14.859 1 97.31 197 LEU B C 1
ATOM 3128 O O . LEU B 1 197 ? -1.294 8.906 -14.5 1 97.31 197 LEU B O 1
ATOM 3132 N N . VAL B 1 198 ? -1.777 7.195 -15.805 1 98.31 198 VAL B N 1
ATOM 3133 C CA . VAL B 1 198 ? -2.787 7.945 -16.547 1 98.31 198 VAL B CA 1
ATOM 3134 C C . VAL B 1 198 ? -3.953 8.289 -15.617 1 98.31 198 VAL B C 1
ATOM 3136 O O . VAL B 1 198 ? -4.406 9.438 -15.586 1 98.31 198 VAL B O 1
ATOM 3139 N N . VAL B 1 199 ? -4.426 7.32 -14.891 1 98.44 199 VAL B N 1
ATOM 3140 C CA . VAL B 1 199 ? -5.555 7.539 -13.992 1 98.44 199 VAL B CA 1
ATOM 3141 C C . VAL B 1 199 ? -5.145 8.492 -12.875 1 98.44 199 VAL B C 1
ATOM 3143 O O . VAL B 1 199 ? -5.914 9.375 -12.492 1 98.44 199 VAL B O 1
ATOM 3146 N N . ASP B 1 200 ? -3.93 8.281 -12.367 1 97.5 200 ASP B N 1
ATOM 3147 C CA . ASP B 1 200 ? -3.408 9.195 -11.352 1 97.5 200 ASP B CA 1
ATOM 3148 C C . ASP B 1 200 ? -3.383 10.633 -11.859 1 97.5 200 ASP B C 1
ATOM 3150 O O . ASP B 1 200 ? -3.793 11.555 -11.156 1 97.5 200 ASP B O 1
ATOM 3154 N N . PHE B 1 201 ? -2.932 10.828 -13.055 1 97.56 201 PHE B N 1
ATOM 3155 C CA . PHE B 1 201 ? -2.824 12.148 -13.672 1 97.56 201 PHE B CA 1
ATOM 3156 C C . PHE B 1 201 ? -4.199 12.773 -13.859 1 97.56 201 PHE B C 1
ATOM 3158 O O . PHE B 1 201 ? -4.41 13.938 -13.531 1 97.56 201 PHE B O 1
ATOM 3165 N N . LEU B 1 202 ? -5.109 12.016 -14.305 1 98.38 202 LEU B N 1
ATOM 3166 C CA . LEU B 1 202 ? -6.457 12.508 -14.578 1 98.38 202 LEU B CA 1
ATOM 3167 C C . LEU B 1 202 ? -7.164 12.898 -13.281 1 98.38 202 LEU B C 1
ATOM 3169 O O . LEU B 1 202 ? -7.785 13.961 -13.203 1 98.38 202 LEU B O 1
ATOM 3173 N N . LEU B 1 203 ? -7.035 12.07 -12.289 1 98.31 203 LEU B N 1
ATOM 3174 C CA . LEU B 1 203 ? -7.719 12.344 -11.031 1 98.31 203 LEU B CA 1
ATOM 3175 C C . LEU B 1 203 ? -7.039 13.477 -10.273 1 98.31 203 LEU B C 1
ATOM 3177 O O . LEU B 1 203 ? -7.699 14.258 -9.586 1 98.31 203 LEU B O 1
ATOM 3181 N N . ASN B 1 204 ? -5.707 13.492 -10.422 1 97.5 204 ASN B N 1
ATOM 3182 C CA . ASN B 1 204 ? -5.004 14.617 -9.82 1 97.5 204 ASN B CA 1
ATOM 3183 C C . ASN B 1 204 ? -5.438 15.945 -10.438 1 97.5 204 ASN B C 1
ATOM 3185 O O . ASN B 1 204 ? -5.508 16.969 -9.75 1 97.5 204 ASN B O 1
ATOM 3189 N N . PHE B 1 205 ? -5.652 15.945 -11.711 1 97.88 205 PHE B N 1
ATOM 3190 C CA . PHE B 1 205 ? -6.152 17.125 -12.406 1 97.88 205 PHE B CA 1
ATOM 3191 C C . PHE B 1 205 ? -7.5 17.547 -11.836 1 97.88 205 PHE B C 1
ATOM 3193 O O . PHE B 1 205 ? -7.746 18.75 -11.648 1 97.88 205 PHE B O 1
ATOM 3200 N N . LEU B 1 206 ? -8.32 16.625 -11.5 1 97.75 206 LEU B N 1
ATOM 3201 C CA . LEU B 1 206 ? -9.625 16.906 -10.93 1 97.75 206 LEU B CA 1
ATOM 3202 C C . LEU B 1 206 ? -9.492 17.469 -9.516 1 97.75 206 LEU B C 1
ATOM 3204 O O . LEU B 1 206 ? -10.219 18.391 -9.141 1 97.75 206 LEU B O 1
ATOM 3208 N N . VAL B 1 207 ? -8.617 16.891 -8.789 1 98.19 207 VAL B N 1
ATOM 3209 C CA . VAL B 1 207 ? -8.367 17.391 -7.438 1 98.19 207 VAL B CA 1
ATOM 3210 C C . VAL B 1 207 ? -7.93 18.844 -7.488 1 98.19 207 VAL B C 1
ATOM 3212 O O . VAL B 1 207 ? -8.477 19.688 -6.77 1 98.19 207 VAL B O 1
ATOM 3215 N N . LYS B 1 208 ? -7.035 19.203 -8.406 1 97.25 208 LYS B N 1
ATOM 3216 C CA . LYS B 1 208 ? -6.492 20.547 -8.508 1 97.25 208 LYS B CA 1
ATOM 3217 C C . LYS B 1 208 ? -7.555 21.531 -8.992 1 97.25 208 LYS B C 1
ATOM 3219 O O . LYS B 1 208 ? -7.586 22.688 -8.547 1 97.25 208 LYS B O 1
ATOM 3224 N N . LYS B 1 209 ? -8.32 21.141 -9.805 1 96.69 209 LYS B N 1
ATOM 3225 C CA . LYS B 1 209 ? -9.391 21.984 -10.312 1 96.69 209 LYS B CA 1
ATOM 3226 C C . LYS B 1 209 ? -10.367 22.375 -9.195 1 96.69 209 LYS B C 1
ATOM 3228 O O . LYS B 1 209 ? -10.867 23.5 -9.164 1 96.69 209 LYS B O 1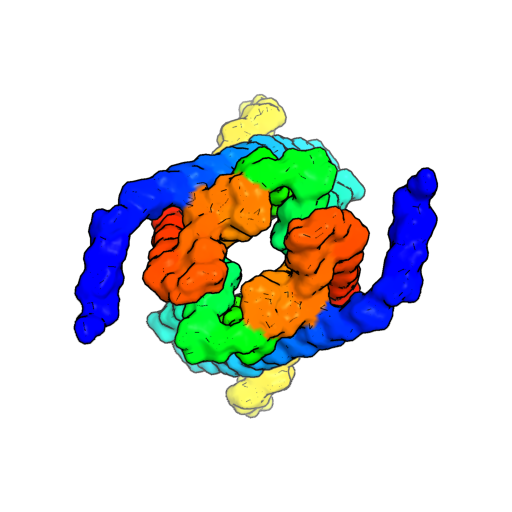
ATOM 3233 N N . THR B 1 210 ? -10.633 21.422 -8.305 1 95 210 THR B N 1
ATOM 3234 C CA . THR B 1 210 ? -11.586 21.672 -7.234 1 95 210 THR B CA 1
ATOM 3235 C C . THR B 1 210 ? -10.953 22.5 -6.117 1 95 210 THR B C 1
ATOM 3237 O O . THR B 1 210 ? -11.656 23.109 -5.312 1 95 210 THR B O 1
ATOM 3240 N N . GLN B 1 211 ? -9.656 22.438 -6.012 1 91.62 211 GLN B N 1
ATOM 3241 C CA . GLN B 1 211 ? -8.961 23.266 -5.035 1 91.62 211 GLN B CA 1
ATOM 3242 C C . GLN B 1 211 ? -8.953 24.734 -5.457 1 91.62 211 GLN B C 1
ATOM 3244 O O . GLN B 1 211 ? -8.898 25.625 -4.613 1 91.62 211 GLN B O 1
ATOM 3249 N N . ARG B 1 212 ? -9.047 25.125 -6.723 1 85.25 212 ARG B N 1
ATOM 3250 C CA . ARG B 1 212 ? -8.992 26.484 -7.262 1 85.25 212 ARG B CA 1
ATOM 3251 C C . ARG B 1 212 ? -10.383 27.109 -7.309 1 85.25 212 ARG B C 1
ATOM 3253 O O . ARG B 1 212 ? -10.516 28.328 -7.457 1 85.25 212 ARG B O 1
ATOM 3260 N N . ALA B 1 213 ? -11.336 26.375 -7.199 1 72.56 213 ALA B N 1
ATOM 3261 C CA . ALA B 1 213 ? -12.688 26.922 -7.234 1 72.56 213 ALA B CA 1
ATOM 3262 C C . ALA B 1 213 ? -13.133 27.391 -5.852 1 72.56 213 ALA B C 1
ATOM 3264 O O . ALA B 1 213 ? -12.602 26.922 -4.836 1 72.56 213 ALA B O 1
#

Radius of gyration: 23.52 Å; Cα contacts (8 Å, |Δi|>4): 601; chains: 2; bounding box: 60×66×59 Å

Foldseek 3Di:
DPPVVVLVVVCVVCVVVVVVLAVLLVVLLVLLLVLLLVPQLVVLVVCLVDDPDDVVVVVLVQLVVLCVDPLLRQLVVCCVVPNFASVSSSVSLNSPLNNLLNVLNNVLLVVFDVVQLVVCVVVVDDPVRCVVPPRCLSSVLSNLVSSLVSSLVSLVSSLSSVVRPHGHLVVLLVVCVVVVPVSSNVSSVVSSVVVSVVSSVVSVVVSVVSVVD/DPPVVVLVVVCVVCVVVQVVLAVLLVVLLVLLLVLLLVPQLVVLVVCLVDDPDDVVVVVLVQLVVLCVDPLLRQLVVCCVVPNFASVSSSVSLNSPLNNLLNVLNNVLLVPFDVVQLVVCVVVVDDPVRCVPPPRCLSSVLSNLVSSLVSSLVSLVSSLSSVVRPHGHLVVLLVVCVVVVPPSSNVSSVVSSVVVSVVSSVVSVVVSVVSVVD

Nearest PDB structures (foldseek):
  7ahd-assembly1_B  TM=8.659E-01  e=9.167E-10  Lactococcus lactis subsp. lactis
  7ahh-assembly1_B  TM=9.412E-01  e=5.422E-09  Lactococcus lactis subsp. lactis
  7ahc-assembly1_B  TM=9.323E-01  e=7.589E-09  Lactococcus lactis subsp. lactis
  7ahd-assembly1_A  TM=8.512E-01  e=3.692E-09  Lactococcus lactis subsp. lactis
  7ahh-assembly1_A  TM=8.666E-01  e=1.642E-07  Lactococcus lactis subsp. lactis

Sequence (426 aa):
MDTLKEYGVFLQTRYPEVLSRLGEHLLIVVLAVIAGCILSITVAILLTRIKEGVINSLTFGLANIFQTVPTIALLAMLIPLFGVGMYPAVFALFLYSILPLLRNTYSGIKEVDQSLIESARGMGFSSMQRLFKVELPLSLPYILSGVRLTTVYIISWTTLAALIGAGGLGDLIVSGMSTNNNFLIFTGTISSVILALVVDFLLNFLVKKTQRAMDTLKEYGVFLQTRYPEVLSRLGEHLLIVVLAVIAGCILSITVAILLTRIKEGVINSLTFGLANIFQTVPTIALLAMLIPLFGVGMYPAVFALFLYSILPLLRNTYSGIKEVDQSLIESARGMGFSSMQRLFKVELPLSLPYILSGVRLTTVYIISWTTLAALIGAGGLGDLIVSGMSTNNNFLIFTGTISSVILALVVDFLLNFLVKKTQRA

Solvent-accessible surface area (backbone atoms only — not comparable to full-atom values): 20728 Å² total; per-residue (Å²): 133,60,66,64,61,53,50,48,53,48,47,70,70,42,43,68,57,52,52,51,21,45,50,44,35,50,51,44,39,52,51,10,46,51,54,12,45,57,52,17,43,53,50,21,56,55,52,71,74,44,81,90,48,67,67,52,52,49,52,54,51,57,32,44,52,47,66,54,38,29,67,69,41,50,48,55,60,32,30,88,75,63,42,70,20,52,66,37,38,29,51,48,48,20,48,51,26,24,38,51,26,22,51,26,30,35,51,22,46,69,64,49,58,63,66,59,54,50,48,40,47,72,73,63,44,48,76,66,46,39,41,66,69,44,39,48,64,73,13,39,35,33,34,39,48,14,50,33,53,36,46,38,51,40,50,37,55,43,35,57,27,25,80,43,60,36,35,15,37,19,37,35,29,52,51,11,64,76,64,72,32,64,66,35,28,50,50,21,36,50,51,48,32,50,50,33,52,51,52,40,51,55,37,48,51,52,25,54,54,50,63,74,101,132,59,66,64,60,53,48,49,53,50,46,70,71,42,44,68,58,52,51,51,22,44,51,43,35,51,50,44,39,51,54,11,47,52,52,13,46,57,52,17,44,52,50,21,55,56,54,71,73,44,80,89,48,69,67,53,52,49,52,53,49,57,32,44,52,49,63,55,39,30,66,68,42,50,47,56,60,32,30,88,76,62,41,70,19,51,67,39,36,29,50,46,49,21,47,52,26,25,37,51,26,22,51,27,30,34,51,22,46,69,63,50,59,62,66,60,54,49,48,40,46,72,72,63,44,48,75,66,48,40,40,66,70,44,38,48,63,72,14,40,37,32,37,40,46,14,48,34,53,36,47,38,51,40,50,39,54,43,36,57,26,26,79,43,59,37,35,15,38,18,37,36,31,54,50,12,63,75,66,72,32,65,65,36,28,51,50,20,34,51,53,50,32,51,49,32,52,52,51,41,52,55,36,49,51,51,25,53,56,51,63,74,101

Organism: NCBI:txid1402861

InterPro domains:
  IPR000515 ABC transporter type 1, transmembrane domain MetI-like [PF00528] (41-210)
  IPR000515 ABC transporter type 1, transmembrane domain MetI-like [PS50928] (22-207)
  IPR000515 ABC transporter type 1, transmembrane domain MetI-like [cd06261] (22-199)
  IPR035906 MetI-like superfamily [G3DSA:1.10.3720.10] (16-213)
  IPR035906 MetI-like superfamily [SSF161098] (16-203)
  IPR051204 ABC transporter permease/solute-binding domain-containing protein [PTHR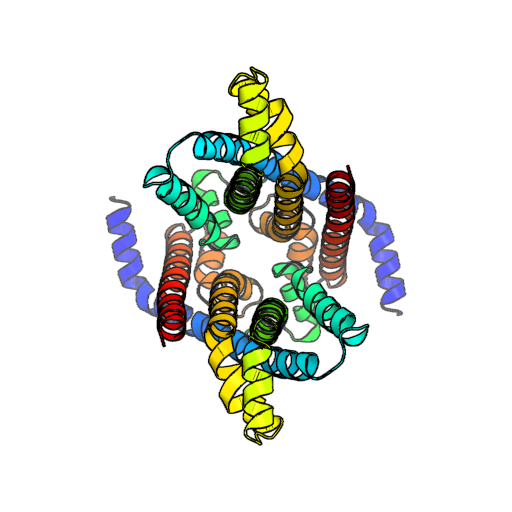30177] (5-211)

pLDDT: mean 96.96, std 3.97, range [54.88, 98.94]